Protein AF-A0A146LTL0-F1 (afdb_monomer_lite)

pLDDT: mean 77.45, std 16.49, range [22.36, 97.69]

Structure (mmCIF, N/CA/C/O backbone):
data_AF-A0A146LTL0-F1
#
_entry.id   AF-A0A146LTL0-F1
#
loop_
_atom_site.group_PDB
_atom_site.id
_atom_site.type_symbol
_atom_site.label_atom_id
_atom_site.label_alt_id
_atom_site.label_comp_id
_atom_site.label_asym_id
_atom_site.label_entity_id
_atom_site.label_seq_id
_atom_site.pdbx_PDB_ins_code
_atom_site.Cartn_x
_atom_site.Cartn_y
_atom_site.Cartn_z
_atom_site.occupancy
_atom_site.B_iso_or_equiv
_atom_site.auth_seq_id
_atom_site.auth_comp_id
_atom_site.auth_asym_id
_atom_site.auth_atom_id
_atom_site.pdbx_PDB_model_num
ATOM 1 N N . TYR A 1 1 ? -30.630 4.771 15.382 1.00 22.36 1 TYR A N 1
ATOM 2 C CA . TYR A 1 1 ? -30.307 5.935 14.533 1.00 22.36 1 TYR A CA 1
ATOM 3 C C . TYR A 1 1 ? -29.446 6.923 15.310 1.00 22.36 1 TYR A C 1
ATOM 5 O O . TYR A 1 1 ? -29.961 7.888 15.859 1.00 22.36 1 TYR A O 1
ATOM 13 N N . ALA A 1 2 ? -28.144 6.657 15.426 1.00 23.31 2 ALA A N 1
ATOM 14 C CA . ALA A 1 2 ? -27.200 7.614 15.994 1.00 23.31 2 ALA A CA 1
ATOM 15 C C . ALA A 1 2 ? -26.759 8.571 14.879 1.00 23.31 2 ALA A C 1
ATOM 17 O O . ALA A 1 2 ? -26.255 8.131 13.849 1.00 23.31 2 ALA A O 1
ATOM 18 N N . LYS A 1 3 ? -26.978 9.874 15.071 1.00 23.27 3 LYS A N 1
ATOM 19 C CA . LYS A 1 3 ? -26.360 10.930 14.263 1.00 23.27 3 LYS A CA 1
ATOM 20 C C . LYS A 1 3 ? -24.893 11.070 14.693 1.00 23.27 3 LYS A C 1
ATOM 22 O O . LYS A 1 3 ? -24.541 12.067 15.306 1.00 23.27 3 LYS A O 1
ATOM 27 N N . SER A 1 4 ? -24.038 10.089 14.407 1.00 27.38 4 SER A N 1
ATOM 28 C CA . SER A 1 4 ? -22.603 10.367 14.343 1.00 27.38 4 SER A CA 1
ATOM 29 C C . SER A 1 4 ? -22.337 10.941 12.955 1.00 27.38 4 SER A C 1
ATOM 31 O O . SER A 1 4 ? -22.408 10.248 11.941 1.00 27.38 4 SER A O 1
ATOM 33 N N . LYS A 1 5 ? -22.096 12.251 12.883 1.00 29.59 5 LYS A N 1
ATOM 34 C CA . LYS A 1 5 ? -21.582 12.900 11.672 1.00 29.59 5 LYS A CA 1
ATOM 35 C C . LYS A 1 5 ? -20.095 12.557 11.518 1.00 29.59 5 LYS A C 1
ATOM 37 O O . LYS A 1 5 ? -19.244 13.431 11.513 1.00 29.59 5 LYS A O 1
ATOM 42 N N . GLY A 1 6 ? -19.780 11.270 11.406 1.00 29.42 6 GLY A N 1
ATOM 43 C CA . GLY A 1 6 ? -18.470 10.839 10.940 1.00 29.42 6 GLY A CA 1
ATOM 44 C C . GLY A 1 6 ? -18.413 11.087 9.439 1.00 29.42 6 GLY A C 1
ATOM 45 O O . GLY A 1 6 ? -18.995 10.325 8.667 1.00 29.42 6 GLY A O 1
ATOM 46 N N . LEU A 1 7 ? -17.773 12.176 9.018 1.00 30.53 7 LEU A N 1
ATOM 47 C CA . LEU A 1 7 ? -17.422 12.364 7.614 1.00 30.53 7 LEU A CA 1
ATOM 48 C C . LEU A 1 7 ? -16.376 11.313 7.247 1.00 30.53 7 LEU A C 1
ATOM 50 O O . LEU A 1 7 ? -15.245 11.343 7.722 1.00 30.53 7 LEU A O 1
ATOM 54 N N . LYS A 1 8 ? -16.801 10.354 6.426 1.00 42.09 8 LYS A N 1
ATOM 55 C CA . LYS A 1 8 ? -15.960 9.305 5.856 1.00 42.09 8 LYS A CA 1
ATOM 56 C C . LYS A 1 8 ? -15.321 9.862 4.590 1.00 42.09 8 LYS A C 1
ATOM 58 O O . LYS A 1 8 ? -16.040 10.222 3.662 1.00 42.09 8 LYS A O 1
ATOM 63 N N . ALA A 1 9 ? -13.997 9.937 4.552 1.00 36.53 9 ALA A N 1
ATOM 64 C CA . ALA A 1 9 ? -13.261 10.274 3.343 1.00 36.53 9 ALA A CA 1
ATOM 65 C C . ALA A 1 9 ? -12.237 9.170 3.067 1.00 36.53 9 ALA A C 1
ATOM 67 O O . ALA A 1 9 ? -11.238 9.055 3.776 1.00 36.53 9 ALA A O 1
ATOM 68 N N . GLU A 1 10 ? -12.487 8.361 2.035 1.00 39.78 10 GLU A N 1
ATOM 69 C CA . GLU A 1 10 ? -11.443 7.553 1.402 1.00 39.78 10 GLU A CA 1
ATOM 70 C C . GLU A 1 10 ? -10.498 8.519 0.685 1.00 39.78 10 GLU A C 1
ATOM 72 O O . GLU A 1 10 ? -10.744 9.000 -0.417 1.00 39.78 10 GLU A O 1
ATOM 77 N N . SER A 1 11 ? -9.428 8.879 1.381 1.00 42.56 11 SER A N 1
ATOM 78 C CA . SER A 1 11 ? -8.452 9.891 0.982 1.00 42.56 11 SER A CA 1
ATOM 79 C C . SER A 1 11 ? -7.470 9.426 -0.092 1.00 42.56 11 SER A C 1
ATOM 81 O O . SER A 1 11 ? -6.375 9.969 -0.199 1.00 42.56 11 SER A O 1
ATOM 83 N N . SER A 1 12 ? -7.819 8.403 -0.871 1.00 45.84 12 SER A N 1
ATOM 84 C CA . SER A 1 12 ? -6.976 7.952 -1.972 1.00 45.84 12 SER A CA 1
ATOM 85 C C . SER A 1 12 ? -6.917 9.035 -3.067 1.00 45.84 12 SER A C 1
ATOM 87 O O . SER A 1 12 ? -5.842 9.412 -3.508 1.00 45.84 12 SER A O 1
ATOM 89 N N . TRP A 1 13 ? -8.027 9.687 -3.404 1.00 46.81 13 TRP A N 1
ATOM 90 C CA . TRP A 1 13 ? -8.111 10.540 -4.602 1.00 46.81 13 TRP A CA 1
ATOM 91 C C . TRP A 1 13 ? -7.639 12.000 -4.447 1.00 46.81 13 TRP A C 1
ATOM 93 O O . TRP A 1 13 ? -7.989 12.845 -5.268 1.00 46.81 13 TRP A O 1
ATOM 103 N N . VAL A 1 14 ? -6.887 12.333 -3.395 1.00 53.66 14 VAL A N 1
ATOM 104 C CA . VAL A 1 14 ? -6.521 13.719 -3.051 1.00 53.66 14 VAL A CA 1
ATOM 105 C C . VAL A 1 14 ? -5.003 13.826 -2.893 1.00 53.66 14 VAL A C 1
ATOM 107 O O . VAL A 1 14 ? -4.397 12.962 -2.262 1.00 53.66 14 VAL A O 1
ATOM 110 N N . LYS A 1 15 ? -4.377 14.878 -3.449 1.00 58.97 15 LYS A N 1
ATOM 111 C CA . LYS A 1 15 ? -2.928 15.124 -3.294 1.00 58.97 15 LYS A CA 1
ATOM 112 C C . LYS A 1 15 ? -2.541 15.136 -1.804 1.00 58.97 15 LYS A C 1
ATOM 114 O O . LYS A 1 15 ? -3.333 15.627 -1.000 1.00 58.97 15 LYS A O 1
ATOM 119 N N . PRO A 1 16 ? -1.327 14.701 -1.413 1.00 59.31 16 PRO A N 1
ATOM 120 C CA . PRO A 1 16 ? -0.899 14.678 -0.007 1.00 59.31 16 PRO A CA 1
ATOM 121 C C . PRO A 1 16 ? -1.136 15.994 0.753 1.00 59.31 16 PRO A C 1
ATOM 123 O O . PRO A 1 16 ? -1.695 15.995 1.851 1.00 59.31 16 PRO A O 1
ATOM 126 N N . LEU A 1 17 ? -0.766 17.126 0.146 1.00 64.75 17 LEU A N 1
ATOM 127 C CA . LEU A 1 17 ? -0.952 18.460 0.727 1.00 64.75 17 LEU A CA 1
ATOM 128 C C . LEU A 1 17 ? -2.433 18.852 0.823 1.00 64.75 17 LEU A C 1
ATOM 130 O O . LEU A 1 17 ? -2.876 19.376 1.845 1.00 64.75 17 LEU A O 1
ATOM 134 N N . ASP A 1 18 ? -3.217 18.532 -0.206 1.00 65.94 18 ASP A N 1
ATOM 135 C CA . ASP A 1 18 ? -4.658 18.782 -0.225 1.00 65.94 18 ASP A CA 1
ATOM 136 C C . ASP A 1 18 ? -5.387 17.905 0.802 1.00 65.94 18 ASP A C 1
ATOM 138 O O . ASP A 1 18 ? -6.387 18.330 1.374 1.00 65.94 18 ASP A O 1
ATOM 142 N N . LEU A 1 19 ? -4.871 16.707 1.096 1.00 64.00 19 LEU A N 1
ATOM 143 C CA . LEU A 1 19 ? -5.387 15.832 2.142 1.00 64.00 19 LEU A CA 1
ATOM 144 C C . LEU A 1 19 ? -5.129 16.423 3.529 1.00 64.00 19 LEU A C 1
ATOM 146 O O . LEU A 1 19 ? -6.032 16.430 4.365 1.00 64.00 19 LEU A O 1
ATOM 150 N N . ALA A 1 20 ? -3.924 16.943 3.777 1.00 65.06 20 ALA A N 1
ATOM 151 C CA . ALA A 1 20 ? -3.612 17.631 5.027 1.00 65.06 20 ALA A CA 1
ATOM 152 C C . ALA A 1 20 ? -4.509 18.868 5.219 1.00 65.06 20 ALA A C 1
ATOM 154 O O . ALA A 1 20 ? -5.086 19.061 6.294 1.00 65.06 20 ALA A O 1
ATOM 155 N N . TYR A 1 21 ? -4.705 19.653 4.155 1.00 67.88 21 TYR A N 1
ATOM 156 C CA . TYR A 1 21 ? -5.599 20.809 4.151 1.00 67.88 21 TYR A CA 1
ATOM 157 C C . TYR A 1 21 ? -7.069 20.420 4.365 1.00 67.88 21 TYR A C 1
ATOM 159 O O . TYR A 1 21 ? -7.746 20.984 5.227 1.00 67.88 21 TYR A O 1
ATOM 167 N N . PHE A 1 22 ? -7.566 19.426 3.627 1.00 66.38 22 PHE A N 1
ATOM 168 C CA . PHE A 1 22 ? -8.918 18.894 3.777 1.00 66.38 22 PHE A CA 1
ATOM 169 C C . PHE A 1 22 ? -9.146 18.373 5.195 1.00 66.38 22 PHE A C 1
ATOM 171 O O . PHE A 1 22 ? -10.157 18.700 5.813 1.00 66.38 22 PHE A O 1
ATOM 178 N N . SER A 1 23 ? -8.180 17.627 5.737 1.00 65.06 23 SER A N 1
ATOM 179 C CA . SER A 1 23 ? -8.211 17.128 7.110 1.00 65.06 23 SER A CA 1
ATOM 180 C C . SER A 1 23 ? -8.367 18.265 8.109 1.00 65.06 23 SER A C 1
ATOM 182 O O . SER A 1 23 ? -9.298 18.242 8.910 1.00 65.06 23 SER A O 1
ATOM 184 N N . SER A 1 24 ? -7.553 19.312 7.978 1.00 72.06 24 SER A N 1
ATOM 185 C CA . SER A 1 24 ? -7.663 20.516 8.801 1.00 72.06 24 SER A CA 1
ATOM 186 C C . SER A 1 24 ? -9.042 21.180 8.687 1.00 72.06 24 SER A C 1
ATOM 188 O O . SER A 1 24 ? -9.659 21.487 9.707 1.00 72.06 24 SER A O 1
ATOM 190 N N . LYS A 1 25 ? -9.575 21.345 7.469 1.00 74.62 25 LYS A N 1
ATOM 191 C CA . LYS A 1 25 ? -10.876 21.995 7.239 1.00 74.62 25 LYS A CA 1
ATOM 192 C C . LYS A 1 25 ? -12.070 21.189 7.731 1.00 74.62 25 LYS A C 1
ATOM 194 O O . LYS A 1 25 ? -13.061 21.777 8.169 1.00 74.62 25 LYS A O 1
ATOM 199 N N . ILE A 1 26 ? -11.995 19.864 7.665 1.00 70.19 26 ILE A N 1
ATOM 200 C CA . ILE A 1 26 ? -13.010 18.993 8.250 1.00 70.19 26 ILE A CA 1
ATOM 201 C C . ILE A 1 26 ? -12.955 19.079 9.771 1.00 70.19 26 ILE A C 1
ATOM 203 O O . ILE A 1 26 ? -13.995 19.324 10.369 1.00 70.19 26 ILE A O 1
ATOM 207 N N . THR A 1 27 ? -11.778 18.965 10.390 1.00 71.19 27 THR A N 1
ATOM 208 C CA . THR A 1 27 ? -11.641 19.060 11.852 1.00 71.19 27 THR A CA 1
ATOM 209 C C . THR A 1 27 ? -12.059 20.433 12.392 1.00 71.19 27 THR A C 1
ATOM 211 O O . THR A 1 27 ? -12.633 20.507 13.472 1.00 71.19 27 THR A O 1
ATOM 214 N N . GLU A 1 28 ? -11.867 21.514 11.626 1.00 76.81 28 GLU A N 1
ATOM 215 C CA . GLU A 1 28 ? -12.360 22.859 11.972 1.00 76.81 28 GLU A CA 1
ATOM 216 C C . GLU A 1 28 ? -13.895 22.903 12.110 1.00 76.81 28 GLU A C 1
ATOM 218 O O . GLU A 1 28 ? -14.424 23.557 13.006 1.00 76.81 28 GLU A O 1
ATOM 223 N N . LYS A 1 29 ? -14.623 22.198 11.234 1.00 74.94 29 LYS A N 1
ATOM 224 C CA . LYS A 1 29 ? -16.099 22.167 11.231 1.00 74.94 29 LYS A CA 1
ATOM 225 C C . LYS A 1 29 ? -16.697 21.029 12.058 1.00 74.94 29 LYS A C 1
ATOM 227 O O . LYS A 1 29 ? -17.835 21.140 12.507 1.00 74.94 29 LYS A O 1
ATOM 232 N N . HIS A 1 30 ? -15.951 19.943 12.201 1.00 67.44 30 HIS A N 1
ATOM 233 C CA . HIS A 1 30 ? -16.329 18.692 12.844 1.00 67.44 30 HIS A CA 1
ATOM 234 C C . HIS A 1 30 ? -15.144 18.194 13.681 1.00 67.44 30 HIS A C 1
ATOM 236 O O . HIS A 1 30 ? -14.375 17.356 13.202 1.00 67.44 30 HIS A O 1
ATOM 242 N N . PRO A 1 31 ? -14.958 18.708 14.909 1.00 68.31 31 PRO A N 1
ATOM 243 C CA . PRO A 1 31 ? -13.862 18.299 15.790 1.00 68.31 31 PRO A CA 1
ATOM 244 C C . PRO A 1 31 ? -13.837 16.790 16.079 1.00 68.31 31 PRO A C 1
ATOM 246 O O . PRO A 1 31 ? -12.772 16.215 16.288 1.00 68.31 31 PRO A O 1
ATOM 249 N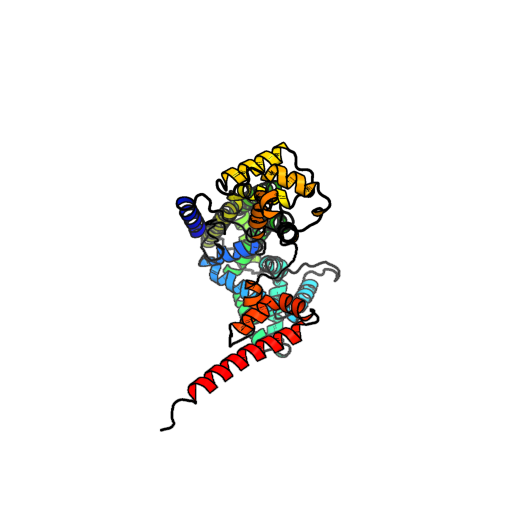 N . GLU A 1 32 ? -15.004 16.145 16.032 1.00 63.66 32 GLU A N 1
ATOM 250 C CA . GLU A 1 32 ? -15.205 14.702 16.184 1.00 63.66 32 GLU A CA 1
ATOM 251 C C . GLU A 1 32 ? -14.780 13.868 14.959 1.00 63.66 32 GLU A C 1
ATOM 253 O O . GLU A 1 32 ? -14.757 12.636 15.013 1.00 63.66 32 GLU A O 1
ATOM 258 N N . ALA A 1 33 ? -14.473 14.508 13.825 1.00 64.12 33 ALA A N 1
ATOM 259 C CA . ALA A 1 33 ? -14.094 13.807 12.608 1.00 64.12 33 ALA A CA 1
ATOM 260 C C . ALA A 1 33 ? -12.688 13.208 12.726 1.00 64.12 33 ALA A C 1
ATOM 262 O O . ALA A 1 33 ? -11.709 13.885 13.052 1.00 64.12 33 ALA A O 1
ATOM 263 N N . THR A 1 34 ? -12.589 11.925 12.398 1.00 60.94 34 THR A N 1
ATOM 264 C CA . THR A 1 34 ? -11.354 11.147 12.464 1.00 60.94 34 THR A CA 1
ATOM 265 C C . THR A 1 34 ? -11.047 10.522 11.113 1.00 60.94 34 THR A C 1
ATOM 267 O O . THR A 1 34 ? -11.922 9.976 10.440 1.00 60.94 34 THR A O 1
ATOM 270 N N . PHE A 1 35 ? -9.784 10.620 10.702 1.00 61.38 35 PHE A N 1
ATOM 271 C CA . PHE A 1 35 ? -9.296 10.019 9.468 1.00 61.38 35 PHE A CA 1
ATOM 272 C C . PHE A 1 35 ? -8.766 8.628 9.777 1.00 61.38 35 PHE A C 1
ATOM 274 O O . PHE A 1 35 ? -7.865 8.474 10.597 1.00 61.38 35 PHE A O 1
ATOM 281 N N . PHE A 1 36 ? -9.334 7.617 9.129 1.00 58.53 36 PHE A N 1
ATOM 282 C CA . PHE A 1 36 ? -8.912 6.235 9.305 1.00 58.53 36 PHE A CA 1
ATOM 283 C C . PHE A 1 36 ? -8.162 5.726 8.076 1.00 58.53 36 PHE A C 1
ATOM 285 O O . PHE A 1 36 ? -8.327 6.201 6.947 1.00 58.53 36 PHE A O 1
ATOM 292 N N . HIS A 1 37 ? -7.353 4.703 8.307 1.00 57.88 37 HIS A N 1
ATOM 293 C CA . HIS A 1 37 ? -6.891 3.811 7.261 1.00 57.88 37 HIS A CA 1
ATOM 294 C C . HIS A 1 37 ? -7.974 2.745 7.022 1.00 57.88 37 HIS A C 1
ATOM 296 O O . HIS A 1 37 ? -8.532 2.205 7.971 1.00 57.88 37 HIS A O 1
ATOM 302 N N . TYR A 1 38 ? -8.353 2.500 5.769 1.00 59.06 38 TYR A N 1
ATOM 303 C CA . TYR A 1 38 ? -9.257 1.395 5.443 1.00 59.06 38 TYR A CA 1
ATOM 304 C C . TYR A 1 38 ? -8.396 0.132 5.408 1.00 59.06 38 TYR A C 1
ATOM 306 O O . TYR A 1 38 ? -7.532 0.050 4.541 1.00 59.06 38 TYR A O 1
ATOM 314 N N . GLY A 1 39 ? -8.585 -0.807 6.345 1.00 53.72 39 GLY A N 1
ATOM 315 C CA . GLY A 1 39 ? -7.682 -1.964 6.515 1.00 53.72 39 GLY A CA 1
ATOM 316 C C . GLY A 1 39 ? -7.577 -2.879 5.287 1.00 53.72 39 GLY A C 1
ATOM 317 O O . GLY A 1 39 ? -6.626 -3.630 5.139 1.00 53.72 39 GLY A O 1
ATOM 318 N N . ASP A 1 40 ? -8.531 -2.763 4.367 1.00 54.88 40 ASP A N 1
ATOM 319 C CA . ASP A 1 40 ? -8.594 -3.487 3.096 1.00 54.88 40 ASP A CA 1
ATOM 320 C C . ASP A 1 40 ? -7.680 -2.895 1.997 1.00 54.88 40 ASP A C 1
ATOM 322 O O . ASP A 1 40 ? -7.588 -3.457 0.899 1.00 54.88 40 ASP A O 1
ATOM 326 N N . HIS A 1 41 ? -7.061 -1.737 2.251 1.00 64.62 41 HIS A N 1
ATOM 327 C CA . HIS A 1 41 ? -6.121 -1.071 1.353 1.00 64.62 41 HIS A CA 1
ATOM 328 C C . HIS A 1 41 ? -4.740 -0.997 1.992 1.00 64.62 41 HIS A C 1
ATOM 330 O O . HIS A 1 41 ? -4.446 -0.051 2.715 1.00 64.62 41 HIS A O 1
ATOM 336 N N . ASN A 1 42 ? -3.877 -1.946 1.637 1.00 78.25 42 ASN A N 1
ATOM 337 C CA . ASN A 1 42 ? -2.470 -1.966 2.018 1.00 78.25 42 ASN A CA 1
ATOM 338 C C . ASN A 1 42 ? -1.811 -0.575 1.874 1.00 78.25 42 ASN A C 1
ATOM 340 O O . ASN A 1 42 ? -1.964 0.104 0.848 1.00 78.25 42 ASN A O 1
ATOM 344 N N . LEU A 1 43 ? -1.067 -0.145 2.900 1.00 84.81 43 LEU A N 1
ATOM 345 C CA . LEU A 1 43 ? -0.435 1.177 2.968 1.00 84.81 43 LEU A CA 1
ATOM 346 C C . LEU A 1 43 ? 0.453 1.485 1.749 1.00 84.81 43 LEU A C 1
ATOM 348 O O . LEU A 1 43 ? 0.414 2.615 1.259 1.00 84.81 43 LEU A O 1
ATOM 352 N N . LYS A 1 44 ? 1.162 0.495 1.193 1.00 89.19 44 LYS A N 1
ATOM 353 C CA . LYS A 1 44 ? 1.947 0.633 -0.047 1.00 89.19 44 LYS A CA 1
ATOM 354 C C . LYS A 1 44 ? 1.094 1.115 -1.213 1.00 89.19 44 LYS A C 1
ATOM 356 O O . LYS A 1 44 ? 1.457 2.057 -1.914 1.00 89.19 44 LYS A O 1
ATOM 361 N N . THR A 1 45 ? -0.084 0.517 -1.378 1.00 84.69 45 THR A N 1
ATOM 362 C CA . THR A 1 45 ? -1.032 0.900 -2.434 1.00 84.69 45 THR A CA 1
ATOM 363 C C . THR A 1 45 ? -1.504 2.337 -2.243 1.00 84.69 45 THR A C 1
ATOM 365 O O . THR A 1 45 ? -1.602 3.093 -3.209 1.00 84.69 45 THR A O 1
ATOM 368 N N . LEU A 1 46 ? -1.760 2.744 -0.998 1.00 84.38 46 LEU A N 1
ATOM 369 C CA . LEU A 1 46 ? -2.178 4.110 -0.691 1.00 84.38 46 LEU A CA 1
ATOM 370 C C . LEU A 1 46 ? -1.068 5.134 -0.944 1.00 84.38 46 LEU A C 1
ATOM 372 O O . LEU A 1 46 ? -1.365 6.210 -1.461 1.00 84.38 46 LEU A O 1
ATOM 376 N N . VAL A 1 47 ? 0.186 4.808 -0.616 1.00 89.81 47 VAL A N 1
ATOM 377 C CA . VAL A 1 47 ? 1.345 5.658 -0.923 1.00 89.81 47 VAL A CA 1
ATOM 378 C C . VAL A 1 47 ? 1.469 5.843 -2.432 1.00 89.81 47 VAL A C 1
ATOM 380 O O . VAL A 1 47 ? 1.452 6.981 -2.897 1.00 89.81 47 VAL A O 1
ATOM 383 N N . LEU A 1 48 ? 1.496 4.754 -3.208 1.00 90.69 48 LEU A N 1
ATOM 384 C CA . LEU A 1 48 ? 1.584 4.829 -4.671 1.00 90.69 48 LEU A CA 1
ATOM 385 C C . LEU A 1 48 ? 0.420 5.627 -5.261 1.00 90.69 48 LEU A C 1
ATOM 387 O O . LEU A 1 48 ? 0.615 6.518 -6.081 1.00 90.69 48 LEU A O 1
ATOM 391 N N . HIS A 1 49 ? -0.803 5.369 -4.814 1.00 84.25 49 HIS A N 1
ATOM 392 C CA . HIS A 1 49 ? -1.960 6.089 -5.323 1.00 84.25 49 HIS A CA 1
ATOM 393 C C . HIS A 1 49 ? -1.923 7.588 -4.964 1.00 84.25 49 HIS A C 1
ATOM 395 O O . HIS A 1 49 ? -2.225 8.428 -5.810 1.00 84.25 49 HIS A O 1
ATOM 401 N N . SER A 1 50 ? -1.480 7.945 -3.759 1.00 85.06 50 SER A N 1
ATOM 402 C CA . SER A 1 50 ? -1.285 9.340 -3.350 1.00 85.06 50 SER A CA 1
ATOM 403 C C . SER A 1 50 ? -0.222 10.041 -4.204 1.00 85.06 50 SER A C 1
ATOM 405 O O . SER A 1 50 ? -0.451 11.136 -4.722 1.00 85.06 50 SER A O 1
ATOM 407 N N . MET A 1 51 ? 0.913 9.376 -4.445 1.00 90.62 51 MET A N 1
ATOM 408 C CA . MET A 1 51 ? 1.986 9.915 -5.286 1.00 90.62 51 MET A CA 1
ATOM 409 C C . MET A 1 51 ? 1.576 10.037 -6.758 1.00 90.62 51 MET A C 1
ATOM 411 O O . MET A 1 51 ? 2.063 10.923 -7.451 1.00 90.62 51 MET A O 1
ATOM 415 N N . SER A 1 52 ? 0.614 9.242 -7.242 1.00 89.44 52 SER A N 1
ATOM 416 C CA . SER A 1 52 ? 0.092 9.360 -8.618 1.00 89.44 52 SER A CA 1
ATOM 417 C C . SER A 1 52 ? -0.576 10.707 -8.912 1.00 89.44 52 SER A C 1
ATOM 419 O O . SER A 1 52 ? -0.749 11.076 -10.073 1.00 89.44 52 SER A O 1
ATOM 421 N N . GLN A 1 53 ? -0.923 11.469 -7.871 1.00 85.81 53 GLN A N 1
ATOM 422 C CA . GLN A 1 53 ? -1.464 12.818 -8.010 1.00 85.81 53 GLN A CA 1
ATOM 423 C C . GLN A 1 53 ? -0.383 13.876 -8.282 1.00 85.81 53 GLN A C 1
ATOM 425 O O . GLN A 1 53 ? -0.718 15.012 -8.631 1.00 85.81 53 GLN A O 1
ATOM 430 N N . MET A 1 54 ? 0.898 13.525 -8.132 1.00 88.62 54 MET A N 1
ATOM 431 C CA . MET A 1 54 ? 2.033 14.353 -8.533 1.00 88.62 54 MET A CA 1
ATOM 432 C C . MET A 1 54 ? 2.299 14.144 -10.022 1.00 88.62 54 MET A C 1
ATOM 434 O O . MET A 1 54 ? 2.476 13.011 -10.472 1.00 88.62 54 MET A O 1
ATOM 438 N N . ASP A 1 55 ? 2.366 15.226 -10.796 1.00 88.38 55 ASP A N 1
ATOM 439 C CA . ASP A 1 55 ? 2.472 15.134 -12.259 1.00 88.38 55 ASP A CA 1
ATOM 440 C C . ASP A 1 55 ? 3.714 14.353 -12.712 1.00 88.38 55 ASP A C 1
ATOM 442 O O . ASP A 1 55 ? 3.626 13.542 -13.630 1.00 88.38 55 ASP A O 1
ATOM 446 N N . GLN A 1 56 ? 4.825 14.495 -11.985 1.00 89.50 56 GLN A N 1
ATOM 447 C CA . GLN A 1 56 ? 6.078 13.774 -12.234 1.00 89.50 56 GLN A CA 1
ATOM 448 C C . GLN A 1 56 ? 6.037 12.268 -11.925 1.00 89.50 56 GLN A C 1
ATOM 450 O O . GLN A 1 56 ? 6.915 11.535 -12.359 1.00 89.50 56 GLN A O 1
ATOM 455 N N . CYS A 1 57 ? 5.044 11.790 -11.171 1.00 94.31 57 CYS A N 1
ATOM 456 C CA . CYS A 1 57 ? 4.893 10.371 -10.819 1.00 94.31 57 CYS A CA 1
ATOM 457 C C . CYS A 1 57 ? 3.703 9.713 -11.532 1.00 94.31 57 CYS A C 1
ATOM 459 O O . CYS A 1 57 ? 3.657 8.491 -11.665 1.00 94.31 57 CYS A O 1
ATOM 461 N N . ARG A 1 58 ? 2.732 10.508 -11.998 1.00 92.31 58 ARG A N 1
ATOM 462 C CA . ARG A 1 58 ? 1.451 10.050 -12.552 1.00 92.31 58 ARG A CA 1
ATOM 463 C C . ARG A 1 58 ? 1.614 9.037 -13.684 1.00 92.31 58 ARG A C 1
ATOM 465 O O . ARG A 1 58 ? 1.084 7.932 -13.601 1.00 92.31 58 ARG A O 1
ATOM 472 N N . THR A 1 59 ? 2.353 9.406 -14.729 1.00 93.25 59 THR A N 1
ATOM 473 C CA . THR A 1 59 ? 2.559 8.554 -15.913 1.00 93.25 59 THR A CA 1
ATOM 474 C C . THR A 1 59 ? 3.282 7.262 -15.548 1.00 93.25 59 THR A C 1
ATOM 476 O O . THR A 1 59 ? 2.897 6.190 -16.010 1.00 93.25 59 THR A O 1
ATOM 479 N N . PHE A 1 60 ? 4.287 7.356 -14.675 1.00 96.25 60 PHE A N 1
ATOM 480 C CA . PHE A 1 60 ? 5.014 6.200 -14.166 1.00 96.25 60 PHE A CA 1
ATOM 481 C C . PHE A 1 60 ? 4.089 5.227 -13.426 1.00 96.25 60 PHE A C 1
ATOM 483 O O . PHE A 1 60 ? 4.041 4.045 -13.760 1.00 96.25 60 PHE A O 1
ATOM 490 N N . ILE A 1 61 ? 3.299 5.722 -12.470 1.00 93.69 61 ILE A N 1
ATOM 491 C CA . ILE A 1 61 ? 2.424 4.877 -11.650 1.00 93.69 61 ILE A CA 1
ATOM 492 C C . ILE A 1 61 ? 1.326 4.225 -12.494 1.00 93.69 61 ILE A C 1
ATOM 494 O O . ILE A 1 61 ? 1.022 3.053 -12.276 1.00 93.69 61 ILE A O 1
ATOM 498 N N . TYR A 1 62 ? 0.771 4.919 -13.493 1.00 91.25 62 TYR A N 1
ATOM 499 C CA . TYR A 1 62 ? -0.153 4.286 -14.440 1.00 91.25 62 TYR A CA 1
ATOM 500 C C . TYR A 1 62 ? 0.524 3.194 -15.277 1.00 91.25 62 TYR A C 1
ATOM 502 O O . TYR A 1 62 ? -0.042 2.113 -15.417 1.00 91.25 62 TYR A O 1
ATOM 510 N N . GLY A 1 63 ? 1.759 3.413 -15.737 1.00 94.50 63 GLY A N 1
ATOM 511 C CA . GLY A 1 63 ? 2.539 2.373 -16.417 1.00 94.50 63 GLY A CA 1
ATOM 512 C C . GLY A 1 63 ? 2.784 1.137 -15.542 1.00 94.50 63 GLY A C 1
ATOM 513 O O . GLY A 1 63 ? 2.643 0.009 -16.013 1.00 94.50 63 GLY A O 1
ATOM 514 N N . ILE A 1 64 ? 3.068 1.328 -14.248 1.00 94.88 64 ILE A N 1
ATOM 515 C CA . ILE A 1 64 ? 3.180 0.226 -13.278 1.00 94.88 64 ILE A CA 1
ATOM 516 C C . ILE A 1 64 ? 1.840 -0.494 -13.088 1.00 94.88 64 ILE A C 1
ATOM 518 O O . ILE A 1 64 ? 1.814 -1.721 -13.058 1.00 94.88 64 ILE A O 1
ATOM 522 N N . GLN A 1 65 ? 0.721 0.225 -12.987 1.00 90.94 65 GLN A N 1
ATOM 523 C CA . GLN A 1 65 ? -0.603 -0.398 -12.868 1.00 90.94 65 GLN A CA 1
ATOM 524 C C . GLN A 1 65 ? -0.958 -1.241 -14.097 1.00 90.94 65 GLN A C 1
ATOM 526 O O . GLN A 1 65 ? -1.570 -2.300 -13.960 1.00 90.94 65 GLN A O 1
ATOM 531 N N . ASP A 1 66 ? -0.561 -0.803 -15.288 1.00 92.00 66 ASP A N 1
ATOM 532 C CA . ASP A 1 66 ? -0.755 -1.582 -16.508 1.00 92.00 66 ASP A CA 1
ATOM 533 C C . ASP A 1 66 ? 0.152 -2.823 -16.544 1.00 92.00 66 ASP A C 1
ATOM 535 O O . ASP A 1 66 ? -0.294 -3.886 -16.978 1.00 92.00 66 ASP A O 1
ATOM 539 N N . LEU A 1 67 ? 1.374 -2.743 -16.000 1.00 94.00 67 LEU A N 1
ATOM 540 C CA . LEU A 1 67 ? 2.232 -3.913 -15.771 1.00 94.00 67 LEU A CA 1
ATOM 541 C C . LEU A 1 67 ? 1.620 -4.900 -14.760 1.00 94.00 67 LEU A C 1
ATOM 543 O O . LEU A 1 67 ? 1.635 -6.105 -15.013 1.00 94.00 67 LEU A O 1
ATOM 547 N N . VAL A 1 68 ? 1.043 -4.418 -13.651 1.00 91.25 68 VAL A N 1
ATOM 548 C CA . VAL A 1 68 ? 0.321 -5.263 -12.676 1.00 91.25 68 VAL A CA 1
ATOM 549 C C . VAL A 1 68 ? -0.796 -6.029 -13.383 1.00 91.25 68 VAL A C 1
ATOM 551 O O . VAL A 1 68 ? -0.794 -7.260 -13.373 1.00 91.25 68 VAL A O 1
ATOM 554 N N . LYS A 1 69 ? -1.692 -5.321 -14.085 1.00 89.38 69 LYS A N 1
ATOM 555 C CA . LYS A 1 69 ? -2.798 -5.941 -14.836 1.00 89.38 69 LYS A CA 1
ATOM 556 C C . LYS A 1 69 ? -2.294 -6.950 -15.862 1.00 89.38 69 LYS A C 1
ATOM 558 O O . LYS A 1 69 ? -2.863 -8.033 -15.992 1.00 89.38 69 LYS A O 1
ATOM 563 N N . PHE A 1 70 ? -1.215 -6.619 -16.570 1.00 92.69 70 PHE A N 1
ATOM 564 C CA . PHE A 1 70 ? -0.602 -7.518 -17.536 1.00 92.69 70 PHE A CA 1
ATOM 565 C C . PHE A 1 70 ? -0.195 -8.844 -16.888 1.00 92.69 70 PHE A C 1
ATOM 567 O O . PHE A 1 70 ? -0.586 -9.904 -17.376 1.00 92.69 70 PHE A O 1
ATOM 574 N N . PHE A 1 71 ? 0.544 -8.810 -15.777 1.00 91.00 71 PHE A N 1
ATOM 575 C CA . PHE A 1 71 ? 0.965 -10.028 -15.084 1.00 91.00 71 PHE A CA 1
ATOM 576 C C . PHE A 1 71 ? -0.208 -10.761 -14.421 1.00 91.00 71 PHE A C 1
ATOM 578 O O . PHE A 1 71 ? -0.228 -11.993 -14.397 1.00 91.00 71 PHE A O 1
ATOM 585 N N . GLU A 1 72 ? -1.207 -10.050 -13.898 1.00 87.31 72 GLU A N 1
ATOM 586 C CA . GLU A 1 72 ? -2.450 -10.646 -13.390 1.00 87.31 72 GLU A CA 1
ATOM 587 C C . GLU A 1 72 ? -3.176 -11.467 -14.460 1.00 87.31 72 GLU A C 1
ATOM 589 O O . GLU A 1 72 ? -3.598 -12.588 -14.179 1.00 87.31 72 GLU A O 1
ATOM 594 N N . GLN A 1 73 ? -3.248 -10.950 -15.686 1.00 86.56 73 GLN A N 1
ATOM 595 C CA . GLN A 1 73 ? -3.963 -11.572 -16.801 1.00 86.56 73 GLN A CA 1
ATOM 596 C C . GLN A 1 73 ? -3.130 -12.614 -17.565 1.00 86.56 73 GLN A C 1
ATOM 598 O O . GLN A 1 73 ? -3.694 -13.490 -18.217 1.00 86.56 73 GLN A O 1
ATOM 603 N N . ASN A 1 74 ? -1.796 -12.561 -17.479 1.00 86.44 74 ASN A N 1
ATOM 604 C CA . ASN A 1 74 ? -0.892 -13.419 -18.249 1.00 86.44 74 ASN A CA 1
ATOM 605 C C . ASN A 1 74 ? -0.066 -14.342 -17.340 1.00 86.44 74 ASN A C 1
ATOM 607 O O . ASN A 1 74 ? 1.118 -14.110 -17.089 1.00 86.44 74 ASN A O 1
ATOM 611 N N . SER A 1 75 ? -0.662 -15.452 -16.895 1.00 86.38 75 SER A N 1
ATOM 612 C CA . SER A 1 75 ? 0.023 -16.458 -16.062 1.00 86.38 75 SER A CA 1
ATOM 613 C C . SER A 1 75 ? 1.290 -17.032 -16.714 1.00 86.38 75 SER A C 1
ATOM 615 O O . SER A 1 75 ? 2.295 -17.227 -16.035 1.00 86.38 75 SER A O 1
ATOM 617 N N . ILE A 1 76 ? 1.290 -17.214 -18.040 1.00 87.56 76 ILE A N 1
ATOM 618 C CA . ILE A 1 76 ? 2.461 -17.684 -18.802 1.00 87.56 76 ILE A CA 1
ATOM 619 C C . ILE A 1 76 ? 3.627 -16.691 -18.686 1.00 87.56 76 ILE A C 1
ATOM 621 O O . ILE A 1 76 ? 4.784 -17.109 -18.606 1.00 87.56 76 ILE A O 1
ATOM 625 N N . ALA A 1 77 ? 3.345 -15.384 -18.643 1.00 88.56 77 ALA A N 1
ATOM 626 C CA . ALA A 1 77 ? 4.370 -14.357 -18.475 1.00 88.56 77 ALA A CA 1
ATOM 627 C C . ALA A 1 77 ? 5.027 -14.450 -17.091 1.00 88.56 77 ALA A C 1
ATOM 629 O O . ALA A 1 77 ? 6.251 -14.394 -17.009 1.00 88.56 77 ALA A O 1
ATOM 630 N N . LYS A 1 78 ? 4.234 -14.677 -16.031 1.00 89.19 78 LYS A N 1
ATOM 631 C CA . LYS A 1 78 ? 4.741 -14.897 -14.664 1.00 89.19 78 LYS A CA 1
ATOM 632 C C . LYS A 1 78 ? 5.682 -16.101 -14.604 1.00 89.19 78 LYS A C 1
ATOM 634 O O . LYS A 1 78 ? 6.818 -15.962 -14.173 1.00 89.19 78 LYS A O 1
ATOM 639 N N . THR A 1 79 ? 5.249 -17.258 -15.108 1.00 87.38 79 THR A N 1
ATOM 640 C CA . THR A 1 79 ? 6.084 -18.473 -15.119 1.00 87.38 79 THR A CA 1
ATOM 641 C C . THR A 1 79 ? 7.348 -18.291 -15.962 1.00 87.38 79 THR A C 1
ATOM 643 O O . THR A 1 79 ? 8.433 -18.691 -15.550 1.00 87.38 79 THR A O 1
ATOM 646 N N . SER A 1 80 ? 7.231 -17.652 -17.130 1.00 88.62 80 SER A N 1
ATOM 647 C CA . SER A 1 80 ? 8.381 -17.385 -18.003 1.00 88.62 80 SER A CA 1
ATOM 648 C C . SER A 1 80 ? 9.399 -16.458 -17.344 1.00 88.62 80 SER A C 1
ATOM 650 O O . SER A 1 80 ? 10.596 -16.648 -17.538 1.00 88.62 80 SER A O 1
ATOM 652 N N . LEU A 1 81 ? 8.937 -15.470 -16.573 1.00 89.38 81 LEU A N 1
ATOM 653 C CA . LEU A 1 81 ? 9.801 -14.561 -15.831 1.00 89.38 81 LEU A CA 1
ATOM 654 C C . LEU A 1 81 ? 10.637 -15.308 -14.793 1.00 89.38 81 LEU A C 1
ATOM 656 O O . LEU A 1 81 ? 11.852 -15.158 -14.791 1.00 89.38 81 LEU A O 1
ATOM 660 N N . THR A 1 82 ? 10.002 -16.162 -13.985 1.00 85.56 82 THR A N 1
ATOM 661 C CA . THR A 1 82 ? 10.690 -16.969 -12.967 1.00 85.56 82 THR A CA 1
ATOM 662 C C . THR A 1 82 ? 11.773 -17.856 -13.582 1.00 85.56 82 THR A C 1
ATOM 664 O O . THR A 1 82 ? 12.887 -17.896 -13.076 1.00 85.56 82 THR A O 1
ATOM 667 N N . ILE A 1 83 ? 11.482 -18.511 -14.713 1.00 86.44 83 ILE A N 1
ATOM 668 C CA . ILE A 1 83 ? 12.470 -19.336 -15.430 1.00 86.44 83 ILE A CA 1
ATOM 669 C C . ILE A 1 83 ? 13.643 -18.478 -15.917 1.00 86.44 83 ILE A C 1
ATOM 671 O O . ILE A 1 83 ? 14.802 -18.845 -15.755 1.00 86.44 83 ILE A O 1
ATOM 675 N N . ILE A 1 84 ? 13.348 -17.327 -16.527 1.00 88.69 84 ILE A N 1
ATOM 676 C CA . ILE A 1 84 ? 14.373 -16.426 -17.063 1.00 88.69 84 ILE A CA 1
ATOM 677 C C . ILE A 1 84 ? 15.276 -15.881 -15.956 1.00 88.69 84 ILE A C 1
ATOM 679 O O . ILE A 1 84 ? 16.468 -15.697 -16.196 1.00 88.69 84 ILE A O 1
ATOM 683 N N . ASP A 1 85 ? 14.710 -15.591 -14.792 1.00 86.44 85 ASP A N 1
ATOM 684 C CA . ASP A 1 85 ? 15.452 -15.078 -13.651 1.00 86.44 85 ASP A CA 1
ATOM 685 C C . ASP A 1 85 ? 16.363 -16.145 -13.040 1.00 86.44 85 ASP A C 1
ATOM 687 O O . ASP A 1 85 ? 17.552 -15.896 -12.880 1.00 86.44 85 ASP A O 1
ATOM 691 N N . GLN A 1 86 ? 15.864 -17.372 -12.855 1.00 84.06 86 GLN A N 1
ATOM 692 C CA . GLN A 1 86 ? 16.682 -18.523 -12.448 1.00 84.06 86 GLN A CA 1
ATOM 693 C C . GLN A 1 86 ? 17.865 -18.755 -13.403 1.00 84.06 86 GLN A C 1
ATOM 695 O O . GLN A 1 86 ? 18.989 -18.985 -12.961 1.00 84.06 86 GLN A O 1
ATOM 700 N N . GLU A 1 87 ? 17.646 -18.633 -14.720 1.00 85.56 87 GLU A N 1
ATOM 701 C CA . GLU A 1 87 ? 18.722 -18.722 -15.720 1.00 85.56 87 GLU A CA 1
ATOM 702 C C . GLU A 1 87 ? 19.797 -17.631 -15.556 1.00 85.56 87 GLU A C 1
ATOM 704 O O . GLU A 1 87 ? 20.944 -17.853 -15.940 1.00 85.56 87 GLU A O 1
ATOM 709 N N . ILE A 1 88 ? 19.428 -16.435 -15.081 1.00 84.88 88 ILE A N 1
ATOM 710 C CA . ILE A 1 88 ? 20.351 -15.302 -14.914 1.00 84.88 88 ILE A CA 1
ATOM 711 C C . ILE A 1 88 ? 21.093 -15.403 -13.581 1.00 84.88 88 ILE A C 1
ATOM 713 O O . ILE A 1 88 ? 22.309 -15.221 -13.558 1.00 84.88 88 ILE A O 1
ATOM 717 N N . SER A 1 89 ? 20.369 -15.680 -12.497 1.00 79.94 89 SER A N 1
ATOM 718 C CA . SER A 1 89 ? 20.906 -15.723 -11.135 1.00 79.94 89 SER A CA 1
ATOM 719 C C . SER A 1 89 ? 21.792 -16.947 -10.900 1.00 79.94 89 SER A C 1
ATOM 721 O O . SER A 1 89 ? 22.711 -16.892 -10.090 1.00 79.94 89 SER A O 1
ATOM 723 N N . GLY A 1 90 ? 21.560 -18.045 -11.632 1.00 71.25 90 GLY A N 1
ATOM 724 C CA . GLY A 1 90 ? 22.305 -19.294 -11.457 1.00 71.25 90 GLY A CA 1
ATOM 725 C C . GLY A 1 90 ? 21.958 -20.045 -10.166 1.00 71.25 90 GLY A C 1
ATOM 726 O O . GLY A 1 90 ? 22.657 -20.997 -9.822 1.00 71.25 90 GLY A O 1
ATOM 727 N N . ASP A 1 91 ? 20.899 -19.625 -9.470 1.00 66.62 91 ASP A N 1
ATOM 728 C CA . ASP A 1 91 ? 20.400 -20.260 -8.251 1.00 66.62 91 ASP A CA 1
ATOM 729 C C . ASP A 1 91 ? 19.675 -21.578 -8.565 1.00 66.62 91 ASP A C 1
ATOM 731 O O . ASP A 1 91 ? 18.991 -21.719 -9.585 1.00 66.62 91 ASP A O 1
ATOM 735 N N . ASP A 1 92 ? 19.797 -22.549 -7.656 1.00 58.50 92 ASP A N 1
ATOM 736 C CA . ASP A 1 92 ? 19.064 -23.813 -7.733 1.00 58.50 92 ASP A CA 1
ATOM 737 C C . ASP A 1 92 ? 17.547 -23.569 -7.706 1.00 58.50 92 ASP A C 1
ATOM 739 O O . ASP A 1 92 ? 17.045 -22.716 -6.975 1.00 58.50 92 ASP A O 1
ATOM 743 N N . ALA A 1 93 ? 16.791 -24.401 -8.430 1.00 54.28 93 ALA A N 1
ATOM 744 C CA . ALA A 1 93 ? 15.332 -24.318 -8.587 1.00 54.28 93 ALA A CA 1
ATOM 745 C C . ALA A 1 93 ? 14.502 -24.353 -7.275 1.00 54.28 93 ALA A C 1
ATOM 747 O O . ALA A 1 93 ? 13.278 -24.251 -7.331 1.00 54.28 93 ALA A O 1
ATOM 748 N N . ASN A 1 94 ? 15.152 -24.508 -6.117 1.00 51.91 94 ASN A N 1
ATOM 749 C CA . ASN A 1 94 ? 14.558 -24.551 -4.781 1.00 51.91 94 ASN A CA 1
ATOM 750 C C . ASN A 1 94 ? 14.670 -23.229 -3.995 1.00 51.91 94 ASN A C 1
ATOM 752 O O . ASN A 1 94 ? 14.235 -23.198 -2.842 1.00 51.91 94 ASN A O 1
ATOM 756 N N . SER A 1 95 ? 15.249 -22.157 -4.546 1.00 55.62 95 SER A N 1
ATOM 757 C CA . SER A 1 95 ? 15.185 -20.848 -3.888 1.00 55.62 95 SER A CA 1
ATOM 758 C C . SER A 1 95 ? 13.748 -20.313 -3.916 1.00 55.62 95 SER A C 1
ATOM 760 O O . SER A 1 95 ? 13.078 -20.273 -4.951 1.00 55.62 95 SER A O 1
ATOM 762 N N . GLU A 1 96 ? 13.239 -19.940 -2.742 1.00 54.91 96 GLU A N 1
ATOM 763 C CA . GLU A 1 96 ? 11.886 -19.413 -2.562 1.00 54.91 96 GLU A CA 1
ATOM 764 C C . GLU A 1 96 ? 11.835 -17.957 -3.057 1.00 54.91 96 GLU A C 1
ATOM 766 O O . GLU A 1 96 ? 11.854 -17.006 -2.280 1.00 54.91 96 GLU A O 1
ATOM 771 N N . TYR A 1 97 ? 11.839 -17.762 -4.379 1.00 60.50 97 TYR A N 1
ATOM 772 C CA . TYR A 1 97 ? 11.652 -16.437 -4.967 1.00 60.50 97 TYR A CA 1
ATOM 773 C C . TYR A 1 97 ? 10.210 -15.971 -4.751 1.00 60.50 97 TYR A C 1
ATOM 775 O O . TYR A 1 97 ? 9.274 -16.472 -5.382 1.00 60.50 97 TYR A O 1
ATOM 783 N N . VAL A 1 98 ? 10.025 -14.972 -3.889 1.00 63.69 98 VAL A N 1
ATOM 784 C CA . VAL A 1 98 ? 8.719 -14.344 -3.665 1.00 63.69 98 VAL A CA 1
ATOM 785 C C . VAL A 1 98 ? 8.534 -13.208 -4.671 1.00 63.69 98 VAL A C 1
ATOM 787 O O . VAL A 1 98 ? 8.851 -12.050 -4.409 1.00 63.69 98 VAL A O 1
ATOM 790 N N . TRP A 1 99 ? 8.027 -13.551 -5.854 1.00 77.31 99 TRP A N 1
ATOM 791 C CA . TRP A 1 99 ? 7.586 -12.567 -6.843 1.00 77.31 99 TRP A CA 1
ATOM 792 C C . TRP A 1 99 ? 6.265 -11.941 -6.390 1.00 77.31 99 TRP A C 1
ATOM 794 O O . TRP A 1 99 ? 5.230 -12.613 -6.385 1.00 77.31 99 TRP A O 1
ATOM 804 N N . ASP A 1 100 ? 6.272 -10.654 -6.050 1.00 82.25 100 ASP A N 1
ATOM 805 C CA . ASP A 1 100 ? 5.050 -9.922 -5.724 1.00 82.25 100 ASP A CA 1
ATOM 806 C C . ASP A 1 100 ? 4.555 -9.162 -6.959 1.00 82.25 100 ASP A C 1
ATOM 808 O O . ASP A 1 100 ? 5.015 -8.072 -7.278 1.00 82.25 100 ASP A O 1
ATOM 812 N N . PHE A 1 101 ? 3.577 -9.736 -7.661 1.00 82.06 101 PHE A N 1
ATOM 813 C CA . PHE A 1 101 ? 2.949 -9.109 -8.832 1.00 82.06 101 PHE A CA 1
ATOM 814 C C . PHE A 1 101 ? 1.821 -8.125 -8.481 1.00 82.06 101 PHE A C 1
ATOM 816 O O . PHE A 1 101 ? 1.052 -7.755 -9.365 1.00 82.06 101 PHE A O 1
ATOM 823 N N . SER A 1 102 ? 1.690 -7.737 -7.211 1.00 81.88 102 SER A N 1
ATOM 824 C CA . SER A 1 102 ? 0.664 -6.824 -6.706 1.00 81.88 102 SER A CA 1
ATOM 825 C C . SER A 1 102 ? 1.294 -5.505 -6.230 1.00 81.88 102 SER A C 1
ATOM 827 O O . SER A 1 102 ? 1.953 -4.816 -7.009 1.00 81.88 102 SER A O 1
ATOM 829 N N . SER A 1 103 ? 1.123 -5.133 -4.959 1.00 76.62 103 SER A N 1
ATOM 830 C CA . SER A 1 103 ? 1.688 -3.912 -4.376 1.00 76.62 103 SER A CA 1
ATOM 831 C C . SER A 1 103 ? 3.219 -3.883 -4.336 1.00 76.62 103 SER A C 1
ATOM 833 O O . SER A 1 103 ? 3.793 -2.800 -4.249 1.00 76.62 103 SER A O 1
ATOM 835 N N . GLY A 1 104 ? 3.886 -5.039 -4.409 1.00 83.62 104 GLY A N 1
ATOM 836 C CA . GLY A 1 104 ? 5.345 -5.153 -4.435 1.00 83.62 104 GLY A CA 1
ATOM 837 C C . GLY A 1 104 ? 5.972 -5.198 -5.829 1.00 83.62 104 GLY A C 1
ATOM 838 O O . GLY A 1 104 ? 7.194 -5.311 -5.911 1.00 83.62 104 GLY A O 1
ATOM 839 N N . LEU A 1 105 ? 5.197 -5.051 -6.917 1.00 90.44 105 LEU A N 1
ATOM 840 C CA . LEU A 1 105 ? 5.721 -5.222 -8.281 1.00 90.44 105 LEU A CA 1
ATOM 841 C C . LEU A 1 105 ? 6.904 -4.300 -8.588 1.00 90.44 105 LEU A C 1
ATOM 843 O O . LEU A 1 105 ? 7.832 -4.709 -9.276 1.00 90.44 105 LEU A O 1
ATOM 847 N N . ILE A 1 106 ? 6.901 -3.070 -8.069 1.00 94.81 106 ILE A N 1
ATOM 848 C CA . ILE A 1 106 ? 8.018 -2.135 -8.263 1.00 94.81 106 ILE A CA 1
ATOM 849 C C . ILE A 1 106 ? 9.315 -2.713 -7.689 1.00 94.81 106 ILE A C 1
ATOM 851 O O . ILE A 1 106 ? 10.334 -2.696 -8.376 1.00 94.81 106 ILE A O 1
ATOM 855 N N . LYS A 1 107 ? 9.268 -3.270 -6.472 1.00 91.62 107 LYS A N 1
ATOM 856 C CA . LYS A 1 107 ? 10.424 -3.911 -5.836 1.00 91.62 107 LYS A CA 1
ATOM 857 C C . LYS A 1 107 ? 10.860 -5.147 -6.618 1.00 91.62 107 LYS A C 1
ATOM 859 O O . LYS A 1 107 ? 12.032 -5.303 -6.924 1.00 91.62 107 LYS A O 1
ATOM 864 N N . THR A 1 108 ? 9.908 -5.975 -7.040 1.00 90.12 108 THR A N 1
ATOM 865 C CA . THR A 1 108 ? 10.191 -7.139 -7.887 1.00 90.12 108 THR A CA 1
ATOM 866 C C . THR A 1 108 ? 10.859 -6.752 -9.213 1.00 90.12 108 THR A C 1
ATOM 868 O O . THR A 1 108 ? 11.813 -7.401 -9.633 1.00 90.12 108 THR A O 1
ATOM 871 N N . ILE A 1 109 ? 10.408 -5.678 -9.870 1.00 93.81 109 ILE A N 1
ATOM 872 C CA . ILE A 1 109 ? 11.052 -5.166 -11.088 1.00 93.81 109 ILE A CA 1
ATOM 873 C C . ILE A 1 109 ? 12.449 -4.631 -10.778 1.00 93.81 109 ILE A C 1
ATOM 875 O O . ILE A 1 109 ? 13.355 -4.864 -11.569 1.00 93.81 109 ILE A O 1
ATOM 879 N N . ASN A 1 110 ? 12.626 -3.914 -9.669 1.00 94.19 110 ASN A N 1
ATOM 880 C CA . ASN A 1 110 ? 13.918 -3.379 -9.251 1.00 94.19 110 ASN A CA 1
ATOM 881 C C . ASN A 1 110 ? 14.953 -4.494 -9.039 1.00 94.19 110 ASN A C 1
ATOM 883 O O . ASN A 1 110 ? 16.044 -4.433 -9.601 1.00 94.19 110 ASN A O 1
ATOM 887 N N . ASP A 1 111 ? 14.578 -5.529 -8.288 1.00 90.69 111 ASP A N 1
ATOM 888 C CA . ASP A 1 111 ? 15.476 -6.615 -7.885 1.00 90.69 111 ASP A CA 1
ATOM 889 C C . ASP A 1 111 ? 15.811 -7.549 -9.062 1.00 90.69 111 ASP A C 1
ATOM 891 O O . ASP A 1 111 ? 16.928 -8.050 -9.170 1.00 90.69 111 ASP A O 1
ATOM 895 N N . HIS A 1 112 ? 14.868 -7.721 -9.996 1.00 91.00 112 HIS A N 1
ATOM 896 C CA . HIS A 1 112 ? 14.985 -8.647 -11.128 1.00 91.00 112 HIS A CA 1
ATOM 897 C C . HIS A 1 112 ? 14.955 -7.946 -12.493 1.00 91.00 112 HIS A C 1
ATOM 899 O O . HIS A 1 112 ? 14.508 -8.502 -13.507 1.00 91.00 112 HIS A O 1
ATOM 905 N N . TYR A 1 113 ? 15.429 -6.701 -12.547 1.00 93.44 113 TYR A N 1
ATOM 906 C CA . TYR A 1 113 ? 15.310 -5.839 -13.723 1.00 93.44 113 TYR A CA 1
ATOM 907 C C . TYR A 1 113 ? 15.823 -6.486 -15.032 1.00 93.44 113 TYR A C 1
ATOM 909 O O . TYR A 1 113 ? 15.106 -6.453 -16.045 1.00 93.44 113 TYR A O 1
ATOM 917 N N . PRO A 1 114 ? 17.005 -7.146 -15.063 1.00 92.19 114 PRO A N 1
ATOM 918 C CA . PRO A 1 114 ? 17.497 -7.803 -16.275 1.00 92.19 114 PRO A CA 1
ATOM 919 C C . PRO A 1 114 ? 16.579 -8.928 -16.772 1.00 92.19 114 PRO A C 1
ATOM 921 O O . PRO A 1 114 ? 16.390 -9.075 -17.986 1.00 92.19 114 PRO A O 1
ATOM 924 N N . ALA A 1 115 ? 15.980 -9.696 -15.857 1.00 92.75 115 ALA A N 1
ATOM 925 C CA . ALA A 1 115 ? 15.065 -10.783 -16.186 1.00 92.75 115 ALA A CA 1
ATOM 926 C C . ALA A 1 115 ? 13.769 -10.256 -16.810 1.00 92.75 115 ALA A C 1
ATOM 928 O O . ALA A 1 115 ? 13.341 -10.756 -17.855 1.00 92.75 115 ALA A O 1
ATOM 929 N N . VAL A 1 116 ? 13.203 -9.183 -16.246 1.00 94.31 116 VAL A N 1
ATOM 930 C CA . VAL A 1 116 ? 12.009 -8.506 -16.781 1.00 94.31 116 VAL A CA 1
ATOM 931 C C . VAL A 1 116 ? 12.257 -8.003 -18.207 1.00 94.31 116 VAL A C 1
ATOM 933 O O . VAL A 1 116 ? 11.468 -8.265 -19.119 1.00 94.31 116 VAL A O 1
ATOM 936 N N . ILE A 1 117 ? 13.395 -7.348 -18.448 1.00 95.00 117 ILE A N 1
ATOM 937 C CA . ILE A 1 117 ? 13.766 -6.888 -19.792 1.00 95.00 117 ILE A CA 1
ATOM 938 C C . ILE A 1 117 ? 13.969 -8.069 -20.756 1.00 95.00 117 ILE A C 1
ATOM 940 O O . ILE A 1 117 ? 13.525 -8.015 -21.909 1.00 95.00 117 ILE A O 1
ATOM 944 N N . LYS A 1 118 ? 14.629 -9.149 -20.316 1.00 93.81 118 LYS A N 1
ATOM 945 C CA . LYS A 1 118 ? 14.855 -10.351 -21.137 1.00 93.81 118 LYS A CA 1
ATOM 946 C C . LYS A 1 118 ? 13.535 -11.046 -21.492 1.00 93.81 118 LYS A C 1
ATOM 948 O O . LYS A 1 118 ? 13.393 -11.470 -22.641 1.00 93.81 118 LYS A O 1
ATOM 953 N N . LEU A 1 119 ? 12.563 -11.092 -20.577 1.00 94.19 119 LEU A N 1
ATOM 954 C CA . LEU A 1 119 ? 11.214 -11.606 -20.833 1.00 94.19 119 LEU A CA 1
ATOM 955 C C . LEU A 1 119 ? 10.541 -10.862 -21.985 1.00 94.19 119 LEU A C 1
ATOM 957 O O . LEU A 1 119 ? 10.193 -11.486 -22.989 1.00 94.19 119 LEU A O 1
ATOM 961 N N . PHE A 1 120 ? 10.397 -9.540 -21.882 1.00 95.44 120 PHE A N 1
ATOM 962 C CA . PHE A 1 120 ? 9.697 -8.779 -22.916 1.00 95.44 120 PHE A CA 1
ATOM 963 C C . PHE A 1 120 ? 10.424 -8.848 -24.265 1.00 95.44 120 PHE A C 1
ATOM 965 O O . PHE A 1 120 ? 9.791 -9.005 -25.310 1.00 95.44 120 PHE A O 1
ATOM 972 N N . ARG A 1 121 ? 11.767 -8.843 -24.268 1.00 93.94 121 ARG A N 1
ATOM 973 C CA . ARG A 1 121 ? 12.552 -9.040 -25.501 1.00 93.94 121 ARG A CA 1
ATOM 974 C C . ARG A 1 121 ? 12.309 -10.415 -26.117 1.00 93.94 121 ARG A C 1
ATOM 976 O O . ARG A 1 121 ? 12.241 -10.525 -27.341 1.00 93.94 121 ARG A O 1
ATOM 983 N N . ARG A 1 122 ? 12.185 -11.463 -25.297 1.00 91.94 122 ARG A N 1
ATOM 984 C CA . ARG A 1 122 ? 11.865 -12.817 -25.764 1.00 91.94 122 ARG A CA 1
ATOM 985 C C . ARG A 1 122 ? 10.465 -12.862 -26.362 1.00 91.94 122 ARG A C 1
ATOM 987 O O . ARG A 1 122 ? 10.338 -13.395 -27.455 1.00 91.94 122 ARG A O 1
ATOM 994 N N . MET A 1 123 ? 9.472 -12.244 -25.721 1.00 92.06 123 MET A N 1
ATOM 995 C CA . MET A 1 123 ? 8.102 -12.156 -26.248 1.00 92.06 123 MET A CA 1
ATOM 996 C C . MET A 1 123 ? 8.063 -11.545 -27.650 1.00 92.06 123 MET A C 1
ATOM 998 O O . MET A 1 123 ? 7.445 -12.108 -28.550 1.00 92.06 123 MET A O 1
ATOM 1002 N N . ILE A 1 124 ? 8.799 -10.450 -27.858 1.00 90.56 124 ILE A N 1
ATOM 1003 C CA . ILE A 1 124 ? 8.883 -9.763 -29.154 1.00 90.56 124 ILE A CA 1
ATOM 1004 C C . ILE A 1 124 ? 9.612 -10.614 -30.201 1.00 90.56 124 ILE A C 1
ATOM 1006 O O . ILE A 1 124 ? 9.165 -10.715 -31.341 1.00 90.56 124 ILE A O 1
ATOM 1010 N N . ARG A 1 125 ? 10.724 -11.262 -29.830 1.00 88.69 125 ARG A N 1
ATOM 1011 C CA . ARG A 1 125 ? 11.493 -12.120 -30.751 1.00 88.69 125 ARG A CA 1
ATOM 1012 C C . ARG A 1 125 ? 10.748 -13.399 -31.121 1.00 88.69 125 ARG A C 1
ATOM 1014 O O . ARG A 1 125 ? 10.881 -13.874 -32.244 1.00 88.69 125 ARG A O 1
ATOM 1021 N N . SER A 1 126 ? 9.976 -13.959 -30.194 1.00 82.56 126 SER A N 1
ATOM 1022 C CA . SER A 1 126 ? 9.183 -15.169 -30.394 1.00 82.56 126 SER A CA 1
ATOM 1023 C C . SER A 1 126 ? 7.706 -14.843 -30.619 1.00 82.56 126 SER A C 1
ATOM 1025 O O . SER A 1 126 ? 6.849 -15.518 -30.055 1.00 82.56 126 SER A O 1
ATOM 1027 N N . ALA A 1 127 ? 7.398 -13.823 -31.427 1.00 73.69 127 ALA A N 1
ATOM 1028 C CA . ALA A 1 127 ? 6.033 -13.324 -31.617 1.00 73.69 127 ALA A CA 1
ATOM 1029 C C . ALA A 1 127 ? 5.018 -14.402 -32.045 1.00 73.69 127 ALA A C 1
ATOM 1031 O O . ALA A 1 127 ? 3.843 -14.265 -31.757 1.00 73.69 127 ALA A O 1
ATOM 1032 N N . VAL A 1 128 ? 5.454 -15.499 -32.678 1.00 71.81 128 VAL A N 1
ATOM 1033 C CA . VAL A 1 128 ? 4.584 -16.630 -33.065 1.00 71.81 128 VAL A CA 1
ATOM 1034 C C . VAL A 1 128 ? 4.039 -17.404 -31.852 1.00 71.81 128 VAL A C 1
ATOM 1036 O O . VAL A 1 128 ? 2.974 -18.006 -31.935 1.00 71.81 128 VAL A O 1
ATOM 1039 N N . ALA A 1 129 ? 4.753 -17.393 -30.723 1.00 77.25 129 ALA A N 1
ATOM 1040 C CA . ALA A 1 129 ? 4.345 -18.062 -29.485 1.00 77.25 129 ALA A CA 1
ATOM 1041 C C . ALA A 1 129 ? 3.398 -17.212 -28.616 1.00 77.25 129 ALA A C 1
ATOM 1043 O O . ALA A 1 129 ? 2.919 -17.691 -27.590 1.00 77.25 129 ALA A O 1
ATOM 1044 N N . TRP A 1 130 ? 3.140 -15.963 -29.011 1.00 81.25 130 TRP A N 1
ATOM 1045 C CA . TRP A 1 130 ? 2.334 -14.996 -28.270 1.00 81.25 130 TRP A CA 1
ATOM 1046 C C . TRP A 1 130 ? 1.273 -14.389 -29.190 1.00 81.25 130 TRP A C 1
ATOM 1048 O O . TRP A 1 130 ? 1.414 -14.388 -30.409 1.00 81.25 130 TRP A O 1
ATOM 1058 N N . ASN A 1 131 ? 0.184 -13.869 -28.630 1.00 85.38 131 ASN A N 1
ATOM 1059 C CA . ASN A 1 131 ? -0.774 -13.127 -29.446 1.00 85.38 131 ASN A CA 1
ATOM 1060 C C . ASN A 1 131 ? -0.230 -11.715 -29.763 1.00 85.38 131 ASN A C 1
ATOM 1062 O O . ASN A 1 131 ? 0.648 -11.191 -29.072 1.00 85.38 131 ASN A O 1
ATOM 1066 N N . THR A 1 132 ? -0.758 -11.092 -30.819 1.00 86.62 132 THR A N 1
ATOM 1067 C CA . THR A 1 132 ? -0.287 -9.786 -31.306 1.00 86.62 132 THR A CA 1
ATOM 1068 C C . THR A 1 132 ? -0.425 -8.671 -30.266 1.00 86.62 132 THR A C 1
ATOM 1070 O O . THR A 1 132 ? 0.442 -7.803 -30.190 1.00 86.62 132 THR A O 1
ATOM 1073 N N . GLU A 1 133 ? -1.474 -8.705 -29.443 1.00 88.50 133 GLU A N 1
ATOM 1074 C CA . GLU A 1 133 ? -1.717 -7.712 -28.394 1.00 88.50 133 GLU A CA 1
ATOM 1075 C C . GLU A 1 133 ? -0.661 -7.793 -27.283 1.00 88.50 133 GLU A C 1
ATOM 1077 O O . GLU A 1 133 ? -0.041 -6.788 -26.945 1.00 88.50 133 GLU A O 1
ATOM 1082 N N . THR A 1 134 ? -0.368 -8.997 -26.789 1.00 89.56 134 THR A N 1
ATOM 1083 C CA . THR A 1 134 ? 0.675 -9.264 -25.790 1.00 89.56 134 THR A CA 1
ATOM 1084 C C . THR A 1 134 ? 2.056 -8.839 -26.289 1.00 89.56 134 THR A C 1
ATOM 1086 O O . THR A 1 134 ? 2.837 -8.265 -25.531 1.00 89.56 134 THR A O 1
ATOM 1089 N N . VAL A 1 135 ? 2.367 -9.069 -27.570 1.00 91.31 135 VAL A N 1
ATOM 1090 C CA . VAL A 1 135 ? 3.636 -8.622 -28.173 1.00 91.31 135 VAL A CA 1
ATOM 1091 C C . VAL A 1 135 ? 3.712 -7.094 -28.241 1.00 91.31 135 VAL A C 1
ATOM 1093 O O . VAL A 1 135 ? 4.753 -6.518 -27.920 1.00 91.31 135 VAL A O 1
ATOM 1096 N N . ALA A 1 136 ? 2.617 -6.426 -28.615 1.00 90.69 136 ALA A N 1
ATOM 1097 C CA . ALA A 1 136 ? 2.551 -4.966 -28.642 1.00 90.69 136 ALA A CA 1
ATOM 1098 C C . ALA A 1 136 ? 2.694 -4.360 -27.233 1.00 90.69 136 ALA A C 1
ATOM 1100 O O . ALA A 1 136 ? 3.458 -3.413 -27.042 1.00 90.69 136 ALA A O 1
ATOM 1101 N N . GLN A 1 137 ? 2.031 -4.945 -26.231 1.00 93.44 137 GLN A N 1
ATOM 1102 C CA . GLN A 1 137 ? 2.182 -4.566 -24.823 1.00 93.44 137 GLN A CA 1
ATOM 1103 C C . GLN A 1 137 ? 3.631 -4.735 -24.349 1.00 93.44 137 GLN A C 1
ATOM 1105 O O . GLN A 1 137 ? 4.197 -3.802 -23.785 1.00 93.44 137 GLN A O 1
ATOM 1110 N N . ALA A 1 138 ? 4.274 -5.870 -24.649 1.00 94.38 138 ALA A N 1
ATOM 1111 C CA . ALA A 1 138 ? 5.678 -6.109 -24.310 1.00 94.38 138 ALA A CA 1
ATOM 1112 C C . ALA A 1 138 ? 6.615 -5.046 -24.911 1.00 94.38 138 ALA A C 1
ATOM 1114 O O . ALA A 1 138 ? 7.527 -4.570 -24.233 1.00 94.38 138 ALA A O 1
ATOM 1115 N N . GLN A 1 139 ? 6.378 -4.627 -26.158 1.00 94.31 139 GLN A N 1
ATOM 1116 C CA . GLN A 1 139 ? 7.145 -3.550 -26.789 1.00 94.31 139 GLN A CA 1
ATOM 1117 C C . GLN A 1 139 ? 6.959 -2.212 -26.063 1.00 94.31 139 GLN A C 1
ATOM 1119 O O . GLN A 1 139 ? 7.943 -1.511 -25.821 1.00 94.31 139 GLN A O 1
ATOM 1124 N N . ASN A 1 140 ? 5.726 -1.876 -25.678 1.00 95.38 140 ASN A N 1
ATOM 1125 C CA . ASN A 1 140 ? 5.437 -0.665 -24.908 1.00 95.38 140 ASN A CA 1
ATOM 1126 C C . ASN A 1 140 ? 6.110 -0.700 -23.530 1.00 95.38 140 ASN A C 1
ATOM 1128 O O . ASN A 1 140 ? 6.705 0.297 -23.119 1.00 95.38 140 ASN A O 1
ATOM 1132 N N . PHE A 1 141 ? 6.089 -1.848 -22.847 1.00 96.44 141 PHE A N 1
ATOM 1133 C CA . PHE A 1 141 ? 6.744 -2.014 -21.550 1.00 96.44 141 PHE A CA 1
ATOM 1134 C C . PHE A 1 141 ? 8.265 -1.910 -21.634 1.00 96.44 141 PHE A C 1
ATOM 1136 O O . PHE A 1 141 ? 8.867 -1.301 -20.757 1.00 96.44 141 PHE A O 1
ATOM 1143 N N . ILE A 1 142 ? 8.903 -2.419 -22.694 1.00 95.31 142 ILE A N 1
ATOM 1144 C CA . ILE A 1 142 ? 10.341 -2.187 -22.903 1.00 95.31 142 ILE A CA 1
ATOM 1145 C C . ILE A 1 142 ? 10.627 -0.699 -23.042 1.00 95.31 142 ILE A C 1
ATOM 1147 O O . ILE A 1 142 ? 11.510 -0.194 -22.353 1.00 95.31 142 ILE A O 1
ATOM 1151 N N . THR A 1 143 ? 9.890 -0.001 -23.909 1.00 95.19 143 THR A N 1
ATOM 1152 C CA . THR A 1 143 ? 10.085 1.438 -24.111 1.00 95.19 143 THR A CA 1
ATOM 1153 C C . THR A 1 143 ? 9.909 2.188 -22.794 1.00 95.19 143 THR A C 1
ATOM 1155 O O . THR A 1 143 ? 10.741 3.021 -22.454 1.00 95.19 143 THR A O 1
ATOM 1158 N N . PHE A 1 144 ? 8.876 1.846 -22.019 1.00 96.44 144 PHE A N 1
ATOM 1159 C CA . PHE A 1 144 ? 8.624 2.404 -20.694 1.00 96.44 144 PHE A CA 1
ATOM 1160 C C . PHE A 1 144 ? 9.785 2.149 -19.724 1.00 96.44 144 PHE A C 1
ATOM 1162 O O . PHE A 1 144 ? 10.315 3.101 -19.157 1.00 96.44 144 PHE A O 1
ATOM 1169 N N . LEU A 1 145 ? 10.215 0.896 -19.554 1.00 95.88 145 LEU A N 1
ATOM 1170 C CA . LEU A 1 145 ? 11.256 0.525 -18.592 1.00 95.88 145 LEU A CA 1
ATOM 1171 C C . LEU A 1 145 ? 12.628 1.086 -18.982 1.00 95.88 145 LEU A C 1
ATOM 1173 O O . LEU A 1 145 ? 13.411 1.437 -18.112 1.00 95.88 145 LEU A O 1
ATOM 1177 N N . GLN A 1 146 ? 12.929 1.232 -20.274 1.00 93.69 146 GLN A N 1
ATOM 1178 C CA . GLN A 1 146 ? 14.236 1.727 -20.710 1.00 93.69 146 GLN A CA 1
ATOM 1179 C C . GLN A 1 146 ? 14.477 3.217 -20.431 1.00 93.69 146 GLN A C 1
ATOM 1181 O O . GLN A 1 146 ? 15.635 3.642 -20.373 1.00 93.69 146 GLN A O 1
ATOM 1186 N N . LEU A 1 147 ? 13.418 4.008 -20.239 1.00 93.69 147 LEU A N 1
ATOM 1187 C CA . LEU A 1 147 ? 13.543 5.422 -19.894 1.00 93.69 147 LEU A CA 1
ATOM 1188 C C . LEU A 1 147 ? 14.239 5.572 -18.537 1.00 93.69 147 LEU A C 1
ATOM 1190 O O . LEU A 1 147 ? 13.786 5.017 -17.538 1.00 93.69 147 LEU A O 1
ATOM 1194 N N . LEU A 1 148 ? 15.327 6.353 -18.493 1.00 92.62 148 LEU A N 1
ATOM 1195 C CA . LEU A 1 148 ? 16.065 6.622 -17.251 1.00 92.62 148 LEU A CA 1
ATOM 1196 C C . LEU A 1 148 ? 15.145 7.169 -16.156 1.00 92.62 148 LEU A C 1
ATOM 1198 O O . LEU A 1 148 ? 15.240 6.730 -15.017 1.00 92.62 148 LEU A O 1
ATOM 1202 N N . GLU A 1 149 ? 14.211 8.049 -16.520 1.00 93.75 149 GLU A N 1
ATOM 1203 C CA . GLU A 1 149 ? 13.234 8.601 -15.584 1.00 93.75 149 GLU A CA 1
ATOM 1204 C C . GLU A 1 149 ? 12.417 7.510 -14.882 1.00 93.75 149 GLU A C 1
ATOM 1206 O O . GLU A 1 149 ? 12.263 7.539 -13.664 1.00 93.75 149 GLU A O 1
ATOM 1211 N N . ASN A 1 150 ? 11.955 6.502 -15.622 1.00 96.19 150 ASN A N 1
ATOM 1212 C CA . ASN A 1 150 ? 11.185 5.409 -15.038 1.00 96.19 150 ASN A CA 1
ATOM 1213 C C . ASN A 1 150 ? 12.064 4.468 -14.217 1.00 96.19 150 ASN A C 1
ATOM 1215 O O . ASN A 1 150 ? 11.623 4.013 -13.171 1.00 96.19 150 ASN A O 1
ATOM 1219 N N . ARG A 1 151 ? 13.311 4.210 -14.628 1.00 95.69 151 ARG A N 1
ATOM 1220 C CA . ARG A 1 151 ? 14.271 3.435 -13.817 1.00 95.69 151 ARG A CA 1
ATOM 1221 C C . ARG A 1 151 ? 14.572 4.120 -12.488 1.00 95.69 151 ARG A C 1
ATOM 1223 O O . ARG A 1 151 ? 14.578 3.469 -11.449 1.00 95.69 151 ARG A O 1
ATOM 1230 N N . PHE A 1 152 ? 14.745 5.438 -12.517 1.00 95.75 152 PHE A N 1
ATOM 1231 C CA . PHE A 1 152 ? 14.921 6.253 -11.321 1.00 95.75 152 PHE A CA 1
ATOM 1232 C C . PHE A 1 152 ? 13.710 6.168 -10.391 1.00 95.75 152 PHE A C 1
ATOM 1234 O O . PHE A 1 152 ? 13.867 5.963 -9.188 1.00 95.75 152 PHE A O 1
ATOM 1241 N N . LEU A 1 153 ? 12.497 6.267 -10.939 1.00 97.44 153 LEU A N 1
ATOM 1242 C CA . LEU A 1 153 ? 11.276 6.115 -10.152 1.00 97.44 153 LEU A CA 1
ATOM 1243 C C . LEU A 1 153 ? 11.098 4.677 -9.638 1.00 97.44 153 LEU A C 1
ATOM 1245 O O . LEU A 1 153 ? 10.651 4.513 -8.509 1.00 97.44 153 LEU A O 1
ATOM 1249 N N . ILE A 1 154 ? 11.501 3.644 -10.389 1.00 97.69 154 ILE A N 1
ATOM 1250 C CA . ILE A 1 154 ? 11.518 2.248 -9.913 1.00 97.69 154 ILE A CA 1
ATOM 1251 C C . ILE A 1 154 ? 12.427 2.115 -8.695 1.00 97.69 154 ILE A C 1
ATOM 1253 O O . ILE A 1 154 ? 11.964 1.629 -7.669 1.00 97.69 154 ILE A O 1
ATOM 1257 N N . ALA A 1 155 ? 13.676 2.579 -8.777 1.00 97.06 155 ALA A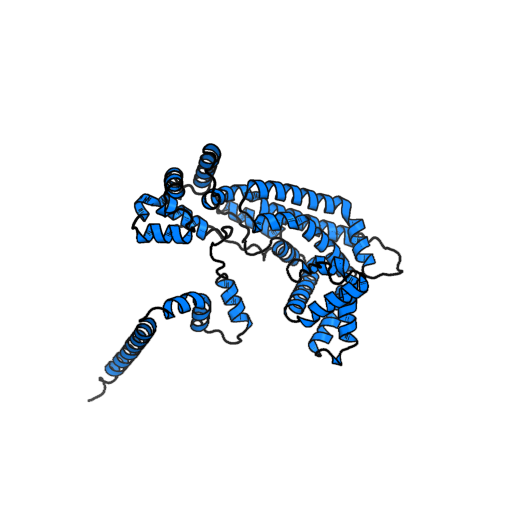 N 1
ATOM 1258 C CA . ALA A 1 155 ? 14.617 2.506 -7.659 1.00 97.06 155 ALA A CA 1
ATOM 1259 C C . ALA A 1 155 ? 14.109 3.300 -6.441 1.00 97.06 155 ALA A C 1
ATOM 1261 O O . ALA A 1 155 ? 14.081 2.787 -5.324 1.00 97.06 155 ALA A O 1
ATOM 1262 N N . THR A 1 156 ? 13.617 4.520 -6.677 1.00 97.44 156 THR A N 1
ATOM 1263 C CA . THR A 1 156 ? 13.083 5.410 -5.634 1.00 97.44 156 THR A CA 1
ATOM 1264 C C . THR A 1 156 ? 11.885 4.785 -4.921 1.00 97.44 156 THR A C 1
ATOM 1266 O O . THR A 1 156 ? 11.863 4.684 -3.696 1.00 97.44 156 THR A O 1
ATOM 1269 N N . PHE A 1 157 ? 10.880 4.327 -5.672 1.00 97.38 157 PHE A N 1
ATOM 1270 C CA . PHE A 1 157 ? 9.697 3.707 -5.083 1.00 97.38 157 PHE A CA 1
ATOM 1271 C C . PHE A 1 157 ? 9.995 2.329 -4.497 1.00 97.38 157 PHE A C 1
ATOM 1273 O O . PHE A 1 157 ? 9.385 1.986 -3.494 1.00 97.38 157 PHE A O 1
ATOM 1280 N N . SER A 1 158 ? 10.941 1.565 -5.045 1.00 96.31 158 SER A N 1
ATOM 1281 C CA . SER A 1 158 ? 11.403 0.314 -4.432 1.00 96.31 158 SER A CA 1
ATOM 1282 C C . SER A 1 158 ? 11.900 0.562 -3.004 1.00 96.31 158 SER A C 1
ATOM 1284 O O . SER A 1 158 ? 11.430 -0.092 -2.073 1.00 96.31 158 SER A O 1
ATOM 1286 N N . ARG A 1 159 ? 12.743 1.588 -2.820 1.00 96.88 159 ARG A N 1
ATOM 1287 C CA . ARG A 1 159 ? 13.254 1.994 -1.506 1.00 96.88 159 ARG A CA 1
ATOM 1288 C C . ARG A 1 159 ? 12.153 2.485 -0.564 1.00 96.88 159 ARG A C 1
ATOM 1290 O O . ARG A 1 159 ? 12.044 2.000 0.555 1.00 96.88 159 ARG A O 1
ATOM 1297 N N . ILE A 1 160 ? 11.267 3.366 -1.037 1.00 96.19 160 ILE A N 1
ATOM 1298 C CA . ILE A 1 160 ? 10.122 3.848 -0.241 1.00 96.19 160 ILE A CA 1
ATOM 1299 C C . ILE A 1 160 ? 9.241 2.683 0.228 1.00 96.19 160 ILE A C 1
ATOM 1301 O O . ILE A 1 160 ? 8.783 2.664 1.369 1.00 96.19 160 ILE A O 1
ATOM 1305 N N . LEU A 1 161 ? 8.962 1.722 -0.658 1.00 94.31 161 LEU A N 1
ATOM 1306 C CA . LEU A 1 161 ? 8.125 0.567 -0.341 1.00 94.31 161 LEU A CA 1
ATOM 1307 C C . LEU A 1 161 ? 8.785 -0.368 0.681 1.00 94.31 161 LEU A C 1
ATOM 1309 O O . LEU A 1 161 ? 8.060 -1.024 1.429 1.00 94.31 161 LEU A O 1
ATOM 1313 N N . GLU A 1 162 ? 10.116 -0.419 0.714 1.00 94.06 162 GLU A N 1
ATOM 1314 C CA . GLU A 1 162 ? 10.899 -1.121 1.732 1.00 94.06 162 GLU A CA 1
ATOM 1315 C C . GLU A 1 162 ? 10.802 -0.414 3.095 1.00 94.06 162 GLU A C 1
ATOM 1317 O O . GLU A 1 162 ? 10.459 -1.057 4.087 1.00 94.06 162 GLU A O 1
ATOM 1322 N N . ASP A 1 163 ? 10.980 0.911 3.141 1.00 95.12 163 ASP A N 1
ATOM 1323 C CA . ASP A 1 163 ? 10.914 1.697 4.387 1.00 95.12 163 ASP A CA 1
ATOM 1324 C C . ASP A 1 163 ? 9.549 1.600 5.097 1.00 95.12 163 ASP A C 1
ATOM 1326 O O . ASP A 1 163 ? 9.454 1.657 6.330 1.00 95.12 163 ASP A O 1
ATOM 1330 N N . ILE A 1 164 ? 8.467 1.454 4.323 1.00 94.06 164 ILE A N 1
ATOM 1331 C CA . ILE A 1 164 ? 7.093 1.360 4.844 1.00 94.06 164 ILE A CA 1
ATOM 1332 C C . ILE A 1 164 ? 6.593 -0.079 5.011 1.00 94.06 164 ILE A C 1
ATOM 1334 O O . ILE A 1 164 ? 5.459 -0.265 5.464 1.00 94.06 164 ILE A O 1
ATOM 1338 N N . ASP A 1 165 ? 7.374 -1.093 4.630 1.00 91.62 165 ASP A N 1
ATOM 1339 C CA . ASP A 1 165 ? 6.925 -2.490 4.607 1.00 91.62 165 ASP A CA 1
ATOM 1340 C C . ASP A 1 165 ? 6.496 -2.971 5.995 1.00 91.62 165 ASP A C 1
ATOM 1342 O O . ASP A 1 165 ? 5.388 -3.474 6.178 1.00 91.62 165 ASP A O 1
ATOM 1346 N N . GLU A 1 166 ? 7.326 -2.714 7.004 1.00 91.56 166 GLU A N 1
ATOM 1347 C CA . GLU A 1 166 ? 7.035 -3.137 8.372 1.00 91.56 166 GLU A CA 1
ATOM 1348 C C . GLU A 1 166 ? 5.800 -2.427 8.940 1.00 91.56 166 GLU A C 1
ATOM 1350 O O . GLU A 1 166 ? 4.961 -3.067 9.575 1.00 91.56 166 GLU A O 1
ATOM 1355 N N . LEU A 1 167 ? 5.635 -1.124 8.673 1.00 91.44 167 LEU A N 1
ATOM 1356 C CA . LEU A 1 167 ? 4.437 -0.382 9.081 1.00 91.44 167 LEU A CA 1
ATOM 1357 C C . LEU A 1 167 ? 3.181 -0.947 8.416 1.00 91.44 167 LEU A C 1
ATOM 1359 O O . LEU A 1 167 ? 2.161 -1.142 9.073 1.00 91.44 167 LEU A O 1
ATOM 1363 N N . THR A 1 168 ? 3.278 -1.246 7.123 1.00 88.44 168 THR A N 1
ATOM 1364 C CA . THR A 1 168 ? 2.210 -1.892 6.360 1.00 88.44 168 THR A CA 1
ATOM 1365 C C . THR A 1 168 ? 1.817 -3.218 7.008 1.00 88.44 168 THR A C 1
ATOM 1367 O O . THR A 1 168 ? 0.646 -3.434 7.313 1.00 88.44 168 THR A O 1
ATOM 1370 N N . ARG A 1 169 ? 2.806 -4.070 7.294 1.00 87.19 169 ARG A N 1
ATOM 1371 C CA . ARG A 1 169 ? 2.610 -5.393 7.884 1.00 87.19 169 ARG A CA 1
ATOM 1372 C C . ARG A 1 169 ? 1.931 -5.316 9.248 1.00 87.19 169 ARG A C 1
ATOM 1374 O O . ARG A 1 169 ? 0.921 -5.982 9.455 1.00 87.19 169 ARG A O 1
ATOM 1381 N N . VAL A 1 170 ? 2.430 -4.487 10.172 1.00 86.56 170 VAL A N 1
ATOM 1382 C CA . VAL A 1 170 ? 1.843 -4.405 11.525 1.00 86.56 170 VAL A CA 1
ATOM 1383 C C . VAL A 1 170 ? 0.418 -3.858 11.513 1.00 86.56 170 VAL A C 1
ATOM 1385 O O . VAL A 1 170 ? -0.393 -4.283 12.335 1.00 86.56 170 VAL A O 1
ATOM 1388 N N . MET A 1 171 ? 0.098 -2.952 10.582 1.00 81.25 171 MET A N 1
ATOM 1389 C CA . MET A 1 171 ? -1.255 -2.415 10.415 1.00 81.25 171 MET A CA 1
ATOM 1390 C C . MET A 1 171 ? -2.248 -3.467 9.899 1.00 81.25 171 MET A C 1
ATOM 1392 O O . MET A 1 171 ? -3.434 -3.375 10.208 1.00 81.25 171 MET A O 1
ATOM 1396 N N . GLU A 1 172 ? -1.777 -4.470 9.154 1.00 78.12 172 GLU A N 1
ATOM 1397 C CA . GLU A 1 172 ? -2.604 -5.552 8.605 1.00 78.12 172 GLU A CA 1
ATOM 1398 C C . GLU A 1 172 ? -2.739 -6.754 9.556 1.00 78.12 172 GLU A C 1
ATOM 1400 O O . GLU A 1 172 ? -3.775 -7.418 9.563 1.00 78.12 172 GLU A O 1
ATOM 1405 N N . THR A 1 173 ? -1.717 -7.057 10.367 1.00 74.75 173 THR A N 1
ATOM 1406 C CA . THR A 1 173 ? -1.673 -8.311 11.144 1.00 74.75 173 THR A CA 1
ATOM 1407 C C . THR A 1 173 ? -2.361 -8.251 12.503 1.00 74.75 173 THR A C 1
ATOM 1409 O O . THR A 1 173 ? -2.965 -9.234 12.930 1.00 74.75 173 THR A O 1
ATOM 1412 N N . GLU A 1 174 ? -2.237 -7.140 13.230 1.00 71.06 174 GLU A N 1
ATOM 1413 C CA . GLU A 1 174 ? -2.786 -7.024 14.582 1.00 71.06 174 GLU A CA 1
ATOM 1414 C C . GLU A 1 174 ? -3.225 -5.599 14.893 1.00 71.06 174 GLU A C 1
ATOM 1416 O O . GLU A 1 174 ? -2.579 -4.632 14.501 1.00 71.06 174 GLU A O 1
ATOM 1421 N N . PHE A 1 175 ? -4.310 -5.461 15.657 1.00 75.81 175 PHE A N 1
ATOM 1422 C CA . PHE A 1 175 ? -4.728 -4.161 16.163 1.00 75.81 175 PHE A CA 1
ATOM 1423 C C . PHE A 1 175 ? -4.005 -3.861 17.484 1.00 75.81 175 PHE A C 1
ATOM 1425 O O . PHE A 1 175 ? -4.485 -4.233 18.557 1.00 75.81 175 PHE A O 1
ATOM 1432 N N . ASN A 1 176 ? -2.838 -3.219 17.391 1.00 81.00 176 ASN A N 1
ATOM 1433 C CA . ASN A 1 176 ? -1.988 -2.857 18.525 1.00 81.00 176 ASN A CA 1
ATOM 1434 C C . ASN A 1 176 ? -1.439 -1.440 18.327 1.00 81.00 176 ASN A C 1
ATOM 1436 O O . ASN A 1 176 ? -0.414 -1.239 17.678 1.00 81.00 176 ASN A O 1
ATOM 1440 N N . VAL A 1 177 ? -2.125 -0.450 18.898 1.00 83.12 177 VAL A N 1
ATOM 1441 C CA . VAL A 1 177 ? -1.841 0.977 18.693 1.00 83.12 177 VAL A CA 1
ATOM 1442 C C . VAL A 1 177 ? -0.442 1.344 19.168 1.00 83.12 177 VAL A C 1
ATOM 1444 O O . VAL A 1 177 ? 0.244 2.128 18.521 1.00 83.12 177 VAL A O 1
ATOM 1447 N N . GLU A 1 178 ? 0.013 0.752 20.270 1.00 85.19 178 GLU A N 1
ATOM 1448 C CA . GLU A 1 178 ? 1.353 1.002 20.804 1.00 85.19 178 GLU A CA 1
ATOM 1449 C C . GLU A 1 178 ? 2.442 0.492 19.847 1.00 85.19 178 GLU A C 1
ATOM 1451 O O . GLU A 1 178 ? 3.436 1.177 19.600 1.00 85.19 178 GLU A O 1
ATOM 1456 N N . ASN A 1 179 ? 2.244 -0.699 19.273 1.00 88.00 179 ASN A N 1
ATOM 1457 C CA . ASN A 1 179 ? 3.143 -1.233 18.255 1.00 88.00 179 ASN A CA 1
ATOM 1458 C C . ASN A 1 179 ? 3.095 -0.383 16.976 1.00 88.00 179 ASN A C 1
ATOM 1460 O O . ASN A 1 179 ? 4.139 0.009 16.464 1.00 88.00 179 ASN A O 1
ATOM 1464 N N . TRP A 1 180 ? 1.898 -0.009 16.516 1.00 88.56 180 TRP A N 1
ATOM 1465 C CA . TRP A 1 180 ? 1.711 0.838 15.336 1.00 88.56 180 TRP A CA 1
ATOM 1466 C C . TRP A 1 180 ? 2.413 2.188 15.461 1.00 88.56 180 TRP A C 1
ATOM 1468 O O . TRP A 1 180 ? 3.073 2.612 14.518 1.00 88.56 180 TRP A O 1
ATOM 1478 N N . LYS A 1 181 ? 2.311 2.855 16.617 1.00 90.12 181 LYS A N 1
ATOM 1479 C CA . LYS A 1 181 ? 2.985 4.139 16.868 1.00 90.12 181 LYS A CA 1
ATOM 1480 C C . LYS A 1 181 ? 4.496 4.006 16.802 1.00 90.12 181 LYS A C 1
ATOM 1482 O O . LYS A 1 181 ? 5.139 4.739 16.058 1.00 90.12 181 LYS A O 1
ATOM 1487 N N . ARG A 1 182 ? 5.048 3.023 17.515 1.00 93.25 182 ARG A N 1
ATOM 1488 C CA . ARG A 1 182 ? 6.489 2.757 17.514 1.00 93.25 182 ARG A CA 1
ATOM 1489 C C . ARG A 1 182 ? 7.006 2.460 16.109 1.00 93.25 182 ARG A C 1
ATOM 1491 O O . ARG A 1 182 ? 8.072 2.935 15.728 1.00 93.25 182 ARG A O 1
ATOM 1498 N N . THR A 1 183 ? 6.272 1.662 15.340 1.00 94.00 183 THR A N 1
ATOM 1499 C CA . THR A 1 183 ? 6.650 1.341 13.961 1.00 94.00 183 THR A CA 1
ATOM 1500 C C . THR A 1 183 ? 6.503 2.556 13.046 1.00 94.00 183 THR A C 1
ATOM 1502 O O . THR A 1 183 ? 7.376 2.790 12.221 1.00 94.00 183 THR A O 1
ATOM 1505 N N . ALA A 1 184 ? 5.472 3.386 13.226 1.00 93.06 184 ALA A N 1
ATOM 1506 C CA . ALA A 1 184 ? 5.296 4.620 12.462 1.00 93.06 184 ALA A CA 1
ATOM 1507 C C . ALA A 1 184 ? 6.415 5.642 12.700 1.00 93.06 184 ALA A C 1
ATOM 1509 O O . ALA A 1 184 ? 6.859 6.286 11.749 1.00 93.06 184 ALA A O 1
ATOM 1510 N N . GLU A 1 185 ? 6.884 5.781 13.942 1.00 94.19 185 GLU A N 1
ATOM 1511 C CA . GLU A 1 185 ? 8.040 6.617 14.286 1.00 94.19 185 GLU A CA 1
ATOM 1512 C C . GLU A 1 185 ? 9.292 6.124 13.555 1.00 94.19 185 GLU A C 1
ATOM 1514 O O . GLU A 1 185 ? 9.901 6.886 12.807 1.00 94.19 185 GLU A O 1
ATOM 1519 N N . LYS A 1 186 ? 9.598 4.823 13.652 1.00 95.94 186 LYS A N 1
ATOM 1520 C CA . LYS A 1 186 ? 10.730 4.207 12.940 1.00 95.94 186 LYS A CA 1
ATOM 1521 C C . LYS A 1 186 ? 10.648 4.369 11.424 1.00 95.94 186 LYS A C 1
ATOM 1523 O O . LYS A 1 186 ? 11.645 4.691 10.791 1.00 95.94 186 LYS A O 1
ATOM 1528 N N . THR A 1 187 ? 9.473 4.157 10.834 1.00 96.38 187 THR A N 1
ATOM 1529 C CA . THR A 1 187 ? 9.262 4.351 9.394 1.00 96.38 187 THR A CA 1
ATOM 1530 C C . THR A 1 187 ? 9.453 5.814 9.000 1.00 96.38 187 THR A C 1
ATOM 1532 O O . THR A 1 187 ? 10.045 6.094 7.965 1.00 96.38 187 THR A O 1
ATOM 1535 N N . THR A 1 188 ? 9.008 6.763 9.828 1.00 94.12 188 THR A N 1
ATOM 1536 C CA . THR A 1 188 ? 9.230 8.195 9.571 1.00 94.12 188 THR A CA 1
ATOM 1537 C C . THR A 1 188 ? 10.722 8.533 9.606 1.00 94.12 188 THR A C 1
ATOM 1539 O O . THR A 1 188 ? 11.211 9.228 8.720 1.00 94.12 188 THR A O 1
ATOM 1542 N N . GLU A 1 189 ? 11.456 8.010 10.590 1.00 95.06 189 GLU A N 1
ATOM 1543 C CA . GLU A 1 189 ? 12.912 8.162 10.679 1.00 95.06 189 GLU A CA 1
ATOM 1544 C C . GLU A 1 189 ? 13.628 7.552 9.467 1.00 95.06 189 GLU A C 1
ATOM 1546 O O . GLU A 1 189 ? 14.516 8.194 8.909 1.00 95.06 189 GLU A O 1
ATOM 1551 N N . ALA A 1 190 ? 13.218 6.358 9.023 1.00 96.38 190 ALA A N 1
ATOM 1552 C CA . ALA A 1 190 ? 13.776 5.695 7.845 1.00 96.38 190 ALA A CA 1
ATOM 1553 C C . ALA A 1 190 ? 13.579 6.532 6.571 1.00 96.38 190 ALA A C 1
ATOM 1555 O O . ALA A 1 190 ? 14.553 6.850 5.896 1.00 96.38 190 ALA A O 1
ATOM 1556 N N . VAL A 1 191 ? 12.353 6.999 6.312 1.00 95.38 191 VAL A N 1
ATOM 1557 C CA . VAL A 1 191 ? 12.040 7.836 5.141 1.00 95.38 191 VAL A CA 1
ATOM 1558 C C . VAL A 1 191 ? 12.830 9.151 5.160 1.00 95.38 191 VAL A C 1
ATOM 1560 O O . VAL A 1 191 ? 13.334 9.586 4.124 1.00 95.38 191 VAL A O 1
ATOM 1563 N N . ILE A 1 192 ? 12.979 9.788 6.329 1.00 94.19 192 ILE A N 1
ATOM 1564 C CA . ILE A 1 192 ? 13.799 11.003 6.471 1.00 94.19 192 ILE A CA 1
ATOM 1565 C C . ILE A 1 192 ? 15.273 10.694 6.205 1.00 94.19 192 ILE A C 1
ATOM 1567 O O . ILE A 1 192 ? 15.939 11.458 5.510 1.00 94.19 192 ILE A O 1
ATOM 1571 N N . LYS A 1 193 ? 15.788 9.583 6.735 1.00 96.00 193 LYS A N 1
ATOM 1572 C CA . LYS A 1 193 ? 17.171 9.168 6.505 1.00 96.00 193 LYS A CA 1
ATOM 1573 C C . LYS A 1 193 ? 17.432 8.944 5.016 1.00 96.00 193 LYS A C 1
ATOM 1575 O O . LYS A 1 193 ? 18.360 9.534 4.473 1.00 96.00 193 LYS A O 1
ATOM 1580 N N . THR A 1 194 ? 16.566 8.193 4.341 1.00 95.88 194 THR A N 1
ATOM 1581 C CA . THR A 1 194 ? 16.660 7.943 2.899 1.00 95.88 194 THR A CA 1
ATOM 1582 C C . THR A 1 194 ? 16.590 9.231 2.088 1.00 95.88 194 THR A C 1
ATOM 1584 O O . THR A 1 194 ? 17.368 9.403 1.152 1.00 95.88 194 THR A O 1
ATOM 1587 N N .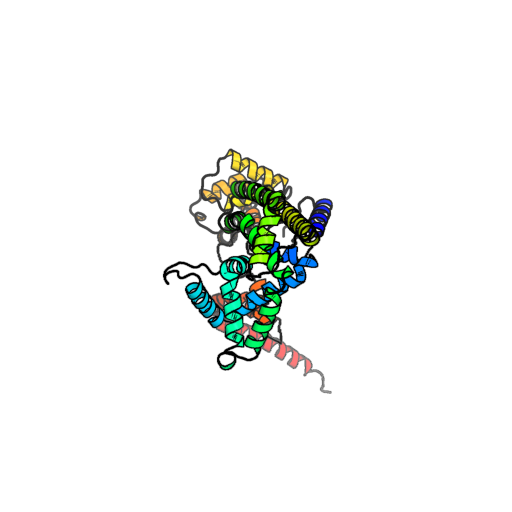 ARG A 1 195 ? 15.740 10.189 2.480 1.00 95.06 195 ARG A N 1
ATOM 1588 C CA . ARG A 1 195 ? 15.705 11.526 1.865 1.00 95.06 195 ARG A CA 1
ATOM 1589 C C . ARG A 1 195 ? 17.057 12.246 1.952 1.00 95.06 195 ARG A C 1
ATOM 1591 O O . ARG A 1 195 ? 17.436 12.929 1.007 1.00 95.06 195 ARG A O 1
ATOM 1598 N N . CYS A 1 196 ? 17.756 12.123 3.077 1.00 92.56 196 CYS A N 1
ATOM 1599 C CA . CYS A 1 196 ? 19.001 12.843 3.343 1.00 92.56 196 CYS A CA 1
ATOM 1600 C C . CYS A 1 196 ? 20.253 12.158 2.777 1.00 92.56 196 CYS A C 1
ATOM 1602 O O . CYS A 1 196 ? 21.210 12.852 2.438 1.00 92.56 196 CYS A O 1
ATOM 1604 N N . GLU A 1 197 ? 20.278 10.825 2.733 1.00 94.31 197 GLU A N 1
ATOM 1605 C CA . GLU A 1 197 ? 21.517 10.053 2.557 1.00 94.31 197 GLU A CA 1
ATOM 1606 C C . GLU A 1 197 ? 21.536 9.198 1.280 1.00 94.31 197 GLU A C 1
ATOM 1608 O O . GLU A 1 197 ? 22.600 9.023 0.688 1.00 94.31 197 GLU A O 1
ATOM 1613 N N . ASP A 1 198 ? 20.382 8.713 0.807 1.00 94.94 198 ASP A N 1
ATOM 1614 C CA . ASP A 1 198 ? 20.346 7.593 -0.148 1.00 94.94 198 ASP A CA 1
ATOM 1615 C C . ASP A 1 198 ? 20.205 8.041 -1.620 1.00 94.94 198 ASP A C 1
ATOM 1617 O O . ASP A 1 198 ? 20.198 7.196 -2.515 1.00 94.94 198 ASP A O 1
ATOM 1621 N N . PHE A 1 199 ? 20.090 9.348 -1.915 1.00 94.69 199 PHE A N 1
ATOM 1622 C CA . PHE A 1 199 ? 19.843 9.832 -3.288 1.00 94.69 199 PHE A CA 1
ATOM 1623 C C . PHE A 1 199 ? 20.867 9.297 -4.300 1.00 94.69 199 PHE A C 1
ATOM 1625 O O . PHE A 1 199 ? 20.484 8.760 -5.340 1.00 94.69 199 PHE A O 1
ATOM 1632 N N . GLU A 1 200 ? 22.156 9.437 -3.986 1.00 92.69 200 GLU A N 1
ATOM 1633 C CA . GLU A 1 200 ? 23.251 9.051 -4.881 1.00 92.69 200 GLU A CA 1
ATOM 1634 C C . GLU A 1 200 ? 23.220 7.545 -5.174 1.00 92.69 200 GLU A C 1
ATOM 1636 O O . GLU A 1 200 ? 23.331 7.120 -6.322 1.00 92.69 200 GLU A O 1
ATOM 1641 N N . GLU A 1 201 ? 22.996 6.732 -4.139 1.00 93.75 201 GLU A N 1
ATOM 1642 C CA . GLU A 1 201 ? 22.897 5.278 -4.263 1.00 93.75 201 GLU A CA 1
ATOM 1643 C C . GLU A 1 201 ? 21.690 4.869 -5.119 1.00 93.75 201 GLU A C 1
ATOM 1645 O O . GLU A 1 201 ? 21.813 4.038 -6.023 1.00 93.75 201 GLU A O 1
ATOM 1650 N N . ILE A 1 202 ? 20.531 5.489 -4.887 1.00 95.00 202 ILE A N 1
ATOM 1651 C CA . ILE A 1 202 ? 19.297 5.229 -5.638 1.00 95.00 202 ILE A CA 1
ATOM 1652 C C . ILE A 1 202 ? 19.465 5.615 -7.110 1.00 95.00 202 ILE A C 1
ATOM 1654 O O . ILE A 1 202 ? 19.089 4.847 -8.003 1.00 95.00 202 ILE A O 1
ATOM 1658 N N . PHE A 1 203 ? 20.037 6.787 -7.386 1.00 93.88 203 PHE A N 1
ATOM 1659 C CA . PHE A 1 203 ? 20.249 7.250 -8.753 1.00 93.88 203 PHE A CA 1
ATOM 1660 C C . PHE A 1 203 ? 21.275 6.375 -9.485 1.00 93.88 203 PHE A C 1
ATOM 1662 O O . PHE A 1 203 ? 21.032 5.955 -10.620 1.00 93.88 203 PHE A O 1
ATOM 1669 N N . GLN A 1 204 ? 22.372 6.003 -8.821 1.00 90.94 204 GLN A N 1
ATOM 1670 C CA . GLN A 1 204 ? 23.362 5.072 -9.359 1.00 90.94 204 GLN A CA 1
ATOM 1671 C C . GLN A 1 204 ? 22.766 3.685 -9.635 1.00 90.94 204 GLN A C 1
ATOM 1673 O O . GLN A 1 204 ? 23.038 3.098 -10.687 1.00 90.94 204 GLN A O 1
ATOM 1678 N N . SER A 1 205 ? 21.924 3.171 -8.736 1.00 92.44 205 SER A N 1
ATOM 1679 C CA . SER A 1 205 ? 21.196 1.913 -8.931 1.00 92.44 205 SER A CA 1
ATOM 1680 C C . SER A 1 205 ? 20.330 1.969 -10.193 1.00 92.44 205 SER A C 1
ATOM 1682 O O . SER A 1 205 ? 20.463 1.128 -11.088 1.00 92.44 205 SER A O 1
ATOM 1684 N N . ALA A 1 206 ? 19.530 3.028 -10.345 1.00 93.56 206 ALA A N 1
ATOM 1685 C CA . ALA A 1 206 ? 18.709 3.253 -11.531 1.00 93.56 206 ALA A CA 1
ATOM 1686 C C . ALA A 1 206 ? 19.528 3.360 -12.827 1.00 93.56 206 ALA A C 1
ATOM 1688 O O . ALA A 1 206 ? 19.123 2.828 -13.870 1.00 93.56 206 ALA A O 1
ATOM 1689 N N . TRP A 1 207 ? 20.689 4.019 -12.772 1.00 90.31 207 TRP A N 1
ATOM 1690 C CA . TRP A 1 207 ? 21.610 4.130 -13.902 1.00 90.31 207 TRP A CA 1
ATOM 1691 C C . TRP A 1 207 ? 22.114 2.753 -14.346 1.00 90.31 207 TRP A C 1
ATOM 1693 O O . TRP A 1 207 ? 22.028 2.417 -15.531 1.00 90.31 207 TRP A O 1
ATOM 1703 N N . ASN A 1 208 ? 22.529 1.928 -13.382 1.00 90.62 208 ASN A N 1
ATOM 1704 C CA . ASN A 1 208 ? 23.143 0.617 -13.600 1.00 90.62 208 ASN A CA 1
ATOM 1705 C C . ASN A 1 208 ? 22.164 -0.480 -14.051 1.00 90.62 208 ASN A C 1
ATOM 1707 O O . ASN A 1 208 ? 22.603 -1.493 -14.597 1.00 90.62 208 ASN A O 1
ATOM 1711 N N . MET A 1 209 ? 20.850 -0.285 -13.886 1.00 91.44 209 MET A N 1
ATOM 1712 C CA . MET A 1 209 ? 19.815 -1.238 -14.331 1.00 91.44 209 MET A CA 1
ATOM 1713 C C . MET A 1 209 ? 19.930 -1.627 -15.815 1.00 91.44 209 MET A C 1
ATOM 1715 O O . MET A 1 209 ? 19.651 -2.762 -16.202 1.00 91.44 209 MET A O 1
ATOM 1719 N N . LEU A 1 210 ? 20.344 -0.689 -16.668 1.00 84.25 210 LEU A N 1
ATOM 1720 C CA . LEU A 1 210 ? 20.790 -0.980 -18.025 1.00 84.25 210 LEU A CA 1
ATOM 1721 C C . LEU A 1 210 ? 22.298 -0.790 -18.011 1.00 84.25 210 LEU A C 1
ATOM 1723 O O . LEU A 1 210 ? 22.733 0.355 -18.009 1.00 84.25 210 LEU A O 1
ATOM 1727 N N . GLN A 1 211 ? 23.070 -1.879 -17.972 1.00 67.56 211 GLN A N 1
ATOM 1728 C CA . GLN A 1 211 ? 24.531 -1.824 -18.063 1.00 67.56 211 GLN A CA 1
ATOM 1729 C C . GLN A 1 211 ? 24.931 -0.966 -19.269 1.00 67.56 211 GLN A C 1
ATOM 1731 O O . GLN A 1 211 ? 24.805 -1.393 -20.416 1.00 67.56 211 GLN A O 1
ATOM 1736 N N . SER A 1 212 ? 25.299 0.282 -18.997 1.00 65.00 212 SER A N 1
ATOM 1737 C CA . SER A 1 212 ? 25.568 1.312 -19.988 1.00 65.00 212 SER A CA 1
ATOM 1738 C C . SER A 1 212 ? 27.000 1.757 -19.786 1.00 65.00 212 SER A C 1
ATOM 1740 O O . SER A 1 212 ? 27.374 2.133 -18.679 1.00 65.00 212 SER A O 1
ATOM 1742 N N . ASP A 1 213 ? 27.776 1.759 -20.866 1.00 60.12 213 ASP A N 1
ATOM 1743 C CA . ASP A 1 213 ? 29.150 2.271 -20.881 1.00 60.12 213 ASP A CA 1
ATOM 1744 C C . ASP A 1 213 ? 29.201 3.813 -20.821 1.00 60.12 213 ASP A C 1
ATOM 1746 O O . ASP A 1 213 ? 30.265 4.414 -20.962 1.00 60.12 213 ASP A O 1
ATOM 1750 N N . GLN A 1 214 ? 28.046 4.476 -20.673 1.00 66.25 214 GLN A N 1
ATOM 1751 C CA . GLN A 1 214 ? 27.969 5.927 -20.552 1.00 66.25 214 GLN A CA 1
ATOM 1752 C C . GLN A 1 214 ? 28.432 6.396 -19.175 1.00 66.25 214 GLN A C 1
ATOM 1754 O O . GLN A 1 214 ? 28.030 5.854 -18.144 1.00 66.25 214 GLN A O 1
ATOM 1759 N N . GLU A 1 215 ? 29.241 7.454 -19.192 1.00 67.19 215 GLU A N 1
ATOM 1760 C CA . GLU A 1 215 ? 29.736 8.121 -17.996 1.00 67.19 215 GLU A CA 1
ATOM 1761 C C . GLU A 1 215 ? 28.565 8.624 -17.145 1.00 67.19 215 GLU A C 1
ATOM 1763 O O . GLU A 1 215 ? 27.604 9.210 -17.653 1.00 67.19 215 GLU A O 1
ATOM 1768 N N . TYR A 1 216 ? 28.640 8.336 -15.849 1.00 69.69 216 TYR A N 1
ATOM 1769 C CA . TYR A 1 216 ? 27.633 8.713 -14.873 1.00 69.69 216 TYR A CA 1
ATOM 1770 C C . TYR A 1 216 ? 27.490 10.237 -14.825 1.00 69.69 216 TYR A C 1
ATOM 1772 O O . TYR A 1 216 ? 28.432 10.949 -14.474 1.00 69.69 216 TYR A O 1
ATOM 1780 N N . ALA A 1 217 ? 26.310 10.738 -15.187 1.00 70.00 217 ALA A N 1
ATOM 1781 C CA . ALA A 1 217 ? 26.011 12.161 -15.172 1.00 70.00 217 ALA A CA 1
ATOM 1782 C C . ALA A 1 217 ? 25.037 12.463 -14.032 1.00 70.00 217 ALA A C 1
ATOM 1784 O O . ALA A 1 217 ? 23.835 12.225 -14.154 1.00 70.00 217 ALA A O 1
ATOM 1785 N N . TYR A 1 218 ? 25.571 12.993 -12.931 1.00 73.56 218 TYR A N 1
ATOM 1786 C CA . TYR A 1 218 ? 24.765 13.535 -11.841 1.00 73.56 218 TYR A CA 1
ATOM 1787 C C . TYR A 1 218 ? 23.865 14.658 -12.372 1.00 73.56 218 TYR A C 1
ATOM 1789 O O . TYR A 1 218 ? 24.349 15.603 -13.001 1.00 73.56 218 TYR A O 1
ATOM 1797 N N . ASP A 1 219 ? 22.565 14.575 -12.096 1.00 80.94 219 ASP A N 1
ATOM 1798 C CA . ASP A 1 219 ? 21.578 15.541 -12.572 1.00 80.94 219 ASP A CA 1
ATOM 1799 C C . ASP A 1 219 ? 20.779 16.127 -11.399 1.00 80.94 219 ASP A C 1
ATOM 1801 O O . ASP A 1 219 ? 20.017 15.441 -10.711 1.00 80.94 219 ASP A O 1
ATOM 1805 N N . ILE A 1 220 ? 20.946 17.436 -11.194 1.00 86.25 220 ILE A N 1
ATOM 1806 C CA . ILE A 1 220 ? 20.287 18.215 -10.137 1.00 86.25 220 ILE A CA 1
ATOM 1807 C C . ILE A 1 220 ? 18.760 18.108 -10.239 1.00 86.25 220 ILE A C 1
ATOM 1809 O O . ILE A 1 220 ? 18.088 18.059 -9.210 1.00 86.25 220 ILE A O 1
ATOM 1813 N N . ALA A 1 221 ? 18.199 18.001 -11.448 1.00 90.31 221 ALA A N 1
ATOM 1814 C CA . ALA A 1 221 ? 16.754 17.881 -11.627 1.00 90.31 221 ALA A CA 1
ATOM 1815 C C . ALA A 1 221 ? 16.199 16.583 -11.012 1.00 90.31 221 ALA A C 1
ATOM 1817 O O . ALA A 1 221 ? 15.063 16.554 -10.533 1.00 90.31 221 ALA A O 1
ATOM 1818 N N . TYR A 1 222 ? 16.994 15.507 -10.985 1.00 93.31 222 TYR A N 1
ATOM 1819 C CA . TYR A 1 222 ? 16.618 14.264 -10.311 1.00 93.31 222 TYR A CA 1
ATOM 1820 C C . TYR A 1 222 ? 16.726 14.373 -8.793 1.00 93.31 222 TYR A C 1
ATOM 1822 O O . TYR A 1 222 ? 15.862 13.833 -8.103 1.00 93.31 222 TYR A O 1
ATOM 1830 N N . ALA A 1 223 ? 17.710 15.112 -8.276 1.00 93.50 223 ALA A N 1
ATOM 1831 C CA . ALA A 1 223 ? 17.823 15.390 -6.844 1.00 93.50 223 ALA A CA 1
ATOM 1832 C C . ALA A 1 223 ? 16.625 16.209 -6.333 1.00 93.50 223 ALA A C 1
ATOM 1834 O O . ALA A 1 223 ? 16.013 15.857 -5.327 1.00 93.50 223 ALA A O 1
ATOM 1835 N N . GLU A 1 224 ? 16.214 17.249 -7.067 1.00 94.00 224 GLU A N 1
ATOM 1836 C CA . GLU A 1 224 ? 15.018 18.037 -6.735 1.00 94.00 224 GLU A CA 1
ATOM 1837 C C . GLU A 1 224 ? 13.738 17.193 -6.794 1.00 94.00 224 GLU A C 1
ATOM 1839 O O . GLU A 1 224 ? 12.872 17.292 -5.922 1.00 94.00 224 GLU A O 1
ATOM 1844 N N . LYS A 1 225 ? 13.616 16.331 -7.811 1.00 94.62 225 LYS A N 1
ATOM 1845 C CA . LYS A 1 225 ? 12.484 15.407 -7.950 1.00 94.62 225 LYS A CA 1
ATOM 1846 C C . LYS A 1 225 ? 12.428 14.407 -6.796 1.00 94.62 225 LYS A C 1
ATOM 1848 O O . LYS A 1 225 ? 11.348 14.173 -6.255 1.00 94.62 225 LYS A O 1
ATOM 1853 N N . PHE A 1 226 ? 13.572 13.835 -6.422 1.00 96.44 226 PHE A N 1
ATOM 1854 C CA . PHE A 1 226 ? 13.704 12.933 -5.282 1.00 96.44 226 PHE A CA 1
ATOM 1855 C C . PHE A 1 226 ? 13.214 13.597 -3.999 1.00 96.44 226 PHE A C 1
ATOM 1857 O O . PHE A 1 226 ? 12.334 13.063 -3.326 1.00 96.44 226 PHE A O 1
ATOM 1864 N N . ASP A 1 227 ? 13.728 14.794 -3.709 1.00 95.50 227 ASP A N 1
ATOM 1865 C CA . ASP A 1 227 ? 13.407 15.532 -2.493 1.00 95.50 227 ASP A CA 1
ATOM 1866 C C . ASP A 1 227 ? 11.899 15.799 -2.371 1.00 95.50 227 ASP A C 1
ATOM 1868 O O . ASP A 1 227 ? 11.292 15.508 -1.339 1.00 95.50 227 ASP A O 1
ATOM 1872 N N . GLN A 1 228 ? 11.262 16.230 -3.466 1.00 94.81 228 GLN A N 1
ATOM 1873 C CA . GLN A 1 228 ? 9.815 16.468 -3.517 1.00 94.81 228 GLN A CA 1
ATOM 1874 C C . GLN A 1 228 ? 8.983 15.195 -3.302 1.00 94.81 228 GLN A C 1
ATOM 1876 O O . GLN A 1 228 ? 7.931 15.242 -2.653 1.00 94.81 228 GLN A O 1
ATOM 1881 N N . ILE A 1 229 ? 9.412 14.058 -3.864 1.00 96.06 229 ILE A N 1
ATOM 1882 C CA . ILE A 1 229 ? 8.739 12.763 -3.670 1.00 96.06 229 ILE A CA 1
ATOM 1883 C C . ILE A 1 229 ? 8.864 12.340 -2.207 1.00 96.06 229 ILE A C 1
ATOM 1885 O O . ILE A 1 229 ? 7.852 12.049 -1.568 1.00 96.06 229 ILE A O 1
ATOM 1889 N N . MET A 1 230 ? 10.075 12.361 -1.652 1.00 96.75 230 MET A N 1
ATOM 1890 C CA . MET A 1 230 ? 10.335 11.940 -0.276 1.00 96.75 230 MET A CA 1
ATOM 1891 C C . MET A 1 230 ? 9.630 12.833 0.752 1.00 96.75 230 MET A C 1
ATOM 1893 O O . MET A 1 230 ? 9.072 12.334 1.734 1.00 96.75 230 MET A O 1
ATOM 1897 N N . GLU A 1 231 ? 9.577 14.147 0.517 1.00 94.88 231 GLU A N 1
ATOM 1898 C CA . GLU A 1 231 ? 8.789 15.077 1.328 1.00 94.88 231 GLU A CA 1
ATOM 1899 C C . GLU A 1 231 ? 7.293 14.742 1.277 1.00 94.88 231 GLU A C 1
ATOM 1901 O O . GLU A 1 231 ? 6.636 14.637 2.316 1.00 94.88 231 GLU A O 1
ATOM 1906 N N . SER A 1 232 ? 6.756 14.508 0.079 1.00 93.19 232 SER A N 1
ATOM 1907 C CA . SER A 1 232 ? 5.343 14.167 -0.115 1.00 93.19 232 SER A CA 1
ATOM 1908 C C . SER A 1 232 ? 4.967 12.851 0.572 1.00 93.19 232 SER A C 1
ATOM 1910 O O . SER A 1 232 ? 3.902 12.756 1.189 1.00 93.19 232 SER A O 1
ATOM 1912 N N . VAL A 1 233 ? 5.849 11.850 0.513 1.00 94.38 233 VAL A N 1
ATOM 1913 C CA . VAL A 1 233 ? 5.700 10.575 1.228 1.00 94.38 233 VAL A CA 1
ATOM 1914 C C . VAL A 1 233 ? 5.743 10.788 2.740 1.00 94.38 233 VAL A C 1
ATOM 1916 O O . VAL A 1 233 ? 4.863 10.290 3.441 1.00 94.38 233 VAL A O 1
ATOM 1919 N N . SER A 1 234 ? 6.692 11.580 3.243 1.00 92.81 234 SER A N 1
ATOM 1920 C CA . SER A 1 234 ? 6.810 11.901 4.673 1.00 92.81 234 SER A CA 1
ATOM 1921 C C . SER A 1 234 ? 5.537 12.562 5.213 1.00 92.81 234 SER A C 1
ATOM 1923 O O . SER A 1 234 ? 4.983 12.129 6.226 1.00 92.81 234 SER A O 1
ATOM 1925 N N . ILE A 1 235 ? 5.018 13.570 4.499 1.00 89.62 235 ILE A N 1
ATOM 1926 C CA . ILE A 1 235 ? 3.762 14.258 4.840 1.00 89.62 235 ILE A CA 1
ATOM 1927 C C . ILE A 1 235 ? 2.590 13.275 4.832 1.00 89.62 235 ILE A C 1
ATOM 1929 O O . ILE A 1 235 ? 1.746 13.304 5.731 1.00 89.62 235 ILE A O 1
ATOM 1933 N N . PHE A 1 236 ? 2.530 12.397 3.829 1.00 88.75 236 PHE A N 1
ATOM 1934 C CA . PHE A 1 236 ? 1.465 11.411 3.713 1.00 88.75 236 PHE A CA 1
ATOM 1935 C C . PHE A 1 236 ? 1.477 10.408 4.873 1.00 88.75 236 PHE A C 1
ATOM 1937 O O . PHE A 1 236 ? 0.434 10.195 5.494 1.00 88.75 236 PHE A O 1
ATOM 1944 N N . ILE A 1 237 ? 2.638 9.826 5.192 1.00 89.38 237 ILE A N 1
ATOM 1945 C CA . ILE A 1 237 ? 2.794 8.871 6.299 1.00 89.38 237 ILE A CA 1
ATOM 1946 C C . ILE A 1 237 ? 2.409 9.545 7.613 1.00 89.38 237 ILE A C 1
ATOM 1948 O O . ILE A 1 237 ? 1.528 9.047 8.311 1.00 89.38 237 ILE A O 1
ATOM 1952 N N . HIS A 1 238 ? 2.971 10.720 7.907 1.00 87.38 238 HIS A N 1
ATOM 1953 C CA . HIS A 1 238 ? 2.638 11.466 9.118 1.00 87.38 238 HIS A CA 1
ATOM 1954 C C . HIS A 1 238 ? 1.134 11.771 9.214 1.00 87.38 238 HIS A C 1
ATOM 1956 O O . HIS A 1 238 ? 0.502 11.551 10.248 1.00 87.38 238 HIS A O 1
ATOM 1962 N N . GLY A 1 239 ? 0.521 12.220 8.115 1.00 82.19 239 GLY A N 1
ATOM 1963 C CA . GLY A 1 239 ? -0.912 12.497 8.053 1.00 82.19 239 GLY A CA 1
ATOM 1964 C C . GLY A 1 239 ? -1.793 11.275 8.331 1.00 82.19 239 GLY A C 1
ATOM 1965 O O . GLY A 1 239 ? -2.906 11.440 8.833 1.00 82.19 239 GLY A O 1
ATOM 1966 N N . ARG A 1 240 ? -1.305 10.064 8.034 1.00 79.44 240 ARG A N 1
ATOM 1967 C CA . ARG A 1 240 ? -2.001 8.793 8.288 1.00 79.44 240 ARG A CA 1
ATOM 1968 C C . ARG A 1 240 ? -1.788 8.256 9.699 1.00 79.44 240 ARG A C 1
ATOM 1970 O O . ARG A 1 240 ? -2.686 7.598 10.216 1.00 79.44 240 ARG A O 1
ATOM 1977 N N . THR A 1 241 ? -0.638 8.525 10.308 1.00 84.38 241 THR A N 1
ATOM 1978 C CA . THR A 1 241 ? -0.246 7.939 11.599 1.00 84.38 241 THR A CA 1
ATOM 1979 C C . THR A 1 241 ? -0.536 8.856 12.792 1.00 84.38 241 THR A C 1
ATOM 1981 O O . THR A 1 241 ? -0.704 8.367 13.908 1.00 84.38 241 THR A O 1
ATOM 1984 N N . LYS A 1 242 ? -0.691 10.173 12.575 1.00 82.44 242 LYS A N 1
ATOM 1985 C CA . LYS A 1 242 ? -0.912 11.182 13.635 1.00 82.44 242 LYS A CA 1
ATOM 1986 C C . LYS A 1 242 ? -2.086 10.896 14.581 1.00 82.44 242 LYS A C 1
ATOM 1988 O O . LYS A 1 242 ? -2.059 11.316 15.731 1.00 82.44 242 LYS A O 1
ATOM 1993 N N . ASP A 1 243 ? -3.123 10.212 14.098 1.00 79.12 243 ASP A N 1
ATOM 1994 C CA . ASP A 1 243 ? -4.368 9.968 14.836 1.00 79.12 243 ASP A CA 1
ATOM 1995 C C . ASP A 1 243 ? -4.450 8.539 15.411 1.00 79.12 243 ASP A C 1
ATOM 1997 O O . ASP A 1 243 ? -5.517 8.124 15.859 1.00 79.12 243 ASP A O 1
ATOM 2001 N N . PHE A 1 244 ? -3.349 7.773 15.431 1.00 82.88 244 PHE A N 1
ATOM 2002 C CA . PHE A 1 244 ? -3.329 6.395 15.949 1.00 82.88 244 PHE A CA 1
ATOM 2003 C C . PHE A 1 244 ? -3.907 6.253 17.363 1.00 82.88 244 PHE A C 1
ATOM 2005 O O . PHE A 1 244 ? -4.672 5.323 17.622 1.00 82.88 244 PHE A O 1
ATOM 2012 N N . ASP A 1 245 ? -3.648 7.218 18.247 1.00 79.56 245 ASP A N 1
ATOM 2013 C CA . ASP A 1 245 ? -4.158 7.209 19.625 1.00 79.56 245 ASP A CA 1
ATOM 2014 C C . ASP A 1 245 ? -5.693 7.196 19.715 1.00 79.56 245 ASP A C 1
ATOM 2016 O O . ASP A 1 245 ? -6.259 6.553 20.608 1.00 79.56 245 ASP A O 1
ATOM 2020 N N . LYS A 1 246 ? -6.377 7.836 18.757 1.00 77.81 246 LYS A N 1
ATOM 2021 C CA . LYS A 1 246 ? -7.847 7.890 18.708 1.00 77.81 246 LYS A CA 1
ATOM 2022 C C . LYS A 1 246 ? -8.475 6.527 18.433 1.00 77.81 246 LYS A C 1
ATOM 2024 O O . LYS A 1 246 ? -9.659 6.341 18.682 1.00 77.81 246 LYS A O 1
ATOM 2029 N N . TRP A 1 247 ? -7.700 5.556 17.951 1.00 78.94 247 TRP A N 1
ATOM 2030 C CA . TRP A 1 247 ? -8.189 4.213 17.636 1.00 78.94 247 TRP A CA 1
ATOM 2031 C C . TRP A 1 247 ? -7.941 3.194 18.752 1.00 78.94 247 TRP A C 1
ATOM 2033 O O . TRP A 1 247 ? -8.340 2.038 18.631 1.00 78.94 247 TRP A O 1
ATOM 2043 N N . SER A 1 248 ? -7.355 3.616 19.876 1.00 81.31 248 SER A N 1
ATOM 2044 C CA . SER A 1 248 ? -7.067 2.750 21.031 1.00 81.31 248 SER A CA 1
ATOM 2045 C C . SER A 1 248 ? -8.294 2.023 21.594 1.00 81.31 248 SER A C 1
ATOM 2047 O O . SER A 1 248 ? -8.157 0.955 22.186 1.00 81.31 248 SER A O 1
ATOM 2049 N N . TYR A 1 249 ? -9.508 2.537 21.371 1.00 80.62 249 TYR A N 1
ATOM 2050 C CA . TYR A 1 249 ? -10.744 1.876 21.796 1.00 80.62 249 TYR A CA 1
ATOM 2051 C C . TYR A 1 249 ? -11.026 0.554 21.070 1.00 80.62 249 TYR A C 1
ATOM 2053 O O . TYR A 1 249 ? -11.762 -0.274 21.603 1.00 80.62 249 TYR A O 1
ATOM 2061 N N . ILE A 1 250 ? -10.462 0.325 19.881 1.00 79.94 250 ILE A N 1
ATOM 2062 C CA . ILE A 1 250 ? -10.666 -0.919 19.126 1.00 79.94 250 ILE A CA 1
ATOM 2063 C C . ILE A 1 250 ? -9.990 -2.101 19.842 1.00 79.94 250 ILE A C 1
ATOM 2065 O O . ILE A 1 250 ? -10.557 -3.195 19.885 1.00 79.94 250 ILE A O 1
ATOM 2069 N N . GLU A 1 251 ? -8.857 -1.861 20.519 1.00 78.44 251 GLU A N 1
ATOM 2070 C CA . GLU A 1 251 ? -8.163 -2.859 21.353 1.00 78.44 251 GLU A CA 1
ATOM 2071 C C . GLU A 1 251 ? -9.072 -3.443 22.450 1.00 78.44 251 GLU A C 1
ATOM 2073 O O . GLU A 1 251 ? -8.907 -4.597 22.862 1.00 78.44 251 GLU A O 1
ATOM 2078 N N . LEU A 1 252 ? -10.073 -2.678 22.914 1.00 78.00 252 LEU A N 1
ATOM 2079 C CA . LEU A 1 252 ? -11.022 -3.141 23.929 1.00 78.00 252 LEU A CA 1
ATOM 2080 C C . LEU A 1 252 ? -11.814 -4.368 23.458 1.00 78.00 252 LEU A C 1
ATOM 2082 O O . LEU A 1 252 ? -12.176 -5.201 24.295 1.00 78.00 252 LEU A O 1
ATOM 2086 N N . ALA A 1 253 ? -12.062 -4.491 22.152 1.00 72.88 253 ALA A N 1
ATOM 2087 C CA . ALA A 1 253 ? -12.830 -5.579 21.554 1.00 72.88 253 ALA A CA 1
ATOM 2088 C C . ALA A 1 253 ? -11.971 -6.731 21.028 1.00 72.88 253 ALA A C 1
ATOM 2090 O O . ALA A 1 253 ? -12.424 -7.871 21.051 1.00 72.88 253 ALA A O 1
ATOM 2091 N N . THR A 1 254 ? -10.752 -6.452 20.565 1.00 65.38 254 THR A N 1
ATOM 2092 C CA . THR A 1 254 ? -9.871 -7.454 19.943 1.00 65.38 254 THR A CA 1
ATOM 2093 C C . THR A 1 254 ? -8.964 -8.164 20.945 1.00 65.38 254 THR A C 1
ATOM 2095 O O . THR A 1 254 ? -8.572 -9.302 20.701 1.00 65.38 254 THR A O 1
ATOM 2098 N N . SER A 1 255 ? -8.644 -7.541 22.085 1.00 60.41 255 SER A N 1
ATOM 2099 C CA . SER A 1 255 ? -7.701 -8.129 23.036 1.00 60.41 255 SER A CA 1
ATOM 2100 C C . SER A 1 255 ? -8.331 -9.265 23.869 1.00 60.41 255 SER A C 1
ATOM 2102 O O . SER A 1 255 ? -9.291 -9.009 24.622 1.00 60.41 255 SER A O 1
ATOM 2104 N N . PRO A 1 256 ? -7.778 -10.498 23.796 1.00 49.91 256 PRO A N 1
ATOM 2105 C CA . PRO A 1 256 ? -8.242 -11.656 24.561 1.00 49.91 256 PRO A CA 1
ATOM 2106 C C . PRO A 1 256 ? -7.817 -11.607 26.036 1.00 49.91 256 PRO A C 1
ATOM 2108 O O . PRO A 1 256 ? -8.293 -12.411 26.839 1.00 49.91 256 PRO A O 1
ATOM 2111 N N . THR A 1 257 ? -6.920 -10.691 26.416 1.00 50.12 257 THR A N 1
ATOM 2112 C CA . THR A 1 257 ? -6.400 -10.604 27.780 1.00 50.12 257 THR A CA 1
ATOM 2113 C C . THR A 1 257 ? -7.289 -9.769 28.695 1.00 50.12 257 THR A C 1
ATOM 2115 O O . THR A 1 257 ? -7.995 -8.838 28.289 1.00 50.12 257 THR A O 1
ATOM 2118 N N . VAL A 1 258 ? -7.235 -10.123 29.983 1.00 53.41 258 VAL A N 1
ATOM 2119 C CA . VAL A 1 258 ? -7.702 -9.286 31.087 1.00 53.41 258 VAL A CA 1
ATOM 2120 C C . VAL A 1 258 ? -6.922 -7.983 30.996 1.00 53.41 258 VAL A C 1
ATOM 2122 O O . VAL A 1 258 ? -5.739 -7.923 31.315 1.00 53.41 258 VAL A O 1
ATOM 2125 N N . TYR A 1 259 ? -7.580 -6.964 30.462 1.00 61.19 259 TYR A N 1
ATOM 2126 C CA . TYR A 1 259 ? -7.017 -5.636 30.311 1.00 61.19 259 TYR A CA 1
ATOM 2127 C C . TYR A 1 259 ? -6.500 -5.149 31.666 1.00 61.19 259 TYR A C 1
ATOM 2129 O O . TYR A 1 259 ? -7.187 -5.306 32.680 1.00 61.19 259 TYR A O 1
ATOM 2137 N N . GLU A 1 260 ? -5.324 -4.524 31.689 1.00 67.44 260 GLU A N 1
ATOM 2138 C CA . GLU A 1 260 ? -4.877 -3.821 32.885 1.00 67.44 260 GLU A CA 1
ATOM 2139 C C . GLU A 1 260 ? -5.957 -2.786 33.267 1.00 67.44 260 GLU A C 1
ATOM 2141 O O . GLU A 1 260 ? -6.309 -1.942 32.431 1.00 67.44 260 GLU A O 1
ATOM 2146 N N . PRO A 1 261 ? -6.517 -2.824 34.493 1.00 68.38 261 PRO A N 1
ATOM 2147 C CA . PRO A 1 261 ? -7.665 -1.994 34.855 1.00 68.38 261 PRO A CA 1
ATOM 2148 C C . PRO A 1 261 ? -7.437 -0.491 34.644 1.00 68.38 261 PRO A C 1
ATOM 2150 O O . PRO A 1 261 ? -8.382 0.232 34.331 1.00 68.38 261 PRO A O 1
ATOM 2153 N N . ALA A 1 262 ? -6.193 -0.025 34.793 1.00 71.88 262 ALA A N 1
ATOM 2154 C CA . ALA A 1 262 ? -5.809 1.365 34.564 1.00 71.88 262 ALA A CA 1
ATOM 2155 C C . ALA A 1 262 ? -5.850 1.742 33.073 1.00 71.88 262 ALA A C 1
ATOM 2157 O O . ALA A 1 262 ? -6.509 2.720 32.714 1.00 71.88 262 ALA A O 1
ATOM 2158 N N . LYS A 1 263 ? -5.225 0.937 32.196 1.00 73.69 263 LYS 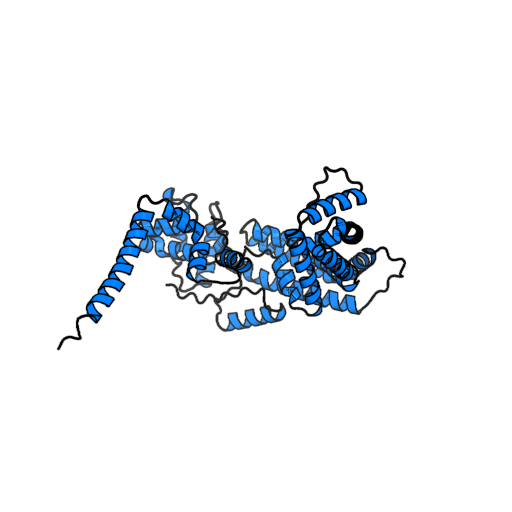A N 1
ATOM 2159 C CA . LYS A 1 263 ? -5.268 1.138 30.736 1.00 73.69 263 LYS A CA 1
ATOM 2160 C C . LYS A 1 263 ? -6.712 1.091 30.230 1.00 73.69 263 LYS A C 1
ATOM 2162 O O . LYS A 1 263 ? -7.120 1.947 29.456 1.00 73.69 263 LYS A O 1
ATOM 2167 N N . PHE A 1 264 ? -7.510 0.155 30.745 1.00 73.69 264 PHE A N 1
ATOM 2168 C CA . PHE A 1 264 ? -8.919 -0.005 30.385 1.00 73.69 264 PHE A CA 1
ATOM 2169 C C . PHE A 1 264 ? -9.756 1.238 30.697 1.00 73.69 264 PHE A C 1
ATOM 2171 O O . PHE A 1 264 ? -10.473 1.733 29.830 1.00 73.69 264 PHE A O 1
ATOM 2178 N N . ARG A 1 265 ? -9.649 1.765 31.926 1.00 75.31 265 ARG A N 1
ATOM 2179 C CA . ARG A 1 265 ? -10.367 2.986 32.322 1.00 75.31 265 ARG A CA 1
ATOM 2180 C C . ARG A 1 265 ? -9.955 4.169 31.461 1.00 75.31 265 ARG A C 1
ATOM 2182 O O . ARG A 1 265 ? -10.831 4.831 30.922 1.00 75.31 265 ARG A O 1
ATOM 2189 N N . LYS A 1 266 ? -8.649 4.361 31.256 1.00 80.75 266 LYS A N 1
ATOM 2190 C CA . LYS A 1 266 ? -8.118 5.452 30.433 1.00 80.75 266 LYS A CA 1
ATOM 2191 C C . LYS A 1 266 ? -8.644 5.397 28.994 1.00 80.75 266 LYS A C 1
ATOM 2193 O O . LYS A 1 266 ? -9.025 6.427 28.449 1.00 80.75 266 LYS A O 1
ATOM 2198 N N . THR A 1 267 ? -8.712 4.211 28.386 1.00 79.88 267 THR A N 1
ATOM 2199 C CA . THR A 1 267 ? -9.253 4.048 27.027 1.00 79.88 267 THR A CA 1
ATOM 2200 C C . THR A 1 267 ? -10.757 4.341 26.965 1.00 79.88 267 THR A C 1
ATOM 2202 O O . THR A 1 267 ? -11.209 4.990 26.028 1.00 79.88 267 THR A O 1
ATOM 2205 N N . VAL A 1 268 ? -11.545 3.918 27.962 1.00 79.31 268 VAL A N 1
ATOM 2206 C CA . VAL A 1 268 ? -12.989 4.227 28.009 1.00 79.31 268 VAL A CA 1
ATOM 2207 C C . VAL A 1 268 ? -13.248 5.710 28.308 1.00 79.31 268 VAL A C 1
ATOM 2209 O O . VAL A 1 268 ? -14.192 6.290 27.775 1.00 79.31 268 VAL A O 1
ATOM 2212 N N . GLU A 1 269 ? -12.421 6.346 29.136 1.00 80.94 269 GLU A N 1
ATOM 2213 C CA . GLU A 1 269 ? -12.455 7.796 29.369 1.00 80.94 269 GLU A CA 1
ATOM 2214 C C . GLU A 1 269 ? -12.122 8.567 28.087 1.00 80.94 269 GLU A C 1
ATOM 2216 O O . GLU A 1 269 ? -12.872 9.465 27.714 1.00 80.94 269 GLU A O 1
ATOM 2221 N N . GLY A 1 270 ? -11.073 8.158 27.364 1.00 81.31 270 GLY A N 1
ATOM 2222 C CA . GLY A 1 270 ? -10.740 8.698 26.043 1.00 81.31 270 GLY A CA 1
ATOM 2223 C C . GLY A 1 270 ? -11.904 8.571 25.060 1.00 81.31 270 GLY A C 1
ATOM 2224 O O . GLY A 1 270 ? -12.320 9.562 24.474 1.00 81.31 270 GLY A O 1
ATOM 2225 N N . LEU A 1 271 ? -12.528 7.391 24.985 1.00 80.69 271 LEU A N 1
ATOM 2226 C CA . LEU A 1 271 ? -13.696 7.165 24.132 1.00 80.69 271 LEU A CA 1
ATOM 2227 C C . LEU A 1 271 ? -14.892 8.063 24.503 1.00 80.69 271 LEU A C 1
ATOM 2229 O O . LEU A 1 271 ? -15.604 8.530 23.618 1.00 80.69 271 LEU A O 1
ATOM 2233 N N . ASN A 1 272 ? -15.139 8.311 25.793 1.00 78.50 272 ASN A N 1
ATOM 2234 C CA . ASN A 1 272 ? -16.188 9.247 26.216 1.00 78.50 272 ASN A CA 1
ATOM 2235 C C . ASN A 1 272 ? -15.853 10.696 25.836 1.00 78.50 272 ASN A C 1
ATOM 2237 O O . ASN A 1 272 ? -16.766 11.448 25.513 1.00 78.50 272 ASN A O 1
ATOM 2241 N N . ASN A 1 273 ? -14.576 11.083 25.851 1.00 79.69 273 ASN A N 1
ATOM 2242 C CA . ASN A 1 273 ? -14.151 12.414 25.412 1.00 79.69 273 ASN A CA 1
ATOM 2243 C C . ASN A 1 273 ? -14.282 12.578 23.892 1.00 79.69 273 ASN A C 1
ATOM 2245 O O . ASN A 1 273 ? -14.749 13.617 23.433 1.00 79.69 273 ASN A O 1
ATOM 2249 N N . ASP A 1 274 ? -13.925 11.545 23.129 1.00 75.31 274 ASP A N 1
ATOM 2250 C CA . ASP A 1 274 ? -14.033 11.540 21.667 1.00 75.31 274 ASP A CA 1
ATOM 2251 C C . ASP A 1 274 ? -15.498 11.472 21.202 1.00 75.31 274 ASP A C 1
ATOM 2253 O O . ASP A 1 274 ? -15.855 12.016 20.156 1.00 75.31 274 ASP A O 1
ATOM 2257 N N . PHE A 1 275 ? -16.375 10.845 21.998 1.00 75.81 275 PHE A N 1
ATOM 2258 C CA . PHE A 1 275 ? -17.808 10.729 21.717 1.00 75.81 275 PHE A CA 1
ATOM 2259 C C . PHE A 1 275 ? -18.680 11.108 22.934 1.00 75.81 275 PHE A C 1
ATOM 2261 O O . PHE A 1 275 ? -19.308 10.224 23.531 1.00 75.81 275 PHE A O 1
ATOM 2268 N N . PRO A 1 276 ? -18.812 12.405 23.278 1.00 69.25 276 PRO A N 1
ATOM 2269 C CA . PRO A 1 276 ? -19.493 12.858 24.501 1.00 69.25 276 PRO A CA 1
ATOM 2270 C C . PRO A 1 276 ? -20.961 12.412 24.619 1.00 69.25 276 PRO A C 1
ATOM 2272 O O . PRO A 1 276 ? -21.420 12.032 25.695 1.00 69.25 276 PRO A O 1
ATOM 2275 N N . ASP A 1 277 ? -21.687 12.361 23.496 1.00 70.69 277 ASP A N 1
ATOM 2276 C CA . ASP A 1 277 ? -23.123 12.027 23.448 1.00 70.69 277 ASP A CA 1
ATOM 2277 C C . ASP A 1 277 ? -23.413 10.538 23.178 1.00 70.69 277 ASP A C 1
ATOM 2279 O O . ASP A 1 277 ? -24.557 10.114 22.976 1.00 70.69 277 ASP A O 1
ATOM 2283 N N . SER A 1 278 ? -22.377 9.702 23.159 1.00 70.62 278 SER A N 1
ATOM 2284 C CA . SER A 1 278 ? -22.501 8.270 22.864 1.00 70.62 278 SER A CA 1
ATOM 2285 C C . SER A 1 278 ? -23.275 7.498 23.938 1.00 70.62 278 SER A C 1
ATOM 2287 O O . SER A 1 278 ? -23.966 6.517 23.639 1.00 70.62 278 SER A O 1
ATOM 2289 N N . GLY A 1 279 ? -23.213 7.945 25.194 1.00 71.88 279 GLY A N 1
ATOM 2290 C CA . GLY A 1 279 ? -23.760 7.219 26.338 1.00 71.88 279 GLY A CA 1
ATOM 2291 C C . GLY A 1 279 ? -22.933 5.982 26.710 1.00 71.88 279 GLY A C 1
ATOM 2292 O O . GLY A 1 279 ? -23.505 4.966 27.118 1.00 71.88 279 GLY A O 1
ATOM 2293 N N . PHE A 1 280 ? -21.602 6.044 26.586 1.00 81.50 280 PHE A N 1
ATOM 2294 C CA . PHE A 1 280 ? -20.686 4.978 27.016 1.00 81.50 280 PHE A CA 1
ATOM 2295 C C . PHE A 1 280 ? -20.416 4.940 28.532 1.00 81.50 280 PHE A C 1
ATOM 2297 O O . PHE A 1 280 ? -19.592 4.153 28.989 1.00 81.50 280 PHE A O 1
ATOM 2304 N N . GLY A 1 281 ? -21.162 5.688 29.353 1.00 76.88 281 GLY A N 1
ATOM 2305 C CA . GLY A 1 281 ? -20.969 5.724 30.811 1.00 76.88 281 GLY A CA 1
ATOM 2306 C C . GLY A 1 281 ? -21.061 4.365 31.529 1.00 76.88 281 GLY A C 1
ATOM 2307 O O . GLY A 1 281 ? -20.463 4.196 32.586 1.00 76.88 281 GLY A O 1
ATOM 2308 N N . LYS A 1 282 ? -21.763 3.369 30.960 1.00 83.81 282 LYS A N 1
ATOM 2309 C CA . LYS A 1 282 ? -21.837 1.990 31.495 1.00 83.81 282 LYS A CA 1
ATOM 2310 C C . LYS A 1 282 ? -20.956 0.988 30.742 1.00 83.81 282 LYS A C 1
ATOM 2312 O O . LYS A 1 282 ? -20.971 -0.199 31.072 1.00 83.81 282 LYS A O 1
ATOM 2317 N N . LEU A 1 283 ? -20.201 1.436 29.737 1.00 84.50 283 LEU A N 1
ATOM 2318 C CA . LEU A 1 283 ? -19.451 0.562 28.836 1.00 84.50 283 LEU A CA 1
ATOM 2319 C C . LEU A 1 283 ? -18.420 -0.280 29.591 1.00 84.50 283 LEU A C 1
ATOM 2321 O O . LEU A 1 283 ? -18.348 -1.480 29.356 1.00 84.50 283 LEU A O 1
ATOM 2325 N N . SER A 1 284 ? -17.699 0.308 30.549 1.00 80.44 284 SER A N 1
ATOM 2326 C CA . SER A 1 284 ? -16.706 -0.403 31.363 1.00 80.44 284 SER A CA 1
ATOM 2327 C C . SER A 1 284 ? -17.288 -1.633 32.064 1.00 80.44 284 SER A C 1
ATOM 2329 O O . SER A 1 284 ? -16.748 -2.733 31.962 1.00 80.44 284 SER A O 1
ATOM 2331 N N . THR A 1 285 ? -18.422 -1.461 32.748 1.00 81.75 285 THR A N 1
ATOM 2332 C CA . THR A 1 285 ? -19.098 -2.543 33.475 1.00 81.75 285 THR A CA 1
ATOM 2333 C C . THR A 1 285 ? -19.689 -3.574 32.517 1.00 81.75 285 THR A C 1
ATOM 2335 O O . THR A 1 285 ? -19.581 -4.774 32.761 1.00 81.75 285 THR A O 1
ATOM 2338 N N . GLN A 1 286 ? -20.284 -3.122 31.409 1.00 86.44 286 GLN A N 1
ATOM 2339 C CA . GLN A 1 286 ? -20.895 -4.013 30.422 1.00 86.44 286 GLN A CA 1
ATOM 2340 C C . GLN A 1 286 ? -19.852 -4.826 29.644 1.00 86.44 286 GLN A C 1
ATOM 2342 O O . GLN A 1 286 ? -20.083 -6.004 29.401 1.00 86.44 286 GLN A O 1
ATOM 2347 N N . LEU A 1 287 ? -18.689 -4.253 29.320 1.00 81.12 287 LEU A N 1
ATOM 2348 C CA . LEU A 1 287 ? -17.562 -4.971 28.718 1.00 81.12 287 LEU A CA 1
ATOM 2349 C C . LEU A 1 287 ? -16.956 -5.992 29.685 1.00 81.12 287 LEU A C 1
ATOM 2351 O O . LEU A 1 287 ? -16.642 -7.103 29.269 1.00 81.12 287 LEU A O 1
ATOM 2355 N N . ALA A 1 288 ? -16.813 -5.655 30.970 1.00 78.81 288 ALA A N 1
ATOM 2356 C CA . ALA A 1 288 ? -16.334 -6.605 31.974 1.00 78.81 288 ALA A CA 1
ATOM 2357 C C . ALA A 1 288 ? -17.290 -7.801 32.124 1.00 78.81 288 ALA A C 1
ATOM 2359 O O . ALA A 1 288 ? -16.846 -8.951 32.139 1.00 78.81 288 ALA A O 1
ATOM 2360 N N . PHE A 1 289 ? -18.602 -7.544 32.160 1.00 79.69 289 PHE A N 1
ATOM 2361 C CA . PHE A 1 289 ? -19.624 -8.591 32.119 1.00 79.69 289 PHE A CA 1
ATOM 2362 C C . PHE A 1 289 ? -19.528 -9.417 30.830 1.00 79.69 289 PHE A C 1
ATOM 2364 O O . PHE A 1 289 ? -19.489 -10.640 30.881 1.00 79.69 289 PHE A O 1
ATOM 2371 N N . PHE A 1 290 ? -19.414 -8.755 29.681 1.00 78.69 290 PHE A N 1
ATOM 2372 C CA . PHE A 1 290 ? -19.315 -9.396 28.374 1.00 78.69 290 PHE A CA 1
ATOM 2373 C C . PHE A 1 290 ? -18.104 -10.335 28.261 1.00 78.69 290 PHE A C 1
ATOM 2375 O O . PHE A 1 290 ? -18.263 -11.492 27.887 1.00 78.69 290 PHE A O 1
ATOM 2382 N N . LYS A 1 291 ? -16.907 -9.878 28.654 1.00 75.88 291 LYS A N 1
ATOM 2383 C CA . LYS A 1 291 ? -15.670 -10.678 28.582 1.00 75.88 291 LYS A CA 1
ATOM 2384 C C . LYS A 1 291 ? -15.649 -11.859 29.558 1.00 75.88 291 LYS A C 1
ATOM 2386 O O . LYS A 1 291 ? -14.949 -12.837 29.311 1.00 75.88 291 LYS A O 1
ATOM 2391 N N . SER A 1 292 ? -16.377 -11.767 30.671 1.00 77.81 292 SER A N 1
ATOM 2392 C CA . SER A 1 292 ? -16.421 -12.815 31.704 1.00 77.81 292 SER A CA 1
ATOM 2393 C C . SER A 1 292 ? -17.557 -13.823 31.510 1.00 77.81 292 SER A C 1
ATOM 2395 O O . SER A 1 292 ? -17.501 -14.921 32.063 1.00 77.81 292 SER A O 1
ATOM 2397 N N . ASN A 1 293 ? -18.579 -13.484 30.725 1.00 81.31 293 ASN A N 1
ATOM 2398 C CA . ASN A 1 293 ? -19.759 -14.318 30.551 1.00 81.31 293 ASN A CA 1
ATOM 2399 C C . ASN A 1 293 ? -19.558 -15.376 29.452 1.00 81.31 293 ASN A C 1
ATOM 2401 O O . ASN A 1 293 ? -19.232 -15.068 28.306 1.00 81.31 293 ASN A O 1
ATOM 2405 N N . ALA A 1 294 ? -19.812 -16.640 29.800 1.00 81.25 294 ALA A N 1
ATOM 2406 C CA . ALA A 1 294 ? -19.673 -17.781 28.898 1.00 81.25 294 ALA A CA 1
ATOM 2407 C C . ALA A 1 294 ? -20.548 -17.687 27.633 1.00 81.25 294 ALA A C 1
ATOM 2409 O O . ALA A 1 294 ? -20.141 -18.207 26.599 1.00 81.25 294 ALA A O 1
ATOM 2410 N N . LEU A 1 295 ? -21.699 -17.000 27.688 1.00 76.38 295 LEU A N 1
ATOM 2411 C CA . LEU A 1 295 ? -22.598 -16.802 26.538 1.00 76.38 295 LEU A CA 1
ATOM 2412 C C . LEU A 1 295 ? -21.934 -16.040 25.385 1.00 76.38 295 LEU A C 1
ATOM 2414 O O . LEU A 1 295 ? -22.292 -16.234 24.227 1.00 76.38 295 LEU A O 1
ATOM 2418 N N . PHE A 1 296 ? -20.979 -15.173 25.711 1.00 75.12 296 PHE A N 1
ATOM 2419 C CA . PHE A 1 296 ? -20.352 -14.253 24.770 1.00 75.12 296 PHE A CA 1
ATOM 2420 C C . PHE A 1 296 ? -18.884 -14.584 24.484 1.00 75.12 296 PHE A C 1
ATOM 2422 O O . PHE A 1 296 ? -18.247 -13.964 23.631 1.00 75.12 296 PHE A O 1
ATOM 2429 N N . LYS A 1 297 ? -18.325 -15.567 25.192 1.00 76.50 297 LYS A N 1
ATOM 2430 C CA . LYS A 1 297 ? -16.929 -15.963 25.039 1.00 76.50 297 LYS A CA 1
ATOM 2431 C C . LYS A 1 297 ? -16.686 -16.514 23.631 1.00 76.50 297 LYS A C 1
ATOM 2433 O O . LYS A 1 297 ? -17.342 -17.461 23.212 1.00 76.50 297 LYS A O 1
ATOM 2438 N N . GLY A 1 298 ? -15.713 -15.936 22.927 1.00 73.31 298 GLY A N 1
ATOM 2439 C CA . GLY A 1 298 ? -15.347 -16.341 21.564 1.00 73.31 298 GLY A CA 1
ATOM 2440 C C . GLY A 1 298 ? -16.314 -15.870 20.475 1.00 73.31 298 GLY A C 1
ATOM 2441 O O . GLY A 1 298 ? -16.142 -16.268 19.329 1.00 73.31 298 GLY A O 1
ATOM 2442 N N . LYS A 1 299 ? -17.308 -15.038 20.817 1.00 77.88 299 LYS A N 1
ATOM 2443 C CA . LYS A 1 299 ? -18.243 -14.458 19.852 1.00 77.88 299 LYS A CA 1
ATOM 2444 C C . LYS A 1 299 ? -17.637 -13.267 19.125 1.00 77.88 299 LYS A C 1
ATOM 2446 O O . LYS A 1 299 ? -16.939 -12.447 19.724 1.00 77.88 299 LYS A O 1
ATOM 2451 N N . THR A 1 300 ? -17.940 -13.159 17.841 1.00 77.75 300 THR A N 1
ATOM 2452 C CA . THR A 1 300 ? -17.550 -12.031 16.993 1.00 77.75 300 THR A CA 1
ATOM 2453 C C . THR A 1 300 ? -18.462 -10.830 17.247 1.00 77.75 300 THR A C 1
ATOM 2455 O O . THR A 1 300 ? -19.590 -10.992 17.703 1.00 77.75 300 THR A O 1
ATOM 2458 N N . VAL A 1 301 ? -18.025 -9.603 16.946 1.00 80.00 301 VAL A N 1
ATOM 2459 C CA . VAL A 1 301 ? -18.825 -8.392 17.238 1.00 80.00 301 VAL A CA 1
ATOM 2460 C C . VAL A 1 301 ? -20.206 -8.416 16.563 1.00 80.00 301 VAL A C 1
ATOM 2462 O O . VAL A 1 301 ? -21.179 -7.947 17.152 1.00 80.00 301 VAL A O 1
ATOM 2465 N N . ASP A 1 302 ? -20.326 -9.000 15.370 1.00 80.19 302 ASP A N 1
ATOM 2466 C CA . ASP A 1 302 ? -21.609 -9.197 14.690 1.00 80.19 302 ASP A CA 1
ATOM 2467 C C . ASP A 1 302 ? -22.527 -10.184 15.432 1.00 80.19 302 ASP A C 1
ATOM 2469 O O . ASP A 1 302 ? -23.704 -9.879 15.647 1.00 80.19 302 ASP A O 1
ATOM 2473 N N . GLU A 1 303 ? -21.990 -11.307 15.921 1.00 82.31 303 GLU A N 1
ATOM 2474 C CA . GLU A 1 303 ? -22.736 -12.236 16.770 1.00 82.31 303 GLU A CA 1
ATOM 2475 C C . GLU A 1 303 ? -23.173 -11.566 18.076 1.00 82.31 303 GLU A C 1
ATOM 2477 O O . GLU A 1 303 ? -24.293 -11.781 18.529 1.00 82.31 303 GLU A O 1
ATOM 2482 N N . VAL A 1 304 ? -22.335 -10.712 18.671 1.00 83.31 304 VAL A N 1
ATOM 2483 C CA . VAL A 1 304 ? -22.685 -9.979 19.898 1.00 83.31 304 VAL A CA 1
ATOM 2484 C C . VAL A 1 304 ? -23.907 -9.099 19.688 1.00 83.31 304 VAL A C 1
ATOM 2486 O O . VAL A 1 304 ? -24.821 -9.122 20.511 1.00 83.31 304 VAL A O 1
ATOM 2489 N N . ILE A 1 305 ? -23.953 -8.339 18.591 1.00 85.88 305 ILE A N 1
ATOM 2490 C CA . ILE A 1 305 ? -25.118 -7.503 18.275 1.00 85.88 305 ILE A CA 1
ATOM 2491 C C . ILE A 1 305 ? -26.357 -8.372 18.087 1.00 85.88 305 ILE A C 1
ATOM 2493 O O . ILE A 1 305 ? -27.406 -8.056 18.652 1.00 85.88 305 ILE A O 1
ATOM 2497 N N . LYS A 1 306 ? -26.227 -9.478 17.346 1.00 85.50 306 LYS A N 1
ATOM 2498 C CA . LYS A 1 306 ? -27.330 -10.409 17.112 1.00 85.50 306 LYS A CA 1
ATOM 2499 C C . LYS A 1 306 ? -27.871 -10.979 18.425 1.00 85.50 306 LYS A C 1
ATOM 2501 O O . LYS A 1 306 ? -29.066 -10.902 18.663 1.00 85.50 306 LYS A O 1
ATOM 2506 N N . TYR A 1 307 ? -27.006 -11.437 19.327 1.00 85.56 307 TYR A N 1
ATOM 2507 C CA . TYR A 1 307 ? -27.421 -11.967 20.630 1.00 85.56 307 TYR A CA 1
ATOM 2508 C C . TYR A 1 307 ? -28.060 -10.907 21.530 1.00 85.56 307 TYR A C 1
ATOM 2510 O O . TYR A 1 307 ? -29.046 -11.196 22.202 1.00 85.56 307 TYR A O 1
ATOM 2518 N N . ILE A 1 308 ? -27.525 -9.680 21.556 1.00 86.94 308 ILE A N 1
ATOM 2519 C CA . ILE A 1 308 ? -28.134 -8.586 22.327 1.00 86.94 308 ILE A CA 1
ATOM 2520 C C . ILE A 1 308 ? -29.557 -8.309 21.827 1.00 86.94 308 ILE A C 1
ATOM 2522 O O . ILE A 1 308 ? -30.441 -8.039 22.640 1.00 86.94 308 ILE A O 1
ATOM 2526 N N . HIS A 1 309 ? -29.775 -8.382 20.513 1.00 86.81 309 HIS A N 1
ATOM 2527 C CA . HIS A 1 309 ? -31.084 -8.194 19.901 1.00 86.81 309 HIS A CA 1
ATOM 2528 C C . HIS A 1 309 ? -32.023 -9.384 20.160 1.00 86.81 309 HIS A C 1
ATOM 2530 O O . HIS A 1 309 ? -33.127 -9.187 20.661 1.00 86.81 309 HIS A O 1
ATOM 2536 N N . ASP A 1 310 ? -31.575 -10.610 19.886 1.00 87.44 310 ASP A N 1
ATOM 2537 C CA . ASP A 1 310 ? -32.377 -11.837 19.997 1.00 87.44 310 ASP A CA 1
ATOM 2538 C C . ASP A 1 310 ? -32.806 -12.136 21.445 1.00 87.44 310 ASP A C 1
ATOM 2540 O O . ASP A 1 310 ? -33.861 -12.724 21.674 1.00 87.44 310 ASP A O 1
ATOM 2544 N N . LEU A 1 311 ? -3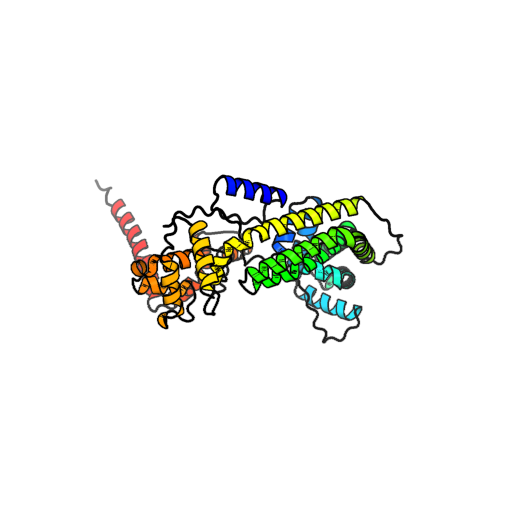2.012 -11.704 22.431 1.00 87.00 311 LEU A N 1
ATOM 2545 C CA . LEU A 1 311 ? -32.306 -11.850 23.862 1.00 87.00 311 LEU A CA 1
ATOM 2546 C C . LEU A 1 311 ? -32.990 -10.616 24.482 1.00 87.00 311 LEU A C 1
ATOM 2548 O O . LEU A 1 311 ? -33.108 -10.546 25.705 1.00 87.00 311 LEU A O 1
ATOM 2552 N N . ASP A 1 312 ? -33.388 -9.630 23.671 1.00 87.56 312 ASP A N 1
ATOM 2553 C CA . ASP A 1 312 ? -33.993 -8.357 24.101 1.00 87.56 312 ASP A CA 1
ATOM 2554 C C . ASP A 1 312 ? -33.179 -7.611 25.186 1.00 87.56 312 ASP A C 1
ATOM 2556 O O . ASP A 1 312 ? -33.688 -6.959 26.099 1.00 87.56 312 ASP A O 1
ATOM 2560 N N . MET A 1 313 ? -31.848 -7.691 25.095 1.00 85.62 313 MET A N 1
ATOM 2561 C CA . MET A 1 313 ? -30.925 -7.085 26.061 1.00 85.62 313 MET A CA 1
ATOM 2562 C C . MET A 1 313 ? -30.524 -5.653 25.690 1.00 85.62 313 MET A C 1
ATOM 2564 O O . MET A 1 313 ? -29.687 -5.056 26.370 1.00 85.62 313 MET A O 1
ATOM 2568 N N . THR A 1 314 ? -31.102 -5.068 24.639 1.00 84.19 314 THR A N 1
ATOM 2569 C CA . THR A 1 314 ? -30.713 -3.749 24.105 1.00 84.19 314 THR A CA 1
ATOM 2570 C C . THR A 1 314 ? -30.773 -2.639 25.159 1.00 84.19 314 THR A C 1
ATOM 2572 O O . THR A 1 314 ? -29.908 -1.763 25.189 1.00 84.19 314 THR A O 1
ATOM 2575 N N . GLN A 1 315 ? -31.755 -2.677 26.066 1.00 84.12 315 GLN A N 1
ATOM 2576 C CA . GLN A 1 315 ? -31.862 -1.698 27.152 1.00 84.12 315 GLN A CA 1
ATOM 2577 C C . GLN A 1 315 ? -30.821 -1.944 28.258 1.00 84.12 315 GLN A C 1
ATOM 2579 O O . GLN A 1 315 ? -30.201 -0.999 28.754 1.00 84.12 315 GLN A O 1
ATOM 2584 N N . ALA A 1 316 ? -30.594 -3.208 28.628 1.00 84.06 316 ALA A N 1
ATOM 2585 C CA . ALA A 1 316 ? -29.665 -3.601 29.688 1.00 84.06 316 ALA A CA 1
ATOM 2586 C C . ALA A 1 316 ? -28.188 -3.435 29.280 1.00 84.06 316 ALA A C 1
ATOM 2588 O O . ALA A 1 316 ? -27.360 -3.023 30.096 1.00 84.06 316 ALA A O 1
ATOM 2589 N N . LEU A 1 317 ? -27.871 -3.700 28.008 1.00 85.75 317 LEU A N 1
ATOM 2590 C CA . LEU A 1 317 ? -26.538 -3.663 27.397 1.00 85.75 317 LEU A CA 1
ATOM 2591 C C . LEU A 1 317 ? -26.392 -2.521 26.377 1.00 85.75 317 LEU A C 1
ATOM 2593 O O . LEU A 1 317 ? -25.629 -2.621 25.419 1.00 85.75 317 LEU A O 1
ATOM 2597 N N . GLY A 1 318 ? -27.110 -1.412 26.575 1.00 85.25 318 GLY A N 1
ATOM 2598 C CA . GLY A 1 318 ? -27.177 -0.326 25.591 1.00 85.25 318 GLY A CA 1
ATOM 2599 C C . GLY A 1 318 ? -25.838 0.338 25.242 1.00 85.25 318 GLY A C 1
ATOM 2600 O O . GLY A 1 318 ? -25.640 0.714 24.087 1.00 85.25 318 GLY A O 1
ATOM 2601 N N . SER A 1 319 ? -24.900 0.467 26.189 1.00 86.56 319 SER A N 1
ATOM 2602 C CA . SER A 1 319 ? -23.569 1.029 25.903 1.00 86.56 319 SER A CA 1
ATOM 2603 C C . SER A 1 319 ? -22.715 0.041 25.104 1.00 86.56 319 SER A C 1
ATOM 2605 O O . SER A 1 319 ? -22.073 0.447 24.141 1.00 86.56 319 SER A O 1
ATOM 2607 N N . LEU A 1 320 ? -22.755 -1.250 25.448 1.00 86.25 320 LEU A N 1
ATOM 2608 C CA . LEU A 1 320 ? -22.078 -2.324 24.718 1.00 86.25 320 LEU A CA 1
ATOM 2609 C C . LEU A 1 320 ? -22.636 -2.484 23.301 1.00 86.25 320 LEU A C 1
ATOM 2611 O O . LEU A 1 320 ? -21.864 -2.606 22.359 1.00 86.25 320 LEU A O 1
ATOM 2615 N N . HIS A 1 321 ? -23.956 -2.416 23.135 1.00 85.88 321 HIS A N 1
ATOM 2616 C CA . HIS A 1 321 ? -24.603 -2.467 21.826 1.00 85.88 321 HIS A CA 1
ATOM 2617 C C . HIS A 1 321 ? -24.140 -1.317 20.923 1.00 85.88 321 HIS A C 1
ATOM 2619 O O . HIS A 1 321 ? -23.723 -1.545 19.791 1.00 85.88 321 HIS A O 1
ATOM 2625 N N . LYS A 1 322 ? -24.135 -0.079 21.435 1.00 85.69 322 LYS A N 1
ATOM 2626 C CA . LYS A 1 322 ? -23.617 1.084 20.696 1.00 85.69 322 LYS A CA 1
ATOM 2627 C C . LYS A 1 322 ? -22.124 0.971 20.392 1.00 85.69 322 LYS A C 1
ATOM 2629 O O . LYS A 1 322 ? -21.689 1.403 19.332 1.00 85.69 322 LYS A O 1
ATOM 2634 N N . PHE A 1 323 ? -21.342 0.406 21.309 1.00 86.38 323 PHE A N 1
ATOM 2635 C CA . PHE A 1 323 ? -19.912 0.192 21.110 1.00 86.38 323 PHE A CA 1
ATOM 2636 C C . PHE A 1 323 ? -19.653 -0.856 20.021 1.00 86.38 323 PHE A C 1
ATOM 2638 O O . PHE A 1 323 ? -18.854 -0.621 19.124 1.00 86.38 323 PHE A O 1
ATOM 2645 N N . ALA A 1 324 ? -20.398 -1.961 20.027 1.00 84.00 324 ALA A N 1
ATOM 2646 C CA . ALA A 1 324 ? -20.362 -2.960 18.964 1.00 84.00 324 ALA A CA 1
ATOM 2647 C C . ALA A 1 324 ? -20.770 -2.364 17.604 1.00 84.00 324 ALA A C 1
ATOM 2649 O O . ALA A 1 324 ? -20.111 -2.614 16.598 1.00 84.00 324 ALA A O 1
ATOM 2650 N N . GLN A 1 325 ? -21.800 -1.510 17.575 1.00 82.44 325 GLN A N 1
ATOM 2651 C CA . GLN A 1 325 ? -22.173 -0.760 16.372 1.00 82.44 325 GLN A CA 1
ATOM 2652 C C . GLN A 1 325 ? -21.043 0.157 15.895 1.00 82.44 325 GLN A C 1
ATOM 2654 O O . GLN A 1 325 ? -20.745 0.160 14.705 1.00 82.44 325 GLN A O 1
ATOM 2659 N N . LEU A 1 326 ? -20.399 0.896 16.806 1.00 82.38 326 LEU A N 1
ATOM 2660 C CA . LEU A 1 326 ? -19.245 1.733 16.481 1.00 82.38 326 LEU A CA 1
ATOM 2661 C C . LEU A 1 326 ? -18.154 0.893 15.808 1.00 82.38 326 LEU A C 1
ATOM 2663 O O . LEU A 1 326 ? -17.755 1.228 14.699 1.00 82.38 326 LEU A O 1
ATOM 2667 N N . LEU A 1 327 ? -17.762 -0.231 16.413 1.00 80.06 327 LEU A N 1
ATOM 2668 C CA . LEU A 1 327 ? -16.746 -1.139 15.870 1.00 80.06 327 LEU A CA 1
ATOM 2669 C C . LEU A 1 327 ? -17.089 -1.650 14.468 1.00 80.06 327 LEU A C 1
ATOM 2671 O O . LEU A 1 327 ? -16.257 -1.530 13.579 1.00 80.06 327 LEU A O 1
ATOM 2675 N N . LEU A 1 328 ? -18.311 -2.148 14.237 1.00 74.06 328 LEU A N 1
ATOM 2676 C CA . LEU A 1 328 ? -18.719 -2.616 12.902 1.00 74.06 328 LEU A CA 1
ATOM 2677 C C . LEU A 1 328 ? -18.780 -1.492 11.863 1.00 74.06 328 LEU A C 1
ATOM 2679 O O . LEU A 1 328 ? -18.695 -1.750 10.665 1.00 74.06 328 LEU A O 1
ATOM 2683 N N . THR A 1 329 ? -18.960 -0.246 12.299 1.00 72.81 329 THR A N 1
ATOM 2684 C CA . THR A 1 329 ? -18.923 0.919 11.407 1.00 72.81 329 THR A CA 1
ATOM 2685 C C . THR A 1 329 ? -17.528 1.511 11.229 1.00 72.81 329 THR A C 1
ATOM 2687 O O . THR A 1 329 ? -17.361 2.363 10.349 1.00 72.81 329 THR A O 1
ATOM 2690 N N . THR A 1 330 ? -16.548 1.063 12.021 1.00 72.12 330 THR A N 1
ATOM 2691 C CA . THR A 1 330 ? -15.154 1.488 11.939 1.00 72.12 330 THR A CA 1
ATOM 2692 C C . THR A 1 330 ? -14.384 0.537 11.017 1.00 72.12 330 THR A C 1
ATOM 2694 O O . THR A 1 330 ? -14.167 -0.621 11.355 1.00 72.12 330 THR A O 1
ATOM 2697 N N . PRO A 1 331 ? -13.908 1.008 9.860 1.00 61.50 331 PRO A N 1
ATOM 2698 C CA . PRO A 1 331 ? -13.318 0.154 8.824 1.00 61.50 331 PRO A CA 1
ATOM 2699 C C . PRO A 1 331 ? -11.890 -0.345 9.106 1.00 61.50 331 PRO A C 1
ATOM 2701 O O . PRO A 1 331 ? -11.292 -1.009 8.264 1.00 61.50 331 PRO A O 1
ATOM 2704 N N . LEU A 1 332 ? -11.336 -0.006 10.269 1.00 64.94 332 LEU A N 1
ATOM 2705 C CA . LEU A 1 332 ? -10.118 -0.620 10.802 1.00 64.94 332 LEU A CA 1
ATOM 2706 C C . LEU A 1 332 ? -10.405 -1.950 11.507 1.00 64.94 332 LEU A C 1
ATOM 2708 O O . LEU A 1 332 ? -9.474 -2.681 11.828 1.00 64.94 332 LEU A O 1
ATOM 2712 N N . TYR A 1 333 ? -11.673 -2.240 11.817 1.00 61.97 333 TYR A N 1
ATOM 2713 C CA . TYR A 1 333 ? -12.032 -3.457 12.522 1.00 61.97 333 TYR A CA 1
ATOM 2714 C C . TYR A 1 333 ? -11.931 -4.651 11.561 1.00 61.97 333 TYR A C 1
ATOM 2716 O O . TYR A 1 333 ? -12.662 -4.670 10.566 1.00 61.97 333 TYR A O 1
ATOM 2724 N N . PRO A 1 334 ? -11.068 -5.648 11.835 1.00 57.06 334 PRO A N 1
ATOM 2725 C CA . PRO A 1 334 ? -11.006 -6.850 11.020 1.00 57.06 334 PRO A CA 1
ATOM 2726 C C . PRO A 1 334 ? -12.347 -7.568 11.156 1.00 57.06 334 PRO A C 1
ATOM 2728 O O . PRO A 1 334 ? -12.695 -8.066 12.230 1.00 57.06 334 PRO A O 1
ATOM 2731 N N . SER A 1 335 ? -13.151 -7.576 10.093 1.00 51.34 335 SER A N 1
ATOM 2732 C CA . SER A 1 335 ? -14.389 -8.339 10.113 1.00 51.34 335 SER A CA 1
ATOM 2733 C C . SER A 1 335 ? -14.036 -9.820 10.239 1.00 51.34 335 SER A C 1
ATOM 2735 O O . SER A 1 335 ? -13.286 -10.374 9.442 1.00 51.34 335 SER A O 1
ATOM 2737 N N . SER A 1 336 ? -14.604 -10.470 11.250 1.00 44.28 336 SER A N 1
ATOM 2738 C CA . SER A 1 336 ? -14.511 -11.912 11.525 1.00 44.28 336 SER A CA 1
ATOM 2739 C C . SER A 1 336 ? -14.901 -12.800 10.340 1.00 44.28 336 SER A C 1
ATOM 2741 O O . SER A 1 336 ? -14.520 -13.966 10.283 1.00 44.28 336 SER A O 1
ATOM 2743 N N . SER A 1 337 ? -15.657 -12.252 9.388 1.00 42.38 337 SER A N 1
ATOM 2744 C CA . SER A 1 337 ? -15.892 -12.857 8.086 1.00 42.38 337 SER A CA 1
ATOM 2745 C C . SER A 1 337 ? -15.168 -12.038 7.015 1.00 42.38 337 SER A C 1
ATOM 2747 O O . SER A 1 337 ? -15.356 -10.818 6.969 1.00 42.38 337 SER A O 1
ATOM 2749 N N . PRO A 1 338 ? -14.381 -12.666 6.121 1.00 44.72 338 PRO A N 1
ATOM 2750 C CA . PRO A 1 338 ? -13.855 -12.022 4.923 1.00 44.72 338 PRO A CA 1
ATOM 2751 C C . PRO A 1 338 ? -15.007 -11.816 3.931 1.00 44.72 338 PRO A C 1
ATOM 2753 O O . PRO A 1 338 ? -15.070 -12.424 2.864 1.00 44.72 338 PRO A O 1
ATOM 2756 N N . LYS A 1 339 ? -15.995 -10.995 4.298 1.00 51.59 339 LYS A N 1
ATOM 2757 C CA . LYS A 1 339 ? -17.033 -10.572 3.368 1.00 51.59 339 LYS A CA 1
ATOM 2758 C C . LYS A 1 339 ? -16.369 -9.594 2.423 1.00 51.59 339 LYS A C 1
ATOM 2760 O O . LYS A 1 339 ? -16.066 -8.474 2.819 1.00 51.59 339 LYS A O 1
ATOM 2765 N N . THR A 1 340 ? -16.150 -10.020 1.178 1.00 51.88 340 THR A N 1
ATOM 2766 C CA . THR A 1 340 ? -15.756 -9.113 0.098 1.00 51.88 340 THR A CA 1
ATOM 2767 C C . THR A 1 340 ? -16.663 -7.883 0.174 1.00 51.88 340 THR A C 1
ATOM 2769 O O . THR A 1 340 ? -17.885 -8.052 0.057 1.00 51.88 340 THR A O 1
ATOM 2772 N N . PRO A 1 341 ? -16.115 -6.675 0.410 1.00 55.94 341 PRO A N 1
ATOM 2773 C CA . PRO A 1 341 ? -16.911 -5.467 0.529 1.00 55.94 341 PRO A CA 1
ATOM 2774 C C . PRO A 1 341 ? -17.898 -5.365 -0.627 1.00 55.94 341 PRO A C 1
ATOM 2776 O O . PRO A 1 341 ? -17.541 -5.650 -1.775 1.00 55.94 341 PRO A O 1
ATOM 2779 N N . ALA A 1 342 ? -19.131 -4.936 -0.346 1.00 57.03 342 ALA A N 1
ATOM 2780 C CA . ALA A 1 342 ? -20.170 -4.808 -1.368 1.00 57.03 342 ALA A CA 1
ATOM 2781 C C . ALA A 1 342 ? -19.674 -4.007 -2.586 1.00 57.03 342 ALA A C 1
ATOM 2783 O O . ALA A 1 342 ? -19.979 -4.356 -3.719 1.00 57.03 342 ALA A O 1
ATOM 2784 N N . ILE A 1 343 ? -18.811 -3.008 -2.367 1.00 52.75 343 ILE A N 1
ATOM 2785 C CA . ILE A 1 343 ? -18.197 -2.215 -3.435 1.00 52.75 343 ILE A CA 1
ATOM 2786 C C . ILE A 1 343 ? -17.234 -3.015 -4.327 1.00 52.75 343 ILE A C 1
ATOM 2788 O O . ILE A 1 343 ? -17.258 -2.840 -5.540 1.00 52.75 343 ILE A O 1
ATOM 2792 N N . LYS A 1 344 ? -16.448 -3.952 -3.772 1.00 57.97 344 LYS A N 1
ATOM 2793 C CA . LYS A 1 344 ? -15.589 -4.860 -4.553 1.00 57.97 344 LYS A CA 1
ATOM 2794 C C . LYS A 1 344 ? -16.438 -5.866 -5.339 1.00 57.97 344 LYS A C 1
ATOM 2796 O O . LYS A 1 344 ? -16.132 -6.144 -6.495 1.00 57.97 344 LYS A O 1
ATOM 2801 N N . LYS A 1 345 ? -17.548 -6.348 -4.759 1.00 61.12 345 LYS A N 1
ATOM 2802 C CA . LYS A 1 345 ? -18.532 -7.183 -5.475 1.00 61.12 345 LYS A CA 1
ATOM 2803 C C . LYS A 1 345 ? -19.179 -6.419 -6.636 1.00 61.12 345 LYS A C 1
ATOM 2805 O O . LYS A 1 345 ? -19.285 -6.966 -7.728 1.00 61.12 345 LYS A O 1
ATOM 2810 N N . ILE A 1 346 ? -19.541 -5.150 -6.430 1.00 60.28 346 ILE A N 1
ATOM 2811 C CA . ILE A 1 346 ? -20.061 -4.262 -7.483 1.00 60.28 346 ILE A CA 1
ATOM 2812 C C . ILE A 1 346 ? -19.009 -4.039 -8.569 1.00 60.28 346 ILE A C 1
ATOM 2814 O O . ILE A 1 346 ? -19.313 -4.218 -9.740 1.00 60.28 346 ILE A O 1
ATOM 2818 N N . ALA A 1 347 ? -17.772 -3.698 -8.209 1.00 59.53 347 ALA A N 1
ATOM 2819 C CA . ALA A 1 347 ? -16.702 -3.481 -9.181 1.00 59.53 347 ALA A CA 1
ATOM 2820 C C . ALA A 1 347 ? -16.437 -4.737 -10.032 1.00 59.53 347 ALA A C 1
ATOM 2822 O O . ALA A 1 347 ? -16.358 -4.652 -11.255 1.00 59.53 347 ALA A O 1
ATOM 2823 N N . ALA A 1 348 ? -16.392 -5.918 -9.406 1.00 63.75 348 ALA A N 1
ATOM 2824 C CA . ALA A 1 348 ? -16.252 -7.194 -10.110 1.00 63.75 348 ALA A CA 1
ATOM 2825 C C . ALA A 1 348 ? -17.454 -7.513 -11.019 1.00 63.75 348 ALA A C 1
ATOM 2827 O O . ALA A 1 348 ? -17.281 -8.072 -12.104 1.00 63.75 348 ALA A O 1
ATOM 2828 N N . TYR A 1 349 ? -18.667 -7.152 -10.589 1.00 65.94 349 TYR A N 1
ATOM 2829 C CA . TYR A 1 349 ? -19.884 -7.280 -11.389 1.00 65.94 349 TYR A CA 1
ATOM 2830 C C . TYR A 1 349 ? -19.865 -6.360 -12.620 1.00 65.94 349 TYR A C 1
ATOM 2832 O O . TYR A 1 349 ? -20.220 -6.791 -13.717 1.00 65.94 349 TYR A O 1
ATOM 2840 N N . VAL A 1 350 ? -19.416 -5.114 -12.445 1.00 65.00 350 VAL A N 1
ATOM 2841 C CA . VAL A 1 350 ? -19.362 -4.085 -13.494 1.00 65.00 350 VAL A CA 1
ATOM 2842 C C . VAL A 1 350 ? -18.273 -4.378 -14.526 1.00 65.00 350 VAL A C 1
ATOM 2844 O O . VAL A 1 350 ? -18.531 -4.258 -15.718 1.00 65.00 350 VAL A O 1
ATOM 2847 N N . ASN A 1 351 ? -17.089 -4.829 -14.101 1.00 61.19 351 ASN A N 1
ATOM 2848 C CA . ASN A 1 351 ? -15.950 -5.070 -14.999 1.00 61.19 351 ASN A CA 1
ATOM 2849 C C . ASN A 1 351 ? -16.210 -6.126 -16.090 1.00 61.19 351 ASN A C 1
ATOM 2851 O O . ASN A 1 351 ? -15.454 -6.192 -17.052 1.00 61.19 351 ASN A O 1
ATOM 2855 N N . ASN A 1 352 ? -17.262 -6.939 -15.959 1.00 59.34 352 ASN A N 1
ATOM 2856 C CA . ASN A 1 352 ? -17.575 -8.032 -16.881 1.00 59.34 352 ASN A CA 1
ATOM 2857 C C . ASN A 1 352 ? -18.893 -7.838 -17.654 1.00 59.34 352 ASN A C 1
ATOM 2859 O O . ASN A 1 352 ? -19.388 -8.801 -18.244 1.00 59.34 352 ASN A O 1
ATOM 2863 N N . ARG A 1 353 ? -19.518 -6.647 -17.621 1.00 63.88 353 ARG A N 1
ATOM 2864 C CA . ARG A 1 353 ? -20.830 -6.420 -18.258 1.00 63.88 353 ARG A CA 1
ATOM 2865 C C . ARG A 1 353 ? -20.968 -5.030 -18.878 1.00 63.88 353 ARG A C 1
ATOM 2867 O O . ARG A 1 353 ? -20.766 -4.025 -18.212 1.00 63.88 353 ARG A O 1
ATOM 2874 N N . GLU A 1 354 ? -21.430 -4.988 -20.129 1.00 57.00 354 GLU A N 1
ATOM 2875 C CA . GLU A 1 354 ? -21.746 -3.740 -20.847 1.00 57.00 354 GLU A CA 1
ATOM 2876 C C . GLU A 1 354 ? -23.097 -3.130 -20.430 1.00 57.00 354 GLU A C 1
ATOM 2878 O O . GLU A 1 354 ? -23.286 -1.921 -20.526 1.00 57.00 354 GLU A O 1
ATOM 2883 N N . ASN A 1 355 ? -24.035 -3.949 -19.932 1.00 58.84 355 ASN A N 1
ATOM 2884 C CA . ASN A 1 355 ? -25.367 -3.512 -19.507 1.00 58.84 355 ASN A CA 1
ATOM 2885 C C . ASN A 1 355 ? -25.599 -3.820 -18.025 1.00 58.84 355 ASN A C 1
ATOM 2887 O O . ASN A 1 355 ? -25.521 -4.971 -17.591 1.00 58.84 355 ASN A O 1
ATOM 2891 N N . LEU A 1 356 ? -25.925 -2.782 -17.254 1.00 58.25 356 LEU A N 1
ATOM 2892 C CA . LEU A 1 356 ? -26.160 -2.870 -15.815 1.00 58.25 356 LEU A CA 1
ATOM 2893 C C . LEU A 1 356 ? -27.657 -2.722 -15.519 1.00 58.25 356 LEU A C 1
ATOM 2895 O O . LEU A 1 356 ? -28.246 -1.678 -15.790 1.00 58.25 356 LEU A O 1
ATOM 2899 N N . THR A 1 357 ? -28.271 -3.746 -14.923 1.00 69.50 357 THR A N 1
ATOM 2900 C CA . THR A 1 357 ? -29.601 -3.634 -14.307 1.00 69.50 357 THR A CA 1
ATOM 2901 C C . THR A 1 357 ? -29.456 -3.555 -12.785 1.00 69.50 357 THR A C 1
ATOM 2903 O O . THR A 1 357 ? -28.575 -4.188 -12.189 1.00 69.50 357 THR A O 1
ATOM 2906 N N . SER A 1 358 ? -30.306 -2.762 -12.127 1.00 63.09 358 SER A N 1
ATOM 2907 C CA . SER A 1 358 ? -30.268 -2.588 -10.667 1.00 63.09 358 SER A CA 1
ATOM 2908 C C . SER A 1 358 ? -30.570 -3.888 -9.916 1.00 63.09 358 SER A C 1
ATOM 2910 O O . SER A 1 358 ? -30.008 -4.127 -8.850 1.00 63.09 358 SER A O 1
ATOM 2912 N N . THR A 1 359 ? -31.411 -4.750 -10.490 1.00 65.00 359 THR A N 1
ATOM 2913 C CA . THR A 1 359 ? -31.837 -6.024 -9.901 1.00 65.00 359 THR A CA 1
ATOM 2914 C C . THR A 1 359 ? -30.733 -7.078 -9.942 1.00 65.00 359 THR A C 1
ATOM 2916 O O . THR A 1 359 ? -30.443 -7.684 -8.913 1.00 65.00 359 THR A O 1
ATOM 2919 N N . ASP A 1 360 ? -30.060 -7.244 -11.085 1.00 65.75 360 ASP A N 1
ATOM 2920 C CA . ASP A 1 360 ? -28.956 -8.205 -11.216 1.00 65.75 360 ASP A CA 1
ATOM 2921 C C . ASP A 1 360 ? -27.763 -7.811 -10.339 1.00 65.75 360 ASP A C 1
ATOM 2923 O O . ASP A 1 360 ? -27.117 -8.664 -9.731 1.00 65.75 360 ASP A O 1
ATOM 2927 N N . THR A 1 361 ? -27.506 -6.503 -10.225 1.00 64.06 361 THR A N 1
ATOM 2928 C CA . THR A 1 361 ? -26.461 -5.962 -9.346 1.00 64.06 361 THR A CA 1
ATOM 2929 C C . THR A 1 361 ? -26.741 -6.328 -7.885 1.00 64.06 361 THR A C 1
ATOM 2931 O O . THR A 1 361 ? -25.855 -6.819 -7.192 1.00 64.06 361 THR A O 1
ATOM 2934 N N . LEU A 1 362 ? -27.984 -6.153 -7.424 1.00 65.94 362 LEU A N 1
ATOM 2935 C CA . LEU A 1 362 ? -28.419 -6.513 -6.068 1.00 65.94 362 LEU A CA 1
ATOM 2936 C C . LEU A 1 362 ? -28.310 -8.018 -5.800 1.00 65.94 362 LEU A C 1
ATOM 2938 O O . LEU A 1 362 ? -27.769 -8.413 -4.770 1.00 65.94 362 LEU A O 1
ATOM 2942 N N . MET A 1 363 ? -28.758 -8.856 -6.740 1.00 65.62 363 MET A N 1
ATOM 2943 C CA . MET A 1 363 ? -28.637 -10.315 -6.625 1.00 65.62 363 MET A CA 1
ATOM 2944 C C . MET A 1 363 ? -27.179 -10.780 -6.574 1.00 65.62 363 MET A C 1
ATOM 2946 O O . MET A 1 363 ? -26.870 -11.758 -5.899 1.00 65.62 363 MET A O 1
ATOM 2950 N N . TYR A 1 364 ? -26.277 -10.088 -7.270 1.00 66.44 364 TYR A N 1
ATOM 2951 C CA . TYR A 1 364 ? -24.854 -10.404 -7.244 1.00 66.44 364 TYR A CA 1
ATOM 2952 C C . TYR A 1 364 ? -24.168 -9.944 -5.948 1.00 66.44 364 TYR A C 1
ATOM 2954 O O . TYR A 1 364 ? -23.367 -10.690 -5.385 1.00 66.44 364 TYR A O 1
ATOM 2962 N N . ILE A 1 365 ? -24.493 -8.745 -5.445 1.00 63.38 365 ILE A N 1
ATOM 2963 C CA . ILE A 1 365 ? -23.985 -8.239 -4.155 1.00 63.38 365 ILE A CA 1
ATOM 2964 C C . ILE A 1 365 ? -24.361 -9.202 -3.023 1.00 63.38 365 ILE A C 1
ATOM 2966 O O . ILE A 1 365 ? -23.503 -9.605 -2.231 1.00 63.38 365 ILE A O 1
ATOM 2970 N N . GLU A 1 366 ? -25.631 -9.601 -2.996 1.00 72.19 366 GLU A N 1
ATOM 2971 C CA . GLU A 1 366 ? -26.230 -10.436 -1.954 1.00 72.19 366 GLU A CA 1
ATOM 2972 C C . GLU A 1 366 ? -26.213 -11.928 -2.307 1.00 72.19 366 GLU A C 1
ATOM 2974 O O . GLU A 1 366 ? -26.981 -12.701 -1.746 1.00 72.19 366 GLU A O 1
ATOM 2979 N N . LYS A 1 367 ? -25.348 -12.364 -3.232 1.00 72.81 367 LYS A N 1
ATOM 2980 C CA . LYS A 1 367 ? -25.311 -13.756 -3.708 1.00 72.81 367 LYS A CA 1
ATOM 2981 C C . LYS A 1 367 ? -25.182 -14.775 -2.571 1.00 72.81 367 LYS A C 1
ATOM 2983 O O . LYS A 1 367 ? -25.809 -15.827 -2.627 1.00 72.81 367 LYS A O 1
ATOM 2988 N N . ASP A 1 368 ? -24.394 -14.449 -1.550 1.00 70.88 368 ASP A N 1
ATOM 2989 C CA . ASP A 1 368 ? -24.171 -15.326 -0.397 1.00 70.88 368 ASP A CA 1
ATOM 2990 C C . ASP A 1 368 ? -25.440 -15.435 0.460 1.00 70.88 368 ASP A C 1
ATOM 2992 O O . ASP A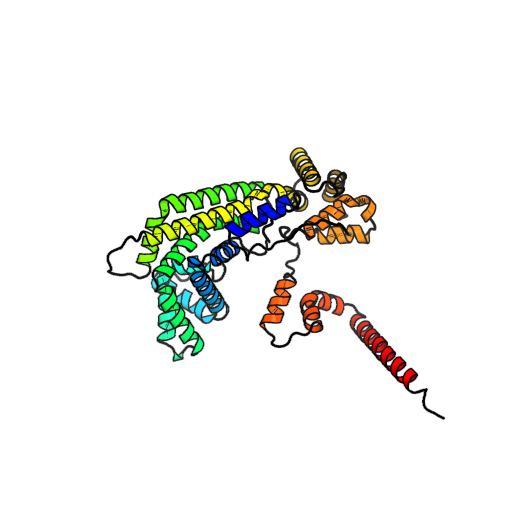 1 368 ? -25.885 -16.537 0.764 1.00 70.88 368 ASP A O 1
ATOM 2996 N N . LEU A 1 369 ? -26.087 -14.299 0.748 1.00 73.56 369 LEU A N 1
ATOM 2997 C CA . LEU A 1 369 ? -27.367 -14.247 1.458 1.00 73.56 369 LEU A CA 1
ATOM 2998 C C . LEU A 1 369 ? -28.476 -14.953 0.666 1.00 73.56 369 LEU A C 1
ATOM 3000 O O . LEU A 1 369 ? -29.295 -15.665 1.235 1.00 73.56 369 LEU A O 1
ATOM 3004 N N . LEU A 1 370 ? -28.501 -14.784 -0.657 1.00 74.06 370 LEU A N 1
ATOM 3005 C CA . LEU A 1 370 ? -29.432 -15.482 -1.535 1.00 74.06 370 LEU A CA 1
ATOM 3006 C C . LEU A 1 370 ? -29.197 -16.996 -1.493 1.00 74.06 370 LEU A C 1
ATOM 3008 O O . LEU A 1 370 ? -30.165 -17.747 -1.478 1.00 74.06 370 LEU A O 1
ATOM 3012 N N . GLY A 1 371 ? -27.938 -17.435 -1.444 1.00 77.00 371 GLY A N 1
ATOM 3013 C CA . GLY A 1 371 ? -27.582 -18.841 -1.267 1.00 77.00 371 GLY A CA 1
ATOM 3014 C C . GLY A 1 371 ? -28.038 -19.395 0.084 1.00 77.00 371 GLY A C 1
ATOM 3015 O O . GLY A 1 371 ? -28.583 -20.492 0.136 1.00 77.00 371 GLY A O 1
ATOM 3016 N N . GLU A 1 372 ? -27.878 -18.629 1.166 1.00 80.38 372 GLU A N 1
ATOM 3017 C CA . GLU A 1 372 ? -28.396 -18.988 2.494 1.00 80.38 372 GLU A CA 1
ATOM 3018 C C . GLU A 1 372 ? -29.924 -19.114 2.486 1.00 80.38 372 GLU A C 1
ATOM 3020 O O . GLU A 1 372 ? -30.457 -20.129 2.928 1.00 80.38 372 GLU A O 1
ATOM 3025 N N . LEU A 1 373 ? -30.621 -18.131 1.910 1.00 77.19 373 LEU A N 1
ATOM 3026 C CA . LEU A 1 373 ? -32.077 -18.137 1.790 1.00 77.19 373 LEU A CA 1
ATOM 3027 C C . LEU A 1 373 ? -32.578 -19.287 0.909 1.00 77.19 373 LEU A C 1
ATOM 3029 O O . LEU A 1 373 ? -33.584 -19.901 1.234 1.00 77.19 373 LEU A O 1
ATOM 3033 N N . GLN A 1 374 ? -31.868 -19.632 -0.168 1.00 78.00 374 GLN A N 1
ATOM 3034 C CA . GLN A 1 374 ? -32.204 -20.769 -1.037 1.00 78.00 374 GLN A CA 1
ATOM 3035 C C . GLN A 1 374 ? -32.160 -22.124 -0.328 1.00 78.00 374 GLN A C 1
ATOM 3037 O O . GLN A 1 374 ? -32.788 -23.070 -0.807 1.00 78.00 374 GLN A O 1
ATOM 3042 N N . ASN A 1 375 ? -31.430 -22.224 0.785 1.00 82.50 375 ASN A N 1
ATOM 3043 C CA . ASN A 1 375 ? -31.379 -23.432 1.600 1.00 82.50 375 ASN A CA 1
ATOM 3044 C C . ASN A 1 375 ? -32.567 -23.542 2.569 1.00 82.50 375 ASN A C 1
ATOM 3046 O O . ASN A 1 375 ? -32.726 -24.587 3.203 1.00 82.50 375 ASN A O 1
ATOM 3050 N N . GLU A 1 376 ? -33.401 -22.504 2.700 1.00 84.38 376 GLU A N 1
ATOM 3051 C CA . GLU A 1 376 ? -34.627 -22.609 3.485 1.00 84.38 376 GLU A CA 1
ATOM 3052 C C . GLU A 1 376 ? -35.659 -23.497 2.765 1.00 84.38 376 GLU A C 1
ATOM 3054 O O . GLU A 1 376 ? -35.869 -23.339 1.557 1.00 84.38 376 GLU A O 1
ATOM 3059 N N . PRO A 1 377 ? -36.340 -24.417 3.481 1.00 79.69 377 PRO A N 1
ATOM 3060 C CA . PRO A 1 377 ? -37.225 -25.416 2.874 1.00 79.69 377 PRO A CA 1
ATOM 3061 C C . PRO A 1 377 ? -38.318 -24.828 1.973 1.00 79.69 377 PRO A C 1
ATOM 3063 O O . PRO A 1 377 ? -38.660 -25.417 0.948 1.00 79.69 377 PRO A O 1
ATOM 3066 N N . ASP A 1 378 ? -38.834 -23.654 2.340 1.00 82.12 378 ASP A N 1
ATOM 3067 C CA . ASP A 1 378 ? -39.980 -23.019 1.687 1.00 82.12 378 ASP A CA 1
ATOM 3068 C C . ASP A 1 378 ? -39.594 -21.857 0.765 1.00 82.12 378 ASP A C 1
ATOM 3070 O O . ASP A 1 378 ? -40.468 -21.248 0.148 1.00 82.12 378 ASP A O 1
ATOM 3074 N N . PHE A 1 379 ? -38.299 -21.571 0.594 1.00 80.12 379 PHE A N 1
ATOM 3075 C CA . PHE A 1 379 ? -37.830 -20.402 -0.153 1.00 80.12 379 PHE A CA 1
ATOM 3076 C C . PHE A 1 379 ? -38.439 -20.301 -1.556 1.00 80.12 379 PHE A C 1
ATOM 3078 O O . PHE A 1 379 ? -39.002 -19.272 -1.936 1.00 80.12 379 PHE A O 1
ATOM 3085 N N . TYR A 1 380 ? -38.375 -21.385 -2.333 1.00 77.25 380 TYR A N 1
ATOM 3086 C CA . TYR A 1 380 ? -38.932 -21.403 -3.687 1.00 77.25 380 TYR A CA 1
ATOM 3087 C C . TYR A 1 380 ? -40.457 -21.248 -3.679 1.00 77.25 380 TYR A C 1
ATOM 3089 O O . TYR A 1 380 ? -41.002 -20.543 -4.530 1.00 77.25 380 TYR A O 1
ATOM 3097 N N . GLY A 1 381 ? -41.141 -21.849 -2.701 1.00 77.25 381 GLY A N 1
ATOM 3098 C CA . GLY A 1 381 ? -42.586 -21.706 -2.520 1.00 77.25 381 GLY A CA 1
ATOM 3099 C C . GLY A 1 381 ? -42.984 -20.263 -2.212 1.00 77.25 381 GLY A C 1
ATOM 3100 O O . GLY A 1 381 ? -43.895 -19.721 -2.839 1.00 77.25 381 GLY A O 1
ATOM 3101 N N . ASP A 1 382 ? -42.253 -19.602 -1.320 1.00 80.19 382 ASP A N 1
ATOM 3102 C CA . ASP A 1 382 ? -42.491 -18.215 -0.927 1.00 80.19 382 ASP A CA 1
ATOM 3103 C C . ASP A 1 382 ? -42.209 -17.226 -2.055 1.00 80.19 382 ASP A C 1
ATOM 3105 O O . ASP A 1 382 ? -43.000 -16.304 -2.281 1.00 80.19 382 ASP A O 1
ATOM 3109 N N . VAL A 1 383 ? -41.134 -17.434 -2.820 1.00 75.44 383 VAL A N 1
ATOM 3110 C CA . VAL A 1 383 ? -40.825 -16.622 -4.005 1.00 75.44 383 VAL A CA 1
ATOM 3111 C C . VAL A 1 383 ? -41.937 -16.756 -5.047 1.00 75.44 383 VAL A C 1
ATOM 3113 O O . VAL A 1 383 ? -42.453 -15.738 -5.518 1.00 75.44 383 VAL A O 1
ATOM 3116 N N . ILE A 1 384 ? -42.366 -17.985 -5.360 1.00 77.75 384 ILE A N 1
ATOM 3117 C CA . ILE A 1 384 ? -43.470 -18.248 -6.297 1.00 77.75 384 ILE A CA 1
ATOM 3118 C C . ILE A 1 384 ? -44.752 -17.567 -5.811 1.00 77.75 384 ILE A C 1
ATOM 3120 O O . ILE A 1 384 ? -45.379 -16.819 -6.562 1.00 77.75 384 ILE A O 1
ATOM 3124 N N . ASN A 1 385 ? -45.112 -17.743 -4.539 1.00 77.88 385 ASN A N 1
ATOM 3125 C CA . ASN A 1 385 ? -46.304 -17.136 -3.949 1.00 77.88 385 ASN A CA 1
ATOM 3126 C C . ASN A 1 385 ? -46.272 -15.603 -4.015 1.00 77.88 385 ASN A C 1
ATOM 3128 O O . ASN A 1 385 ? -47.299 -14.962 -4.249 1.00 77.88 385 ASN A O 1
ATOM 3132 N N . ARG A 1 386 ? -45.098 -14.991 -3.846 1.00 77.56 386 ARG A N 1
ATOM 3133 C CA . ARG A 1 386 ? -44.918 -13.535 -3.921 1.00 77.56 386 ARG A CA 1
ATOM 3134 C C . ARG A 1 386 ? -45.048 -13.014 -5.354 1.00 77.56 386 ARG A C 1
ATOM 3136 O O . ARG A 1 386 ? -45.697 -11.988 -5.564 1.00 77.56 386 ARG A O 1
ATOM 3143 N N . PHE A 1 387 ? -44.520 -13.744 -6.339 1.00 70.38 387 PHE A N 1
ATOM 3144 C CA . PHE A 1 387 ? -44.720 -13.440 -7.760 1.00 70.38 387 PHE A CA 1
ATOM 3145 C C . PHE A 1 387 ? -46.183 -13.584 -8.179 1.00 70.38 387 PHE A C 1
ATOM 3147 O O . PHE A 1 387 ? -46.711 -12.697 -8.852 1.00 70.38 387 PHE A O 1
ATOM 3154 N N . VAL A 1 388 ? -46.861 -14.642 -7.728 1.00 76.19 388 VAL A N 1
ATOM 3155 C CA . VAL A 1 388 ? -48.295 -14.863 -7.969 1.00 76.19 388 VAL A CA 1
ATOM 3156 C C . VAL A 1 388 ? -49.135 -13.744 -7.346 1.00 76.19 388 VAL A C 1
ATOM 3158 O O . VAL A 1 388 ? -50.041 -13.225 -7.991 1.00 76.19 388 VAL A O 1
ATOM 3161 N N . ARG A 1 389 ? -48.812 -13.291 -6.127 1.00 74.12 389 ARG A N 1
ATOM 3162 C CA . ARG A 1 389 ? -49.501 -12.154 -5.485 1.00 74.12 389 ARG A CA 1
ATOM 3163 C C . ARG A 1 389 ? -49.316 -10.837 -6.245 1.00 74.12 389 ARG A C 1
ATOM 3165 O O . ARG A 1 389 ? -50.279 -10.086 -6.387 1.00 74.12 389 ARG A O 1
ATOM 3172 N N . ASN A 1 390 ? -48.118 -10.565 -6.760 1.00 61.62 390 ASN A N 1
ATOM 3173 C CA . ASN A 1 390 ? -47.855 -9.346 -7.533 1.00 61.62 390 ASN A CA 1
ATOM 3174 C C . ASN A 1 390 ? -48.525 -9.368 -8.917 1.00 61.62 390 ASN A C 1
ATOM 3176 O O . ASN A 1 390 ? -49.119 -8.371 -9.322 1.00 61.62 390 ASN A O 1
ATOM 3180 N N . SER A 1 391 ? -48.512 -10.510 -9.606 1.00 56.62 391 SER A N 1
ATOM 3181 C CA . SER A 1 391 ? -49.185 -10.672 -10.905 1.00 56.62 391 SER A CA 1
ATOM 3182 C C . SER A 1 391 ? -50.718 -10.718 -10.781 1.00 56.62 391 SER A C 1
ATOM 3184 O O . SER A 1 391 ? -51.424 -10.174 -11.631 1.00 56.62 391 SER A O 1
ATOM 3186 N N . ALA A 1 392 ? -51.262 -11.243 -9.677 1.00 54.03 392 ALA A N 1
ATOM 3187 C CA . ALA A 1 392 ? -52.689 -11.135 -9.357 1.00 54.03 392 ALA A CA 1
ATOM 3188 C C . ALA A 1 392 ? -53.130 -9.678 -9.100 1.00 54.03 392 ALA A C 1
ATOM 3190 O O . ALA A 1 392 ? -54.235 -9.290 -9.485 1.00 54.03 392 ALA A O 1
ATOM 3191 N N . GLY A 1 393 ? -52.262 -8.846 -8.509 1.00 51.09 393 GLY A N 1
ATOM 3192 C CA . GLY A 1 393 ? -52.505 -7.413 -8.308 1.00 51.09 393 GLY A CA 1
ATOM 3193 C C . GLY A 1 393 ? -52.590 -6.607 -9.612 1.00 51.09 393 GLY A C 1
ATOM 3194 O O . GLY A 1 393 ? -53.386 -5.670 -9.707 1.00 51.09 393 GLY A O 1
ATOM 3195 N N . GLU A 1 394 ? -51.832 -6.988 -10.643 1.00 49.84 394 GLU A N 1
ATOM 3196 C CA . GLU A 1 394 ? -51.936 -6.392 -11.984 1.00 49.84 394 GLU A CA 1
ATOM 3197 C C . GLU A 1 394 ? -53.171 -6.888 -12.749 1.00 49.84 394 GLU A C 1
ATOM 3199 O O . GLU A 1 394 ? -53.860 -6.090 -13.393 1.00 49.84 394 GLU A O 1
ATOM 3204 N N . HIS A 1 395 ? -53.541 -8.164 -12.600 1.00 47.53 395 HIS A N 1
ATOM 3205 C CA . HIS A 1 395 ? -54.786 -8.694 -13.164 1.00 47.53 395 HIS A CA 1
ATOM 3206 C C . HIS A 1 395 ? -56.049 -8.060 -12.550 1.00 47.53 395 HIS A C 1
ATOM 3208 O O . HIS A 1 395 ? -57.006 -7.789 -13.279 1.00 47.53 395 HIS A O 1
ATOM 3214 N N . LEU A 1 396 ? -56.043 -7.736 -11.251 1.00 41.03 396 LEU A N 1
ATOM 3215 C CA . LEU A 1 396 ? -57.135 -7.006 -10.586 1.00 41.03 396 LEU A CA 1
ATOM 3216 C C . LEU A 1 396 ? -57.252 -5.545 -11.061 1.00 41.03 396 LEU A C 1
ATOM 3218 O O . LEU A 1 396 ? -58.364 -5.036 -11.218 1.00 41.03 396 LEU A O 1
ATOM 3222 N N . LYS A 1 397 ? -56.133 -4.875 -11.375 1.00 40.72 397 LYS A N 1
ATOM 3223 C CA . LYS A 1 397 ? -56.152 -3.527 -11.980 1.00 40.72 397 LYS A CA 1
ATOM 3224 C C . LYS A 1 397 ? -56.678 -3.536 -13.421 1.00 40.72 397 LYS A C 1
ATOM 3226 O O . LYS A 1 397 ? -57.386 -2.613 -13.818 1.00 40.72 397 LYS A O 1
ATOM 3231 N N . LEU A 1 398 ? -56.387 -4.586 -14.190 1.00 42.25 398 LEU A N 1
ATOM 3232 C CA . LEU A 1 398 ? -56.868 -4.742 -15.569 1.00 42.25 398 LEU A CA 1
ATOM 3233 C C . LEU A 1 398 ? -58.360 -5.106 -15.660 1.00 42.25 398 LEU A C 1
ATOM 3235 O O . LEU A 1 398 ? -59.010 -4.724 -16.634 1.00 42.25 398 LEU A O 1
ATOM 3239 N N . GLN A 1 399 ? -58.923 -5.801 -14.665 1.00 42.34 399 GLN A N 1
ATOM 3240 C CA . GLN A 1 399 ? -60.363 -6.095 -14.629 1.00 42.34 399 GLN A CA 1
ATOM 3241 C C . GLN A 1 399 ? -61.210 -4.884 -14.208 1.00 42.34 399 GLN A C 1
ATOM 3243 O O . GLN A 1 399 ? -62.261 -4.652 -14.807 1.00 42.34 399 GLN A O 1
ATOM 3248 N N . ASN A 1 400 ? -60.728 -4.047 -13.282 1.00 38.25 400 ASN A N 1
ATOM 3249 C CA . ASN A 1 400 ? -61.448 -2.832 -12.874 1.00 38.25 400 ASN A CA 1
ATOM 3250 C C . ASN A 1 400 ? -61.519 -1.757 -13.978 1.00 38.25 400 ASN A C 1
ATOM 3252 O O . ASN A 1 400 ? -62.478 -0.992 -14.016 1.00 38.25 400 ASN A O 1
ATOM 3256 N N . ASN A 1 401 ? -60.575 -1.740 -14.926 1.00 40.62 401 ASN A N 1
ATOM 3257 C CA . ASN A 1 401 ? -60.590 -0.805 -16.062 1.00 40.62 401 ASN A CA 1
ATOM 3258 C C . ASN A 1 401 ? -61.431 -1.272 -17.269 1.00 40.62 401 ASN A C 1
ATOM 3260 O O . ASN A 1 401 ? -61.569 -0.521 -18.231 1.00 40.62 401 ASN A O 1
ATOM 3264 N N . LYS A 1 402 ? -62.008 -2.484 -17.249 1.00 41.16 402 LYS A N 1
ATOM 3265 C CA . LYS A 1 402 ? -62.833 -3.019 -18.356 1.00 41.16 402 LYS A CA 1
ATOM 3266 C C . LYS A 1 402 ? -64.346 -3.004 -18.095 1.00 41.16 402 LYS A C 1
ATOM 3268 O O . LYS A 1 402 ? -65.103 -3.458 -18.947 1.00 41.16 402 LYS A O 1
ATOM 3273 N N . LEU A 1 403 ? -64.800 -2.461 -16.963 1.00 39.25 403 LEU A N 1
ATOM 3274 C CA . LEU A 1 403 ? -66.225 -2.398 -16.594 1.00 39.25 403 LEU A CA 1
ATOM 3275 C C . LEU A 1 403 ? -66.903 -1.037 -16.838 1.00 39.25 403 LEU A C 1
ATOM 3277 O O . LEU A 1 403 ? -68.067 -0.874 -16.491 1.00 39.25 403 LEU A O 1
ATOM 3281 N N . ILE A 1 404 ? -66.239 -0.081 -17.499 1.00 39.91 404 ILE A N 1
ATOM 3282 C CA . ILE A 1 404 ? -66.852 1.202 -17.886 1.00 39.91 404 ILE A CA 1
ATOM 3283 C C . ILE A 1 404 ? -66.699 1.407 -19.394 1.00 39.91 404 ILE A C 1
ATOM 3285 O O . ILE A 1 404 ? -65.800 2.100 -19.853 1.00 39.91 404 ILE A O 1
ATOM 3289 N N . THR A 1 405 ? -67.542 0.735 -20.178 1.00 42.16 405 THR A N 1
ATOM 3290 C CA . THR A 1 405 ? -67.994 1.167 -21.520 1.00 42.16 405 THR A CA 1
ATOM 3291 C C . THR A 1 405 ? -69.046 0.179 -22.026 1.00 42.16 405 THR A C 1
ATOM 3293 O O . THR A 1 405 ? -68.781 -0.690 -22.850 1.00 42.16 405 THR A O 1
ATOM 3296 N N . LYS A 1 406 ? -70.262 0.290 -21.486 1.00 33.78 406 LYS A N 1
ATOM 3297 C CA . LYS A 1 406 ? -71.496 -0.190 -22.123 1.00 33.78 406 LYS A CA 1
ATOM 3298 C C . LYS A 1 406 ? -72.677 0.638 -21.613 1.00 33.78 406 LYS A C 1
ATOM 3300 O O . LYS A 1 406 ? -73.285 0.280 -20.610 1.00 33.78 406 LYS A O 1
ATOM 3305 N N . GLN A 1 407 ? -72.954 1.739 -22.303 1.00 31.59 407 GLN A N 1
ATOM 3306 C CA . GLN A 1 407 ? -74.248 2.063 -22.916 1.00 31.59 407 GLN A CA 1
ATOM 3307 C C . GLN A 1 407 ? -74.094 3.309 -23.779 1.00 31.59 407 GLN A C 1
ATOM 3309 O O . GLN A 1 407 ? -73.450 4.267 -23.298 1.00 31.59 407 GLN A O 1
#

Sequence (407 aa):
YAKSKGLKAESSWVKPLDLAYFSSKITEKHPEATFFHYGDHNLKTLVLHSMSQMDQCRTFIYGIQDLVKFFEQNSIAKTSLTIIDQEISGDDANSEYVWDFSSGLIKTINDHYPAVIKLFRRMIRSAVAWNTETVAQAQNFITFLQLLENRFLIATFSRILEDIDELTRVMETEFNVENWKRTAEKTTEAVIKTRCEDFEEIFQSAWNMLQSDQEYAYDIAYAEKFDQIMESVSIFIHGRTKDFDKWSYIELATSPTVYEPAKFRKTVEGLNNDFPDSGFGKLSTQLAFFKSNALFKGKTVDEVIKYIHDLDMTQALGSLHKFAQLLLTTPLYPSSSPKTPAIKKIAAYVNNRENLTSTDTLMYIEKDLLGELQNEPDFYGDVINRFVRNSAGEHLKLQNNKLITKQ

Secondary structure (DSSP, 8-state):
----------GGGS-HHHHHHHHHHHHHH-TT------TTS-HHHHHHHHHTTSHHHHHHHHHHHHHHHHHHH-HHHHHHHHHHHHHHH---TTS------STTHHHHHHHTHHHHHHHHHHHHHTGGGS-HHHHHHHHHHHHHHHSHHHHHHHHHHHHHHHHTHHHHHHHHH---HHHHHHHHHHHHHHHHHHHHH-HHHHHHHHHHTS---SPP---HHHHHHHHHHHHHHHHHHHHHHTTGGGGGGGHHHH--S---HHHHHHHHHHHHHH-TTS-GGGHHHHHHHHHH-TTTTT--HHHHHHHHHHTT-TTTTHHHHHHHHHHHHSTTS--SS----HHHHHHHHHTT-SS--HHHHHHHHTHHHHHHHHTSTTHHHHHHHHHHHHHHHHHHHHHHTTSS---

Organism: Lygus hesperus (NCBI:txid30085)

Foldseek 3Di:
DDPPPAPADPCLQAALVRLVVVVVVCCVVPVLHDYADQLVQQVLNSLLSNCCVPPLSVVLSVLLVVQLVLCVVCVVLVVQLLVLQCVVVVDDPPPPDDQDSDSLPLLNCLVRVVSLLVSLVVCLVPVVVDDPVNNVSSVVNNVQLPDLSSLLVSLLSSQLCVLCVVLSVDLNPDLDLVVNLVSLVSSLVSLVCCLVPVQVVSSVSSVPSPPDPDDDDDDVVSNVVSNVSSVSSSSNSCSHSVCSLLCLLLCLQRPLDPPDVVSLVVSLVSVCVSPVPLPLPCVSVLSVCQSPDPVNDPNFLVVVLVCCVVVVVCVVNVNSNSSSVVLVVRSSRPHPDPLPPLVNQLVVVVVVDPDDDPVVSVCSSCVVVVVVLVPPPCSVVVVVVVVVVVVVVVVVVVVVVPPPDDD

Radius of gyration: 27.88 Å; chains: 1; bounding box: 104×48×68 Å